Protein AF-0000000074343558 (afdb_homodimer)

Sequence (592 aa):
MAFRFASLVLFLHLLHTLMLVEGDGSNVIRLNTKDDHGHDVRHNDHATQTGHVHSHHGHHSSSSTNPKDPQLMVFYMLPDLIVGKVMPIHFPNRHLSPSQLLSKQEADNIPFSLTELPNLLRMFSFPQGSPQAIAMESTLQECEVKPIKGETKFCATSMQSVHEFARDIFGFDTQYKTMTTTHLKNPPSGRLQNYKVIEISQNIPSPKLVACHTMPYPYAVFYCHSQQSENKVLMVTLEGEDGDMVEALSVCHMDTSHWSRNHVSFGMLGVEPGMTSVCHFFPSDHFVFIPFSATMMAFRFASLVLFLHLLHTLMLVEGDGSNVIRLNTKDDHGHDVRHNDHATQTGHVHSHHGHHSSSSTNPKDPQLMVFYMLPDLIVGKVMPIHFPNRHLSPSQLLSKQEADNIPFSLTELPNLLRMFSFPQGSPQAIAMESTLQECEVKPIKGETKFCATSMQSVHEFARDIFGFDTQYKTMTTTHLKNPPSGRLQNYKVIEISQNIPSPKLVACHTMPYPYAVFYCHSQQSENKVLMVTLEGEDGDMVEALSVCHMDTSHWSRNHVSFGMLGVEPGMTSVCHFFPSDHFVFIPFSATM

Foldseek 3Di:
DVVVPQQAVQLQLQLVLQQVLPPDPPPPPPLPPPDPDDDDPPPDDDPDDDPDDPPPPPPPVPPPPVPPRLSLQFKDFPVQQDAFDKGWHFFAQDDADPVQADDPVVQVPDDQALVCLVVVCVVSVHDPPDSLSSQSNSVRSSQPRDDFPQKDKHKDSHPVVVVVVVCVQQPVPFDKDKDFKDWPDPDDPRDTFMKGWHDWPDKFWAQWKKKWDFGRHPHTIIIIMIGNATKIWIFTWIATPVGITMRWIKMKGAAQQRHRQPNVNCVVHVHGGRPGIMMGIHHGHIIMIGTPVRVD/DVVVPQQAVQLVLQLVLLQVLPPDPPPVPPPPPDDDDDDDPPPDDDDDDDDPDPPPPPPPVPPPPVPPRLSLQFKDFPVQQDAFDKGWHFFAQDDADPVQADDPVVQVPDDQALVCLVVVCVVVVHDPPDSLSSQSNSVRSSQPRDDFPQKDKHKDSHPVVVVVVVCVQQPVPFDKDKDFKDWPDPDDPRDTFMKGWHDWPDKFWAQWKKKWDFGRHPHTIIIIMIGNATKIWIFTWIATPVGITMRWIKMKGAAQQRHRQNNPSCVVHVHGGRPGIMMGIHHGHIIMIGTPVRVD

InterPro domains:
  IPR004873 BURP domain [PF03181] (74-290)
  IPR004873 BURP domain [PS51277] (75-292)
  IPR004873 BURP domain [SM01045] (73-292)
  IPR044816 BURP domain-containing protein [PTHR31236] (50-291)

pLDDT: mean 76.48, std 28.03, range [16.25, 98.25]

Solvent-accessible surface area (backbone atoms only — not comparable to full-atom values): 33300 Å² total; per-residue (Å²): 127,74,80,69,60,70,65,33,61,44,64,29,40,44,62,47,40,58,47,67,42,62,71,68,64,70,64,69,75,68,70,68,80,75,77,78,79,83,73,84,74,76,76,82,76,74,82,71,76,76,76,78,77,80,71,80,68,76,72,70,75,67,77,70,72,64,74,73,59,56,83,61,34,35,62,47,44,65,89,70,71,40,73,68,42,71,44,70,38,40,41,56,73,53,66,52,44,62,58,25,61,39,52,53,70,61,35,70,70,46,90,87,48,62,90,46,43,70,60,49,27,59,74,70,56,44,56,86,82,33,63,66,39,50,26,37,50,39,43,36,50,47,60,66,48,74,64,58,92,70,39,50,67,48,68,22,49,18,67,61,48,44,51,52,51,48,29,70,73,67,32,84,84,56,59,63,42,64,43,42,22,44,66,52,44,85,75,66,84,34,51,73,37,46,26,30,30,69,37,75,79,40,79,32,67,31,51,58,41,38,41,35,37,65,44,65,52,94,40,48,30,31,47,28,34,31,46,80,43,59,27,35,41,31,34,32,33,32,38,33,81,88,64,42,34,31,43,32,24,30,42,32,37,55,68,31,59,85,47,46,77,63,30,57,63,29,70,76,68,72,53,57,60,53,72,52,41,49,23,35,55,42,39,37,53,23,39,35,39,34,45,48,75,50,76,105,125,77,79,70,61,72,64,35,61,43,63,30,40,44,62,47,37,60,48,67,41,61,70,70,65,69,63,69,77,68,78,68,78,75,76,77,79,82,73,84,72,75,76,81,77,82,77,79,79,77,82,79,75,78,71,79,68,75,72,70,75,65,75,68,72,63,76,73,59,55,84,63,32,34,64,46,44,64,89,68,71,40,73,70,42,72,45,69,38,38,42,56,74,55,67,50,44,60,59,24,60,38,52,52,71,60,37,70,71,45,89,86,48,62,89,46,41,70,61,49,28,60,73,69,68,44,55,87,82,34,61,66,39,51,24,37,52,38,42,37,51,44,61,65,50,73,63,57,90,70,38,51,66,47,67,22,49,17,65,61,47,44,52,52,50,48,30,69,73,68,33,85,86,56,58,64,42,64,44,41,22,44,68,55,44,84,73,66,84,32,51,72,38,47,26,31,30,69,38,74,78,39,79,32,66,30,52,59,40,39,40,33,38,66,45,64,51,95,40,47,30,30,47,29,36,30,46,79,43,56,28,34,42,32,34,32,34,31,38,32,80,87,64,43,35,29,42,32,26,29,41,31,37,55,70,32,58,84,48,47,76,63,31,57,64,28,72,76,69,72,54,58,61,51,73,52,41,48,22,34,55,43,39,36,53,22,40,33,40,34,43,48,76,51,75,105

Radius of gyration: 27.79 Å; Cα contacts (8 Å, |Δi|>4): 1117; chains: 2; bounding box: 103×81×72 Å

Nearest PDB structures (foldseek):
  8sy3-assembly1_A  TM=7.308E-01  e=1.582E-12  Arachis hypogaea
  8sy2-assembly1_A  TM=7.641E-01  e=8.097E-12  Arachis hypogaea
  8sy2-assembly1_B  TM=7.601E-01  e=1.832E-11  Arachis hypogaea
  8sy3-assembly1_B  TM=7.556E-01  e=3.909E-11  Arachis hypogaea
  8sy3-assembly1_A  TM=7.307E-01  e=2.747E-12  Arachis hypogaea

Structure (mmCIF, N/CA/C/O backbone):
data_AF-0000000074343558-model_v1
#
loop_
_entity.id
_entity.type
_entity.pdbx_description
1 polymer 'BURP domain-containing protein'
#
loop_
_atom_site.group_PDB
_atom_site.id
_atom_site.type_symbol
_atom_site.label_atom_id
_atom_site.label_alt_id
_atom_site.label_comp_id
_atom_site.label_asym_id
_atom_site.label_entity_id
_atom_site.label_seq_id
_atom_site.pdbx_PDB_ins_code
_atom_site.Cartn_x
_atom_site.Cartn_y
_atom_site.Cartn_z
_atom_site.occupancy
_atom_site.B_iso_or_equiv
_atom_site.auth_seq_id
_atom_site.auth_comp_id
_atom_site.auth_asym_id
_atom_site.auth_atom_id
_atom_site.pdbx_PDB_model_num
ATOM 1 N N . MET A 1 1 ? 15.859 -28.375 -30.906 1 22.69 1 MET A N 1
ATOM 2 C CA . MET A 1 1 ? 15.992 -29.188 -29.703 1 22.69 1 MET A CA 1
ATOM 3 C C . MET A 1 1 ? 16.438 -28.328 -28.516 1 22.69 1 MET A C 1
ATOM 5 O O . MET A 1 1 ? 16.281 -28.734 -27.359 1 22.69 1 MET A O 1
ATOM 9 N N . ALA A 1 2 ? 17.406 -27.406 -28.719 1 26.11 2 ALA A N 1
ATOM 10 C CA . ALA A 1 2 ? 18.078 -26.5 -27.797 1 26.11 2 ALA A CA 1
ATOM 11 C C . ALA A 1 2 ? 17.125 -25.406 -27.297 1 26.11 2 ALA A C 1
ATOM 13 O O . ALA A 1 2 ? 17.422 -24.719 -26.312 1 26.11 2 ALA A O 1
ATOM 14 N N . PHE A 1 3 ? 16.156 -24.984 -28.125 1 28.31 3 PHE A N 1
ATOM 15 C CA . PHE A 1 3 ? 15.281 -23.844 -27.844 1 28.31 3 PHE A CA 1
ATOM 16 C C . PHE A 1 3 ? 14.359 -24.172 -26.672 1 28.31 3 PHE A C 1
ATOM 18 O O . PHE A 1 3 ? 13.555 -23.328 -26.266 1 28.31 3 PHE A O 1
ATOM 25 N N . ARG A 1 4 ? 14.062 -25.484 -26.453 1 28.09 4 ARG A N 1
ATOM 26 C CA . ARG A 1 4 ? 13.133 -25.984 -25.453 1 28.09 4 ARG A CA 1
ATOM 27 C C . ARG A 1 4 ? 13.664 -25.766 -24.047 1 28.09 4 ARG A C 1
ATOM 29 O O . ARG A 1 4 ? 12.953 -25.969 -23.062 1 28.09 4 ARG A O 1
ATOM 36 N N . PHE A 1 5 ? 14.992 -25.781 -23.812 1 28.11 5 PHE A N 1
ATOM 37 C CA . PHE A 1 5 ? 15.578 -25.859 -22.484 1 28.11 5 PHE A CA 1
ATOM 38 C C . PHE A 1 5 ? 15.477 -24.531 -21.766 1 28.11 5 PHE A C 1
ATOM 40 O O . PHE A 1 5 ? 15.539 -24.469 -20.531 1 28.11 5 PHE A O 1
ATOM 47 N N . ALA A 1 6 ? 15.578 -23.406 -22.5 1 29.53 6 ALA A N 1
ATOM 48 C CA . ALA A 1 6 ? 15.781 -22.109 -21.844 1 29.53 6 ALA A CA 1
ATOM 49 C C . ALA A 1 6 ? 14.516 -21.656 -21.141 1 29.53 6 ALA A C 1
ATOM 51 O O . ALA A 1 6 ? 14.555 -20.75 -20.297 1 29.53 6 ALA A O 1
ATOM 52 N N . SER A 1 7 ? 13.367 -22.188 -21.578 1 31.52 7 SER A N 1
ATOM 53 C CA . SER A 1 7 ? 12.117 -21.625 -21.047 1 31.52 7 SER A CA 1
ATOM 54 C C . SER A 1 7 ? 11.898 -22.016 -19.594 1 31.52 7 SER A C 1
ATOM 56 O O . SER A 1 7 ? 11.039 -21.453 -18.922 1 31.52 7 SER A O 1
ATOM 58 N N . LEU A 1 8 ? 12.398 -23.234 -19.25 1 31.05 8 LEU A N 1
ATOM 59 C CA . LEU A 1 8 ? 12.016 -24.031 -18.078 1 31.05 8 LEU A CA 1
ATOM 60 C C . LEU A 1 8 ? 12.539 -23.375 -16.797 1 31.05 8 LEU A C 1
ATOM 62 O O . LEU A 1 8 ? 11.867 -23.391 -15.766 1 31.05 8 LEU A O 1
ATOM 66 N N . VAL A 1 9 ? 13.766 -22.844 -16.812 1 32.81 9 VAL A N 1
ATOM 67 C CA . VAL A 1 9 ? 14.492 -22.406 -15.625 1 32.81 9 VAL A CA 1
ATOM 68 C C . VAL A 1 9 ? 13.844 -21.156 -15.047 1 32.81 9 VAL A C 1
ATOM 70 O O . VAL A 1 9 ? 13.906 -20.922 -13.836 1 32.81 9 VAL A O 1
ATOM 73 N N . LEU A 1 10 ? 13 -20.484 -15.852 1 33.94 10 LEU A N 1
ATOM 74 C CA . LEU A 1 10 ? 12.812 -19.078 -15.523 1 33.94 10 LEU A CA 1
ATOM 75 C C . LEU A 1 10 ? 11.688 -18.891 -14.516 1 33.94 10 LEU A C 1
ATOM 77 O O . LEU A 1 10 ? 11.789 -18.062 -13.602 1 33.94 10 LEU A O 1
ATOM 81 N N . PHE A 1 11 ? 10.609 -19.656 -14.656 1 36.59 11 PHE A N 1
ATOM 82 C CA . PHE A 1 11 ? 9.617 -19.453 -13.609 1 36.59 11 PHE A CA 1
ATOM 83 C C . PHE A 1 11 ? 10.172 -19.875 -12.25 1 36.59 11 PHE A C 1
ATOM 85 O O . PHE A 1 11 ? 9.766 -19.344 -11.219 1 36.59 11 PHE A O 1
ATOM 92 N N . LEU A 1 12 ? 10.977 -20.844 -12.219 1 36.78 12 LEU A N 1
ATOM 93 C CA . LEU A 1 12 ? 11.617 -21.328 -11 1 36.78 12 LEU A CA 1
ATOM 94 C C . LEU A 1 12 ? 12.367 -20.203 -10.297 1 36.78 12 LEU A C 1
ATOM 96 O O . LEU A 1 12 ? 12.375 -20.125 -9.07 1 36.78 12 LEU A O 1
ATOM 100 N N . HIS A 1 13 ? 12.914 -19.406 -11.148 1 39.62 13 HIS A N 1
ATOM 101 C CA . HIS A 1 13 ? 13.703 -18.328 -10.578 1 39.62 13 HIS A CA 1
ATOM 102 C C . HIS A 1 13 ? 12.812 -17.25 -9.953 1 39.62 13 HIS A C 1
ATOM 104 O O . HIS A 1 13 ? 13.234 -16.547 -9.031 1 39.62 13 HIS A O 1
ATOM 110 N N . LEU A 1 14 ? 11.672 -17.188 -10.523 1 41.22 14 LEU A N 1
ATOM 111 C CA . LEU A 1 14 ? 10.844 -16.141 -9.93 1 41.22 14 LEU A CA 1
ATOM 112 C C . LEU A 1 14 ? 10.469 -16.484 -8.5 1 41.22 14 LEU A C 1
ATOM 114 O O . LEU A 1 14 ? 10.57 -15.641 -7.602 1 41.22 14 LEU A O 1
ATOM 118 N N . LEU A 1 15 ? 9.898 -17.734 -8.359 1 40.84 15 LEU A N 1
ATOM 119 C CA . LEU A 1 15 ? 9.586 -18.125 -6.996 1 40.84 15 LEU A CA 1
ATOM 120 C C . LEU A 1 15 ? 10.859 -18.391 -6.199 1 40.84 15 LEU A C 1
ATOM 122 O O . LEU A 1 15 ? 10.922 -18.078 -5.008 1 40.84 15 LEU A O 1
ATOM 126 N N . HIS A 1 16 ? 11.852 -18.969 -6.805 1 40.25 16 HIS A N 1
ATOM 127 C CA . HIS A 1 16 ? 13.133 -19.156 -6.145 1 40.25 16 HIS A CA 1
ATOM 128 C C . HIS A 1 16 ? 13.82 -17.828 -5.848 1 40.25 16 HIS A C 1
ATOM 130 O O . HIS A 1 16 ? 14.438 -17.672 -4.797 1 40.25 16 HIS A O 1
ATOM 136 N N . THR A 1 17 ? 13.852 -17 -6.805 1 36.38 17 THR A N 1
ATOM 137 C CA . THR A 1 17 ? 14.461 -15.695 -6.586 1 36.38 17 THR A CA 1
ATOM 138 C C . THR A 1 17 ? 13.633 -14.875 -5.605 1 36.38 17 THR A C 1
ATOM 140 O O . THR A 1 17 ? 14.172 -14.07 -4.844 1 36.38 17 THR A O 1
ATOM 143 N N . LEU A 1 18 ? 12.438 -15.102 -5.617 1 35.91 18 LEU A N 1
ATOM 144 C CA . LEU A 1 18 ? 11.648 -14.477 -4.562 1 35.91 18 LEU A CA 1
ATOM 145 C C . LEU A 1 18 ? 12.031 -15.023 -3.193 1 35.91 18 LEU A C 1
ATOM 147 O O . LEU A 1 18 ? 11.805 -14.375 -2.174 1 35.91 18 LEU A O 1
ATOM 151 N N . MET A 1 19 ? 12.523 -16.219 -3.131 1 32.34 19 MET A N 1
ATOM 152 C CA . MET A 1 19 ? 12.836 -16.969 -1.915 1 32.34 19 MET A CA 1
ATOM 153 C C . MET A 1 19 ? 14.133 -16.469 -1.29 1 32.34 19 MET A C 1
ATOM 155 O O . MET A 1 19 ? 14.328 -16.594 -0.078 1 32.34 19 MET A O 1
ATOM 159 N N . LEU A 1 20 ? 15.18 -16.328 -2.078 1 31.39 20 LEU A N 1
ATOM 160 C CA . LEU A 1 20 ? 16.484 -16.109 -1.468 1 31.39 20 LEU A CA 1
ATOM 161 C C . LEU A 1 20 ? 16.516 -14.781 -0.721 1 31.39 20 LEU A C 1
ATOM 163 O O . LEU A 1 20 ? 17.375 -14.562 0.132 1 31.39 20 LEU A O 1
ATOM 167 N N . VAL A 1 21 ? 15.805 -13.875 -1.231 1 32.84 21 VAL A N 1
ATOM 168 C CA . VAL A 1 21 ? 16.031 -12.578 -0.603 1 32.84 21 VAL A CA 1
ATOM 169 C C . VAL A 1 21 ? 15.297 -12.516 0.732 1 32.84 21 VAL A C 1
ATOM 171 O O . VAL A 1 21 ? 15.375 -11.508 1.443 1 32.84 21 VAL A O 1
ATOM 174 N N . GLU A 1 22 ? 14.508 -13.445 0.978 1 33.38 22 GLU A N 1
ATOM 175 C CA . GLU A 1 22 ? 13.664 -13.172 2.141 1 33.38 22 GLU A CA 1
ATOM 176 C C . GLU A 1 22 ? 14.461 -13.297 3.438 1 33.38 22 GLU A C 1
ATOM 178 O O . GLU A 1 22 ? 13.898 -13.211 4.527 1 33.38 22 GLU A O 1
ATOM 183 N N . GLY A 1 23 ? 15.648 -13.938 3.447 1 29.22 23 GLY A N 1
ATOM 184 C CA . GLY A 1 23 ? 16.219 -14.055 4.785 1 29.22 23 GLY A CA 1
ATOM 185 C C . GLY A 1 23 ? 16.344 -12.719 5.496 1 29.22 23 GLY A C 1
ATOM 186 O O . GLY A 1 23 ? 16.25 -12.656 6.723 1 29.22 23 GLY A O 1
ATOM 187 N N . ASP A 1 24 ? 17.266 -11.828 4.965 1 27.75 24 ASP A N 1
ATOM 188 C CA . ASP A 1 24 ? 17.688 -10.68 5.762 1 27.75 24 ASP A CA 1
ATOM 189 C C . ASP A 1 24 ? 16.594 -9.625 5.828 1 27.75 24 ASP A C 1
ATOM 191 O O . ASP A 1 24 ? 15.961 -9.305 4.816 1 27.75 24 ASP A O 1
ATOM 195 N N . GLY A 1 25 ? 15.82 -9.477 6.898 1 25.89 25 GLY A N 1
ATOM 196 C CA . GLY A 1 25 ? 14.938 -8.375 7.246 1 25.89 25 GLY A CA 1
ATOM 197 C C . GLY A 1 25 ? 15.25 -7.098 6.496 1 25.89 25 GLY A C 1
ATOM 198 O O . GLY A 1 25 ? 16.344 -6.945 5.953 1 25.89 25 GLY A O 1
ATOM 199 N N . SER A 1 26 ? 14.188 -6.43 6.023 1 27.19 26 SER A N 1
ATOM 200 C CA . SER A 1 26 ? 14.258 -5.137 5.352 1 27.19 26 SER A CA 1
ATOM 201 C C . SER A 1 26 ? 15.375 -4.27 5.934 1 27.19 26 SER A C 1
ATOM 203 O O . SER A 1 26 ? 15.188 -3.621 6.965 1 27.19 26 SER A O 1
ATOM 205 N N . ASN A 1 27 ? 16.547 -4.832 6.152 1 23.62 27 ASN A N 1
ATOM 206 C CA . ASN A 1 27 ? 17.625 -3.889 6.449 1 23.62 27 ASN A CA 1
ATOM 207 C C . ASN A 1 27 ? 17.656 -2.748 5.438 1 23.62 27 ASN A C 1
ATOM 209 O O . ASN A 1 27 ? 17.891 -2.977 4.246 1 23.62 27 ASN A O 1
ATOM 213 N N . VAL A 1 28 ? 16.766 -1.854 5.578 1 24.64 28 VAL A N 1
ATOM 214 C CA . VAL A 1 28 ? 17.078 -0.586 4.93 1 24.64 28 VAL A CA 1
ATOM 215 C C . VAL A 1 28 ? 18.594 -0.382 4.902 1 24.64 28 VAL A C 1
ATOM 217 O O . VAL A 1 28 ? 19.266 -0.501 5.93 1 24.64 28 VAL A O 1
ATOM 220 N N . ILE A 1 29 ? 19.156 -0.759 3.867 1 24.55 29 ILE A N 1
ATOM 221 C CA . ILE A 1 29 ? 20.547 -0.482 3.557 1 24.55 29 ILE A CA 1
ATOM 222 C C . ILE A 1 29 ? 20.938 0.891 4.102 1 24.55 29 ILE A C 1
ATOM 224 O O . ILE A 1 29 ? 20.438 1.916 3.629 1 24.55 29 ILE A O 1
ATOM 228 N N . ARG A 1 30 ? 21 0.976 5.488 1 20.08 30 ARG A N 1
ATOM 229 C CA . ARG A 1 30 ? 21.688 2.182 5.961 1 20.08 30 ARG A CA 1
ATOM 230 C C . ARG A 1 30 ? 23.047 2.336 5.305 1 20.08 30 ARG A C 1
ATOM 232 O O . ARG A 1 30 ? 23.891 1.438 5.395 1 20.08 30 ARG A O 1
ATOM 239 N N . LEU A 1 31 ? 23.109 3.051 4.25 1 20.19 31 LEU A N 1
ATOM 240 C CA . LEU A 1 31 ? 24.344 3.518 3.631 1 20.19 31 LEU A CA 1
ATOM 241 C C . LEU A 1 31 ? 25.328 4 4.684 1 20.19 31 LEU A C 1
ATOM 243 O O . LEU A 1 31 ? 25.125 5.039 5.312 1 20.19 31 LEU A O 1
ATOM 247 N N . ASN A 1 32 ? 25.625 3.105 5.66 1 18.55 32 ASN A N 1
ATOM 248 C CA . ASN A 1 32 ? 26.719 3.6 6.496 1 18.55 32 ASN A CA 1
ATOM 249 C C . ASN A 1 32 ? 27.953 3.918 5.672 1 18.55 32 ASN A C 1
ATOM 251 O O . ASN A 1 32 ? 28.359 3.127 4.816 1 18.55 32 ASN A O 1
ATOM 255 N N . THR A 1 33 ? 28.234 5.148 5.535 1 18.14 33 THR A N 1
ATOM 256 C CA . THR A 1 33 ? 29.453 5.715 4.965 1 18.14 33 THR A CA 1
ATOM 257 C C . THR A 1 33 ? 30.688 5.145 5.656 1 18.14 33 THR A C 1
ATOM 259 O O . THR A 1 33 ? 30.875 5.344 6.855 1 18.14 33 THR A O 1
ATOM 262 N N . LYS A 1 34 ? 31.047 3.873 5.363 1 20.38 34 LYS A N 1
ATOM 263 C CA . LYS A 1 34 ? 32.312 3.283 5.828 1 20.38 34 LYS A CA 1
ATOM 264 C C . LYS A 1 34 ? 33.469 4.242 5.621 1 20.38 34 LYS A C 1
ATOM 266 O O . LYS A 1 34 ? 33.656 4.801 4.535 1 20.38 34 LYS A O 1
ATOM 271 N N . ASP A 1 35 ? 33.906 4.82 6.758 1 18.06 35 ASP A N 1
ATOM 272 C CA . ASP A 1 35 ? 35.219 5.461 6.82 1 18.06 35 ASP A CA 1
ATOM 273 C C . ASP A 1 35 ? 36.312 4.492 6.418 1 18.06 35 ASP A C 1
ATOM 275 O O . ASP A 1 35 ? 36.25 3.299 6.723 1 18.06 35 ASP A O 1
ATOM 279 N N . ASP A 1 36 ? 37.188 4.785 5.48 1 19.11 36 ASP A N 1
ATOM 280 C CA . ASP A 1 36 ? 38.281 4.273 4.656 1 19.11 36 ASP A CA 1
ATOM 281 C C . ASP A 1 36 ? 39.438 3.805 5.52 1 19.11 36 ASP A C 1
ATOM 283 O O . ASP A 1 36 ? 40.562 3.654 5.027 1 19.11 36 ASP A O 1
ATOM 287 N N . HIS A 1 37 ? 39.125 3.273 6.812 1 18.81 37 HIS A N 1
ATOM 288 C CA . HIS A 1 37 ? 40.469 3.199 7.387 1 18.81 37 HIS A CA 1
ATOM 289 C C . HIS A 1 37 ? 41.375 2.236 6.602 1 18.81 37 HIS A C 1
ATOM 291 O O . HIS A 1 37 ? 40.844 1.363 5.895 1 18.81 37 HIS A O 1
ATOM 297 N N . GLY A 1 38 ? 42.75 2.346 6.812 1 18.03 38 GLY A N 1
ATOM 298 C CA . GLY A 1 38 ? 44.094 2.123 6.266 1 18.03 38 GLY A CA 1
ATOM 299 C C . GLY A 1 38 ? 44.438 0.653 6.148 1 18.03 38 GLY A C 1
ATOM 300 O O . GLY A 1 38 ? 43.812 -0.2 6.754 1 18.03 38 GLY A O 1
ATOM 301 N N . HIS A 1 39 ? 45.562 0.283 5.438 1 18.75 39 HIS A N 1
ATOM 302 C CA . HIS A 1 39 ? 46.219 -0.567 4.465 1 18.75 39 HIS A CA 1
ATOM 303 C C . HIS A 1 39 ? 46.875 -1.769 5.145 1 18.75 39 HIS A C 1
ATOM 305 O O . HIS A 1 39 ? 47.406 -2.654 4.469 1 18.75 39 HIS A O 1
ATOM 311 N N . ASP A 1 40 ? 46.844 -1.974 6.523 1 18.48 40 ASP A N 1
ATOM 312 C CA . ASP A 1 40 ? 48.156 -2.582 6.73 1 18.48 40 ASP A CA 1
ATOM 313 C C . ASP A 1 40 ? 48.188 -4.035 6.258 1 18.48 40 ASP A C 1
ATOM 315 O O . ASP A 1 40 ? 47.25 -4.797 6.551 1 18.48 40 ASP A O 1
ATOM 319 N N . VAL A 1 41 ? 48.906 -4.348 5.184 1 20.22 41 VAL A N 1
ATOM 320 C CA . VAL A 1 41 ? 49.188 -5.484 4.312 1 20.22 41 VAL A CA 1
ATOM 321 C C . VAL A 1 41 ? 49.875 -6.594 5.105 1 20.22 41 VAL A C 1
ATOM 323 O O . VAL A 1 41 ? 51.062 -6.5 5.418 1 20.22 41 VAL A O 1
ATOM 326 N N . ARG A 1 42 ? 49.375 -6.906 6.402 1 18.06 42 ARG A N 1
ATOM 327 C CA . ARG A 1 42 ? 50.344 -7.805 6.992 1 18.06 42 ARG A CA 1
ATOM 328 C C . ARG A 1 42 ? 50.469 -9.102 6.199 1 18.06 42 ARG A C 1
ATOM 330 O O . ARG A 1 42 ? 49.469 -9.586 5.656 1 18.06 42 ARG A O 1
ATOM 337 N N . HIS A 1 43 ? 51.625 -9.555 5.762 1 20 43 HIS A N 1
ATOM 338 C CA . HIS A 1 43 ? 52.312 -10.508 4.895 1 20 43 HIS A CA 1
ATOM 339 C C . HIS A 1 43 ? 52.156 -11.938 5.426 1 20 43 HIS A C 1
ATOM 341 O O . HIS A 1 43 ? 52.75 -12.867 4.875 1 20 43 HIS A O 1
ATOM 347 N N . ASN A 1 44 ? 51.156 -12.25 6.309 1 17.19 44 ASN A N 1
ATOM 348 C CA . ASN A 1 44 ? 51.625 -13.398 7.07 1 17.19 44 ASN A CA 1
ATOM 349 C C . ASN A 1 44 ? 51.719 -14.648 6.199 1 17.19 44 ASN A C 1
ATOM 351 O O . ASN A 1 44 ? 50.969 -14.789 5.227 1 17.19 44 ASN A O 1
ATOM 355 N N . ASP A 1 45 ? 52.688 -15.523 6.492 1 19.48 45 ASP A N 1
ATOM 356 C CA . ASP A 1 45 ? 53.594 -16.562 6.008 1 19.48 45 ASP A CA 1
ATOM 357 C C . ASP A 1 45 ? 52.844 -17.906 5.875 1 19.48 45 ASP A C 1
ATOM 359 O O . ASP A 1 45 ? 53.156 -18.703 4.992 1 19.48 45 ASP A O 1
ATOM 363 N N . HIS A 1 46 ? 51.844 -18.281 6.684 1 18.7 46 HIS A N 1
ATOM 364 C CA . HIS A 1 46 ? 52.156 -19.562 7.309 1 18.7 46 HIS A CA 1
ATOM 365 C C . HIS A 1 46 ? 51.594 -20.719 6.48 1 18.7 46 HIS A C 1
ATOM 367 O O . HIS A 1 46 ? 51.625 -21.875 6.93 1 18.7 46 HIS A O 1
ATOM 373 N N . ALA A 1 47 ? 51.344 -20.797 5.215 1 20.3 47 ALA A N 1
ATOM 374 C CA . ALA A 1 47 ? 50.312 -21.781 4.898 1 20.3 47 ALA A CA 1
ATOM 375 C C . ALA A 1 47 ? 50.906 -23.203 4.918 1 20.3 47 ALA A C 1
ATOM 377 O O . ALA A 1 47 ? 51.688 -23.562 4.059 1 20.3 47 ALA A O 1
ATOM 378 N N . THR A 1 48 ? 51.281 -23.703 6.133 1 20.44 48 THR A N 1
ATOM 379 C CA . THR A 1 48 ? 51.844 -25.047 6.062 1 20.44 48 THR A CA 1
ATOM 380 C C . THR A 1 48 ? 50.812 -26.031 5.527 1 20.44 48 THR A C 1
ATOM 382 O O . THR A 1 48 ? 49.625 -25.906 5.809 1 20.44 48 THR A O 1
ATOM 385 N N . GLN A 1 49 ? 51.219 -26.953 4.668 1 19.48 49 GLN A N 1
ATOM 386 C CA . GLN A 1 49 ? 50.688 -27.844 3.645 1 19.48 49 GLN A CA 1
ATOM 387 C C . GLN A 1 49 ? 50.062 -29.094 4.27 1 19.48 49 GLN A C 1
ATOM 389 O O . GLN A 1 49 ? 49.812 -30.078 3.58 1 19.48 49 GLN A O 1
ATOM 394 N N . THR A 1 50 ? 49.469 -28.938 5.523 1 19.72 50 THR A N 1
ATOM 395 C CA . THR A 1 50 ? 49.406 -30.297 6.047 1 19.72 50 THR A CA 1
ATOM 396 C C . THR A 1 50 ? 48.5 -31.172 5.188 1 19.72 50 THR A C 1
ATOM 398 O O . THR A 1 50 ? 47.625 -30.656 4.5 1 19.72 50 THR A O 1
ATOM 401 N N . GLY A 1 51 ? 48.844 -32.469 5.055 1 20.77 51 GLY A N 1
ATOM 402 C CA . GLY A 1 51 ? 48.594 -33.688 4.293 1 20.77 51 GLY A CA 1
ATOM 403 C C . GLY A 1 51 ? 47.219 -34.281 4.57 1 20.77 51 GLY A C 1
ATOM 404 O O . GLY A 1 51 ? 46.938 -35.406 4.148 1 20.77 51 GLY A O 1
ATOM 405 N N . HIS A 1 52 ? 46.156 -33.438 4.645 1 20 52 HIS A N 1
ATOM 406 C CA . HIS A 1 52 ? 44.969 -34.062 5.242 1 20 52 HIS A CA 1
ATOM 407 C C . HIS A 1 52 ? 44.5 -35.25 4.43 1 20 52 HIS A C 1
ATOM 409 O O . HIS A 1 52 ? 44.562 -35.25 3.197 1 20 52 HIS A O 1
ATOM 415 N N . VAL A 1 53 ? 44.469 -36.406 5.129 1 23.19 53 VAL A N 1
ATOM 416 C CA . VAL A 1 53 ? 44.062 -37.781 4.91 1 23.19 53 VAL A CA 1
ATOM 417 C C . VAL A 1 53 ? 42.594 -37.812 4.434 1 23.19 53 VAL A C 1
ATOM 419 O O . VAL A 1 53 ? 41.75 -37.062 4.953 1 23.19 53 VAL A O 1
ATOM 422 N N . HIS A 1 54 ? 42.406 -38.188 3.225 1 19.84 54 HIS A N 1
ATOM 423 C CA . HIS A 1 54 ? 41.188 -38.25 2.414 1 19.84 54 HIS A CA 1
ATOM 424 C C . HIS A 1 54 ? 40.188 -39.219 3.006 1 19.84 54 HIS A C 1
ATOM 426 O O . HIS A 1 54 ? 40.375 -40.438 2.928 1 19.84 54 HIS A O 1
ATOM 432 N N . SER A 1 55 ? 39.875 -39.156 4.363 1 21.03 55 SER A N 1
ATOM 433 C CA . SER A 1 55 ? 38.906 -40.156 4.777 1 21.03 55 SER A CA 1
ATOM 434 C C . SER A 1 55 ? 37.656 -40.094 3.936 1 21.03 55 SER A C 1
ATOM 436 O O . SER A 1 55 ? 37.188 -39 3.57 1 21.03 55 SER A O 1
ATOM 438 N N . HIS A 1 56 ? 37.469 -41.156 3.225 1 20.45 56 HIS A N 1
ATOM 439 C CA . HIS A 1 56 ? 36.312 -41.406 2.385 1 20.45 56 HIS A CA 1
ATOM 440 C C . HIS A 1 56 ? 35 -41.281 3.184 1 20.45 56 HIS A C 1
ATOM 442 O O . HIS A 1 56 ? 34.719 -42.094 4.066 1 20.45 56 HIS A O 1
ATOM 448 N N . HIS A 1 57 ? 34.812 -40.156 3.85 1 24.05 57 HIS A N 1
ATOM 449 C CA . HIS A 1 57 ? 33.5 -40.156 4.527 1 24.05 57 HIS A CA 1
ATOM 450 C C . HIS A 1 57 ? 32.375 -40.469 3.562 1 24.05 57 HIS A C 1
ATOM 452 O O . HIS A 1 57 ? 32.406 -40.031 2.406 1 24.05 57 HIS A O 1
ATOM 458 N N . GLY A 1 58 ? 31.812 -41.625 3.725 1 22.12 58 GLY A N 1
ATOM 459 C CA . GLY A 1 58 ? 30.531 -42.062 3.172 1 22.12 58 GLY A CA 1
ATOM 460 C C . GLY A 1 58 ? 29.469 -41 3.188 1 22.12 58 GLY A C 1
ATOM 461 O O . GLY A 1 58 ? 29.188 -40.406 4.238 1 22.12 58 GLY A O 1
ATOM 462 N N . HIS A 1 59 ? 29.469 -40.312 2.154 1 25.14 59 HIS A N 1
ATOM 463 C CA . HIS A 1 59 ? 28.484 -39.281 1.933 1 25.14 59 HIS A CA 1
ATOM 464 C C . HIS A 1 59 ? 27.062 -39.812 2.125 1 25.14 59 HIS A C 1
ATOM 466 O O . HIS A 1 59 ? 26.594 -40.625 1.343 1 25.14 59 HIS A O 1
ATOM 472 N N . HIS A 1 60 ? 26.75 -40.25 3.361 1 26.55 60 HIS A N 1
ATOM 473 C CA . HIS A 1 60 ? 25.297 -40.281 3.518 1 26.55 60 HIS A CA 1
ATOM 474 C C . HIS A 1 60 ? 24.656 -39.062 2.896 1 26.55 60 HIS A C 1
ATOM 476 O O . HIS A 1 60 ? 25.047 -37.906 3.203 1 26.55 60 HIS A O 1
ATOM 482 N N . SER A 1 61 ? 24.344 -39.188 1.713 1 29.05 61 SER A N 1
ATOM 483 C CA . SER A 1 61 ? 23.422 -38.25 1.117 1 29.05 61 SER A CA 1
ATOM 484 C C . SER A 1 61 ? 22.281 -37.906 2.082 1 29.05 61 SER A C 1
ATOM 486 O O . SER A 1 61 ? 21.391 -38.719 2.32 1 29.05 61 SER A O 1
ATOM 488 N N . SER A 1 62 ? 22.609 -37.469 3.285 1 30.34 62 SER A N 1
ATOM 489 C CA . SER A 1 62 ? 21.516 -36.812 4.004 1 30.34 62 SER A CA 1
ATOM 490 C C . SER A 1 62 ? 20.625 -36.031 3.057 1 30.34 62 SER A C 1
ATOM 492 O O . SER A 1 62 ? 21.094 -35.156 2.336 1 30.34 62 SER A O 1
ATOM 494 N N . SER A 1 63 ? 19.688 -36.656 2.549 1 32.66 63 SER A N 1
ATOM 495 C CA . SER A 1 63 ? 18.531 -35.938 2.031 1 32.66 63 SER A CA 1
ATOM 496 C C . SER A 1 63 ? 18.297 -34.656 2.828 1 32.66 63 SER A C 1
ATOM 498 O O . SER A 1 63 ? 17.828 -34.688 3.973 1 32.66 63 SER A O 1
ATOM 500 N N . SER A 1 64 ? 19.203 -33.781 2.984 1 34.38 64 SER A N 1
ATOM 501 C CA . SER A 1 64 ? 18.938 -32.438 3.496 1 34.38 64 SER A CA 1
ATOM 502 C C . SER A 1 64 ? 17.562 -31.969 3.078 1 34.38 64 SER A C 1
ATOM 504 O O . SER A 1 64 ? 17.312 -31.688 1.901 1 34.38 64 SER A O 1
ATOM 506 N N . THR A 1 65 ? 16.531 -32.531 3.559 1 37.59 65 THR A N 1
ATOM 507 C CA . THR A 1 65 ? 15.234 -31.859 3.52 1 37.59 65 THR A CA 1
ATOM 508 C C . THR A 1 65 ? 15.422 -30.344 3.654 1 37.59 65 THR A C 1
ATOM 510 O O . THR A 1 65 ? 15.68 -29.844 4.75 1 37.59 65 THR A O 1
ATOM 513 N N . ASN A 1 66 ? 16.125 -29.719 2.928 1 42.22 66 ASN A N 1
ATOM 514 C CA . ASN A 1 66 ? 16.109 -28.25 2.893 1 42.22 66 ASN A CA 1
ATOM 515 C C . ASN A 1 66 ? 14.75 -27.703 3.32 1 42.22 66 ASN A C 1
ATOM 517 O O . ASN A 1 66 ? 13.727 -28.016 2.709 1 42.22 66 ASN A O 1
ATOM 521 N N . PRO A 1 67 ? 14.648 -27.391 4.562 1 51.75 67 PRO A N 1
ATOM 522 C CA . PRO A 1 67 ? 13.383 -26.781 4.996 1 51.75 67 PRO A CA 1
ATOM 523 C C . PRO A 1 67 ? 12.742 -25.922 3.914 1 51.75 67 PRO A C 1
ATOM 525 O O . PRO A 1 67 ? 13.422 -25.125 3.27 1 51.75 67 PRO A O 1
ATOM 528 N N . LYS A 1 68 ? 11.664 -26.484 3.408 1 63.97 68 LYS A N 1
ATOM 529 C CA . LYS A 1 68 ? 10.914 -25.797 2.357 1 63.97 68 LYS A CA 1
ATOM 530 C C . LYS A 1 68 ? 10.805 -24.312 2.641 1 63.97 68 LYS A C 1
ATOM 532 O O . LYS A 1 68 ? 10.539 -23.906 3.775 1 63.97 68 LYS A O 1
ATOM 537 N N . ASP A 1 69 ? 11.305 -23.484 1.813 1 79.56 69 ASP A N 1
ATOM 538 C CA . ASP A 1 69 ? 11.117 -22.031 1.846 1 79.56 69 ASP A CA 1
ATOM 539 C C . ASP A 1 69 ? 9.672 -21.672 2.15 1 79.56 69 ASP A C 1
ATOM 541 O O . ASP A 1 69 ? 8.758 -22.031 1.398 1 79.56 69 ASP A O 1
ATOM 545 N N . PRO A 1 70 ? 9.469 -21.125 3.297 1 83 70 PRO A N 1
ATOM 546 C CA . PRO A 1 70 ? 8.094 -20.797 3.674 1 83 70 PRO A CA 1
ATOM 547 C C . PRO A 1 70 ? 7.348 -20.031 2.592 1 83 70 PRO A C 1
ATOM 549 O O . PRO A 1 70 ? 6.121 -20.109 2.502 1 83 70 PRO A O 1
ATOM 552 N N . GLN A 1 71 ? 8.016 -19.328 1.815 1 81.88 71 GLN A N 1
ATOM 553 C CA . GLN A 1 71 ? 7.383 -18.5 0.792 1 81.88 71 GLN A CA 1
ATOM 554 C C . GLN A 1 71 ? 6.691 -19.359 -0.264 1 81.88 71 GLN A C 1
ATOM 556 O O . GLN A 1 71 ? 5.84 -18.875 -1.009 1 81.88 71 GLN A O 1
ATOM 561 N N . LEU A 1 72 ? 7.07 -20.609 -0.212 1 87.75 72 LEU A N 1
ATOM 562 C CA . LEU A 1 72 ? 6.5 -21.516 -1.204 1 87.75 72 LEU A CA 1
ATOM 563 C C . LEU A 1 72 ? 5.266 -22.219 -0.652 1 87.75 72 LEU A C 1
ATOM 565 O O . LEU A 1 72 ? 4.555 -22.906 -1.39 1 87.75 72 LEU A O 1
ATOM 569 N N . MET A 1 73 ? 5.047 -21.984 0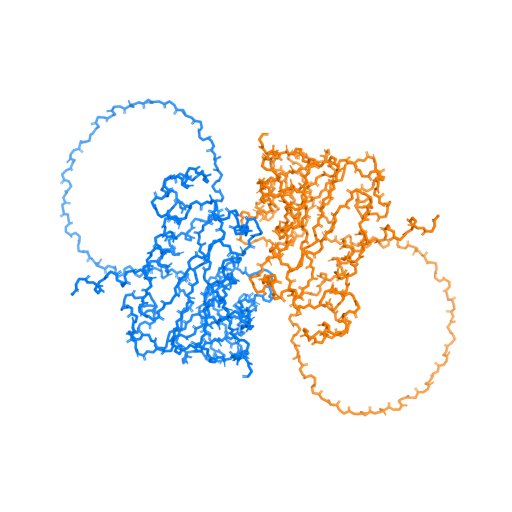.545 1 91.19 73 MET A N 1
ATOM 570 C CA . MET A 1 73 ? 3.928 -22.672 1.19 1 91.19 73 MET A CA 1
ATOM 571 C C . MET A 1 73 ? 2.617 -21.938 0.917 1 91.19 73 MET A C 1
ATOM 573 O O . MET A 1 73 ? 1.954 -21.469 1.846 1 91.19 73 MET A O 1
ATOM 577 N N . VAL A 1 74 ? 2.328 -21.859 -0.368 1 95.5 74 VAL A N 1
ATOM 578 C CA . VAL A 1 74 ? 1.102 -21.203 -0.802 1 95.5 74 VAL A CA 1
ATOM 579 C C . VAL A 1 74 ? 0.366 -22.078 -1.807 1 95.5 74 VAL A C 1
ATOM 581 O O . VAL A 1 74 ? -0.804 -21.844 -2.115 1 95.5 74 VAL A O 1
ATOM 584 N N . PHE A 1 75 ? 0.984 -23.156 -2.295 1 95.94 75 PHE A N 1
ATOM 585 C CA . PHE A 1 75 ? 0.43 -23.984 -3.361 1 95.94 75 PHE A CA 1
ATOM 586 C C . PHE A 1 75 ? -0.472 -25.062 -2.789 1 95.94 75 PHE A C 1
ATOM 588 O O . PHE A 1 75 ? -0.2 -25.609 -1.713 1 95.94 75 PHE A O 1
ATOM 595 N N . TYR A 1 76 ? -1.462 -25.375 -3.527 1 96.38 76 TYR A N 1
ATOM 596 C CA . TYR A 1 76 ? -2.361 -26.469 -3.184 1 96.38 76 TYR A CA 1
ATOM 597 C C . TYR A 1 76 ? -3.098 -26.984 -4.418 1 96.38 76 TYR A C 1
ATOM 599 O O . TYR A 1 76 ? -3.029 -26.359 -5.484 1 96.38 76 TYR A O 1
ATOM 607 N N . MET A 1 77 ? -3.691 -28.125 -4.25 1 95.12 77 MET A N 1
ATOM 608 C CA . MET A 1 77 ? -4.562 -28.656 -5.297 1 95.12 77 MET A CA 1
ATOM 609 C C . MET A 1 77 ? -6.023 -28.328 -5 1 95.12 77 MET A C 1
ATOM 611 O O . MET A 1 77 ? -6.457 -28.391 -3.848 1 95.12 77 MET A O 1
ATOM 615 N N . LEU A 1 78 ? -6.711 -28.031 -6.094 1 95 78 LEU A N 1
ATOM 616 C CA . LEU A 1 78 ? -8.086 -27.578 -5.93 1 95 78 LEU A CA 1
ATOM 617 C C . LEU A 1 78 ? -8.898 -28.594 -5.117 1 95 78 LEU A C 1
ATOM 619 O O . LEU A 1 78 ? -9.648 -28.203 -4.219 1 95 78 LEU A O 1
ATOM 623 N N . PRO A 1 79 ? -8.758 -29.891 -5.297 1 93.88 79 PRO A N 1
ATOM 624 C CA . PRO A 1 79 ? -9.539 -30.859 -4.52 1 93.88 79 PRO A CA 1
ATOM 625 C C . PRO A 1 79 ? -9.211 -30.812 -3.029 1 93.88 79 PRO A C 1
ATOM 627 O O . PRO A 1 79 ? -9.984 -31.328 -2.209 1 93.88 79 PRO A O 1
ATOM 630 N N . ASP A 1 80 ? -8.109 -30.266 -2.688 1 93.88 80 ASP A N 1
ATOM 631 C CA . ASP A 1 80 ? -7.691 -30.203 -1.291 1 93.88 80 ASP A CA 1
ATOM 632 C C . ASP A 1 80 ? -8.336 -29.031 -0.565 1 93.88 80 ASP A C 1
ATOM 634 O O . ASP A 1 80 ? -8.281 -28.953 0.663 1 93.88 80 ASP A O 1
ATOM 638 N N . LEU A 1 81 ? -8.859 -28.141 -1.307 1 97.38 81 LEU A N 1
ATOM 639 C CA . LEU A 1 81 ? -9.531 -27 -0.686 1 97.38 81 LEU A CA 1
ATOM 640 C C . LEU A 1 81 ? -10.93 -27.375 -0.223 1 97.38 81 LEU A C 1
ATOM 642 O O . LEU A 1 81 ? -11.898 -27.266 -0.987 1 97.38 81 LEU A O 1
ATOM 646 N N . ILE A 1 82 ? -11.016 -27.797 0.995 1 97.19 82 ILE A N 1
ATOM 647 C CA . ILE A 1 82 ? -12.266 -28.266 1.593 1 97.19 82 ILE A CA 1
ATOM 648 C C . ILE A 1 82 ? -12.547 -27.484 2.871 1 97.19 82 ILE A C 1
ATOM 650 O O . ILE A 1 82 ? -11.664 -27.312 3.713 1 97.19 82 ILE A O 1
ATOM 654 N N . VAL A 1 83 ? -13.742 -27 2.969 1 97.75 83 VAL A N 1
ATOM 655 C CA . VAL A 1 83 ? -14.141 -26.297 4.18 1 97.75 83 VAL A CA 1
ATOM 656 C C . VAL A 1 83 ? -13.875 -27.172 5.402 1 97.75 83 VAL A C 1
ATOM 658 O O . VAL A 1 83 ? -14.211 -28.359 5.406 1 97.75 83 VAL A O 1
ATOM 661 N N . GLY A 1 84 ? -13.258 -26.578 6.359 1 97.75 84 GLY A N 1
ATOM 662 C CA . GLY A 1 84 ? -12.93 -27.297 7.578 1 97.75 84 GLY A CA 1
ATOM 663 C C . GLY A 1 84 ? -11.516 -27.844 7.586 1 97.75 84 GLY A C 1
ATOM 664 O O . GLY A 1 84 ? -10.961 -28.141 8.648 1 97.75 84 GLY A O 1
ATOM 665 N N . LYS A 1 85 ? -10.922 -28.016 6.5 1 97.62 85 LYS A N 1
ATOM 666 C CA . LYS A 1 85 ? -9.57 -28.547 6.406 1 97.62 85 LYS A CA 1
ATOM 667 C C . LYS A 1 85 ? -8.539 -27.531 6.879 1 97.62 85 LYS A C 1
ATOM 669 O O . LYS A 1 85 ? -8.719 -26.328 6.688 1 97.62 85 LYS A O 1
ATOM 674 N N . VAL A 1 86 ? -7.48 -28.016 7.449 1 97.62 86 VAL A N 1
ATOM 675 C CA . VAL A 1 86 ? -6.375 -27.188 7.93 1 97.62 86 VAL A CA 1
ATOM 676 C C . VAL A 1 86 ? -5.168 -27.359 7.012 1 97.62 86 VAL A C 1
ATOM 678 O O . VAL A 1 86 ? -4.824 -28.484 6.625 1 97.62 86 VAL A O 1
ATOM 681 N N . MET A 1 87 ? -4.535 -26.25 6.613 1 95.94 87 MET A N 1
ATOM 682 C CA . MET A 1 87 ? -3.354 -26.281 5.758 1 95.94 87 MET A CA 1
ATOM 683 C C . MET A 1 87 ? -2.338 -25.234 6.191 1 95.94 87 MET A C 1
ATOM 685 O O . MET A 1 87 ? -2.715 -24.141 6.633 1 95.94 87 MET A O 1
ATOM 689 N N . PRO A 1 88 ? -1.118 -25.609 6.082 1 95.44 88 PRO A N 1
ATOM 690 C CA . PRO A 1 88 ? -0.098 -24.578 6.344 1 95.44 88 PRO A CA 1
ATOM 691 C C . PRO A 1 88 ? 0.03 -23.578 5.203 1 95.44 88 PRO A C 1
ATOM 693 O O . PRO A 1 88 ? 0.182 -23.969 4.043 1 95.44 88 PRO A O 1
ATOM 696 N N . ILE A 1 89 ? -0.098 -22.312 5.516 1 95.44 89 ILE A N 1
ATOM 697 C CA . ILE A 1 89 ? 0.015 -21.25 4.531 1 95.44 89 ILE A CA 1
ATOM 698 C C . ILE A 1 89 ? 0.898 -20.125 5.078 1 95.44 89 ILE A C 1
ATOM 700 O O . ILE A 1 89 ? 0.81 -19.781 6.258 1 95.44 89 ILE A O 1
ATOM 704 N N . HIS A 1 90 ? 1.689 -19.641 4.227 1 93.94 90 HIS A N 1
ATOM 705 C CA . HIS A 1 90 ? 2.51 -18.5 4.59 1 93.94 90 HIS A CA 1
ATOM 706 C C . HIS A 1 90 ? 2 -17.219 3.922 1 93.94 90 HIS A C 1
ATOM 708 O O . HIS A 1 90 ? 2.027 -17.109 2.695 1 93.94 90 HIS A O 1
ATOM 714 N N . PHE A 1 91 ? 1.546 -16.266 4.754 1 91.44 91 PHE A N 1
ATOM 715 C CA . PHE A 1 91 ? 1.24 -14.906 4.316 1 91.44 91 PHE A CA 1
ATOM 716 C C . PHE A 1 91 ? 2.258 -13.922 4.875 1 91.44 91 PHE A C 1
ATOM 718 O O . PHE A 1 91 ? 2.154 -13.5 6.031 1 91.44 91 PHE A O 1
ATOM 725 N N . PRO A 1 92 ? 3.115 -13.578 4.023 1 86.5 92 PRO A N 1
ATOM 726 C CA . PRO A 1 92 ? 4.082 -12.617 4.551 1 86.5 92 PRO A CA 1
ATOM 727 C C . PRO A 1 92 ? 3.441 -11.273 4.898 1 86.5 92 PRO A C 1
ATOM 729 O O . PRO A 1 92 ? 2.42 -10.898 4.316 1 86.5 92 PRO A O 1
ATOM 732 N N . ASN A 1 93 ? 4.012 -10.625 5.879 1 79.94 93 ASN A N 1
ATOM 733 C CA . ASN A 1 93 ? 3.576 -9.281 6.238 1 79.94 93 ASN A CA 1
ATOM 734 C C . ASN A 1 93 ? 4.215 -8.227 5.34 1 79.94 93 ASN A C 1
ATOM 736 O O . ASN A 1 93 ? 5.156 -7.543 5.75 1 79.94 93 ASN A O 1
ATOM 740 N N . ARG A 1 94 ? 3.705 -8.125 4.188 1 79.5 94 ARG A N 1
ATOM 741 C CA . ARG A 1 94 ? 4.195 -7.152 3.215 1 79.5 94 ARG A CA 1
ATOM 742 C C . ARG A 1 94 ? 3.084 -6.203 2.777 1 79.5 94 ARG A C 1
ATOM 744 O O . ARG A 1 94 ? 1.935 -6.621 2.621 1 79.5 94 ARG A O 1
ATOM 751 N N . HIS A 1 95 ? 3.572 -4.941 2.727 1 79.38 95 HIS A N 1
ATOM 752 C CA . HIS A 1 95 ? 2.623 -3.922 2.291 1 79.38 95 HIS A CA 1
ATOM 753 C C . HIS A 1 95 ? 3.281 -2.928 1.341 1 79.38 95 HIS A C 1
ATOM 755 O O . HIS A 1 95 ? 4.504 -2.762 1.357 1 79.38 95 HIS A O 1
ATOM 761 N N . LEU A 1 96 ? 2.459 -2.398 0.561 1 87 96 LEU A N 1
ATOM 762 C CA . LEU A 1 96 ? 2.939 -1.352 -0.333 1 87 96 LEU A CA 1
ATOM 763 C C . LEU A 1 96 ? 3.029 -0.015 0.395 1 87 96 LEU A C 1
ATOM 765 O O . LEU A 1 96 ? 2.115 0.356 1.136 1 87 96 LEU A O 1
ATOM 769 N N . SER A 1 97 ? 4.172 0.568 0.275 1 87.69 97 SER A N 1
ATOM 770 C CA . SER A 1 97 ? 4.344 1.917 0.805 1 87.69 97 SER A CA 1
ATOM 771 C C . SER A 1 97 ? 4.172 2.967 -0.288 1 87.69 97 SER A C 1
ATOM 773 O O . SER A 1 97 ? 4.566 2.746 -1.436 1 87.69 97 SER A O 1
ATOM 775 N N . PRO A 1 98 ? 3.631 4.117 0.092 1 89 98 PRO A N 1
ATOM 776 C CA . PRO A 1 98 ? 3.479 5.176 -0.91 1 89 98 PRO A CA 1
ATOM 777 C C . PRO A 1 98 ? 4.809 5.582 -1.544 1 89 98 PRO A C 1
ATOM 779 O O . PRO A 1 98 ? 4.848 5.938 -2.725 1 89 98 PRO A O 1
ATOM 782 N N . SER A 1 99 ? 5.84 5.531 -0.757 1 87.75 99 SER A N 1
ATOM 783 C CA . SER A 1 99 ? 7.137 5.945 -1.281 1 87.75 99 SER A CA 1
ATOM 784 C C . SER A 1 99 ? 7.629 4.98 -2.357 1 87.75 99 SER A C 1
ATOM 786 O O . SER A 1 99 ? 8.531 5.312 -3.129 1 87.75 99 SER A O 1
ATOM 788 N N . GLN A 1 100 ? 7.023 3.816 -2.406 1 92.31 100 GLN A N 1
ATOM 789 C CA . GLN A 1 100 ? 7.41 2.83 -3.408 1 92.31 100 GLN A CA 1
ATOM 790 C C . GLN A 1 100 ? 6.609 3.008 -4.695 1 92.31 100 GLN A C 1
ATOM 792 O O . GLN A 1 100 ? 6.965 2.453 -5.734 1 92.31 100 GLN A O 1
ATOM 797 N N . LEU A 1 101 ? 5.559 3.695 -4.617 1 93.56 101 LEU A N 1
ATOM 798 C CA . LEU A 1 101 ? 4.652 3.857 -5.746 1 93.56 101 LEU A CA 1
ATOM 799 C C . LEU A 1 101 ? 5.027 5.086 -6.57 1 93.56 101 LEU A C 1
ATOM 801 O O . LEU A 1 101 ? 4.453 6.16 -6.391 1 93.56 101 LEU A O 1
ATOM 805 N N . LEU A 1 102 ? 5.84 4.852 -7.543 1 92.31 102 LEU A N 1
ATOM 806 C CA . LEU A 1 102 ? 6.301 5.934 -8.406 1 92.31 102 LEU A CA 1
ATOM 807 C C . LEU A 1 102 ? 5.266 6.246 -9.484 1 92.31 102 LEU A C 1
ATOM 809 O O . LEU A 1 102 ? 4.504 5.367 -9.891 1 92.31 102 LEU A O 1
ATOM 813 N N . SER A 1 103 ? 5.289 7.555 -9.875 1 88.75 103 SER A N 1
ATOM 814 C CA . SER A 1 103 ? 4.539 7.863 -11.094 1 88.75 103 SER A CA 1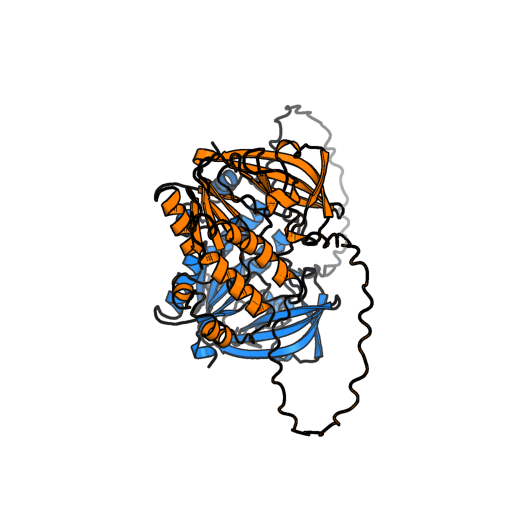
ATOM 815 C C . SER A 1 103 ? 5.148 7.176 -12.305 1 88.75 103 SER A C 1
ATOM 817 O O . SER A 1 103 ? 6.316 6.777 -12.281 1 88.75 103 SER A O 1
ATOM 819 N N . LYS A 1 104 ? 4.379 7.047 -13.297 1 91.56 104 LYS A N 1
ATOM 820 C CA . LYS A 1 104 ? 4.898 6.441 -14.516 1 91.56 104 LYS A CA 1
ATOM 821 C C . LYS A 1 104 ? 6.07 7.246 -15.07 1 91.56 104 LYS A C 1
ATOM 823 O O . LYS A 1 104 ? 7.066 6.672 -15.516 1 91.56 104 LYS A O 1
ATOM 828 N N . GLN A 1 105 ? 5.969 8.508 -15.047 1 87.25 105 GLN A N 1
ATOM 829 C CA . GLN A 1 105 ? 7.02 9.375 -15.562 1 87.25 105 GLN A CA 1
ATOM 830 C C . GLN A 1 105 ? 8.328 9.172 -14.805 1 87.25 105 GLN A C 1
ATOM 832 O O . GLN A 1 105 ? 9.398 9.07 -15.406 1 87.25 105 GLN A O 1
ATOM 837 N N . GLU A 1 106 ? 8.219 9.133 -13.547 1 87.88 106 GLU A N 1
ATOM 838 C CA . GLU A 1 106 ? 9.406 8.922 -12.719 1 87.88 106 GLU A CA 1
ATOM 839 C C . GLU A 1 106 ? 10.008 7.543 -12.969 1 87.88 106 GLU A C 1
ATOM 841 O O . GLU A 1 106 ? 11.227 7.41 -13.094 1 87.88 106 GLU A O 1
ATOM 846 N N . ALA A 1 107 ? 9.141 6.586 -12.945 1 93.31 107 ALA A N 1
ATOM 847 C CA . ALA A 1 107 ? 9.602 5.211 -13.125 1 93.31 107 ALA A CA 1
ATOM 848 C C . ALA A 1 107 ? 10.281 5.031 -14.484 1 93.31 107 ALA A C 1
ATOM 850 O O . ALA A 1 107 ? 11.305 4.355 -14.578 1 93.31 107 ALA A O 1
ATOM 851 N N . ASP A 1 108 ? 9.727 5.672 -15.477 1 92.12 108 ASP A N 1
ATOM 852 C CA . ASP A 1 108 ? 10.258 5.543 -16.828 1 92.12 108 ASP A CA 1
ATOM 853 C C . ASP A 1 108 ? 11.641 6.18 -16.922 1 92.12 108 ASP A C 1
ATOM 855 O O . ASP A 1 108 ? 12.414 5.863 -17.844 1 92.12 108 ASP A O 1
ATOM 859 N N . ASN A 1 109 ? 11.938 7.035 -16.016 1 89.88 109 ASN A N 1
ATOM 860 C CA . ASN A 1 109 ? 13.211 7.734 -16.047 1 89.88 109 ASN A CA 1
ATOM 861 C C . ASN A 1 109 ? 14.312 6.922 -15.375 1 89.88 109 ASN A C 1
ATOM 863 O O . ASN A 1 109 ? 15.492 7.266 -15.477 1 89.88 109 ASN A O 1
ATOM 867 N N . ILE A 1 110 ? 13.984 5.926 -14.727 1 93.69 110 ILE A N 1
ATOM 868 C CA . ILE A 1 110 ? 14.961 5.035 -14.117 1 93.69 110 ILE A CA 1
ATOM 869 C C . ILE A 1 110 ? 15.148 3.795 -14.984 1 93.69 110 ILE A C 1
ATOM 871 O O . ILE A 1 110 ? 14.188 3.074 -15.266 1 93.69 110 ILE A O 1
ATOM 875 N N . PRO A 1 111 ? 16.391 3.516 -15.414 1 96.12 111 PRO A N 1
ATOM 876 C CA . PRO A 1 111 ? 16.578 2.301 -16.203 1 96.12 111 PRO A CA 1
ATOM 877 C C . PRO A 1 111 ? 16.109 1.042 -15.492 1 96.12 111 PRO A C 1
ATOM 879 O O . PRO A 1 111 ? 16.266 0.924 -14.273 1 96.12 111 PRO A O 1
ATOM 882 N N . PHE A 1 112 ? 15.539 0.142 -16.266 1 97.25 112 PHE A N 1
ATOM 883 C CA . PHE A 1 112 ? 15.047 -1.111 -15.703 1 97.25 112 PHE A CA 1
ATOM 884 C C . PHE A 1 112 ? 15.516 -2.297 -16.531 1 97.25 112 PHE A C 1
ATOM 886 O O . PHE A 1 112 ? 14.734 -2.865 -17.312 1 97.25 112 PHE A O 1
ATOM 893 N N . SER A 1 113 ? 16.719 -2.635 -16.375 1 96.62 113 SER A N 1
ATOM 894 C CA . SER A 1 113 ? 17.328 -3.736 -17.109 1 96.62 113 SER A CA 1
ATOM 895 C C . SER A 1 113 ? 18.5 -4.328 -16.344 1 96.62 113 SER A C 1
ATOM 897 O O . SER A 1 113 ? 19.141 -3.639 -15.555 1 96.62 113 SER A O 1
ATOM 899 N N . LEU A 1 114 ? 18.75 -5.562 -16.688 1 96.94 114 LEU A N 1
ATOM 900 C CA . LEU A 1 114 ? 19.844 -6.273 -16.047 1 96.94 114 LEU A CA 1
ATOM 901 C C . LEU A 1 114 ? 21.188 -5.66 -16.438 1 96.94 114 LEU A C 1
ATOM 903 O O . LEU A 1 114 ? 22.109 -5.609 -15.625 1 96.94 114 LEU A O 1
ATOM 907 N N . THR A 1 115 ? 21.266 -5.16 -17.641 1 97.44 115 THR A N 1
ATOM 908 C CA . THR A 1 115 ? 22.516 -4.566 -18.141 1 97.44 115 THR A CA 1
ATOM 909 C C . THR A 1 115 ? 22.859 -3.309 -17.344 1 97.44 115 THR A C 1
ATOM 911 O O . THR A 1 115 ? 24.031 -2.928 -17.266 1 97.44 115 THR A O 1
ATOM 914 N N . GLU A 1 116 ? 21.891 -2.697 -16.797 1 97.75 116 GLU A N 1
ATOM 915 C CA . GLU A 1 116 ? 22.109 -1.447 -16.078 1 97.75 116 GLU A CA 1
ATOM 916 C C . GLU A 1 116 ? 22.266 -1.695 -14.57 1 97.75 116 GLU A C 1
ATOM 918 O O . GLU A 1 116 ? 22.297 -0.75 -13.781 1 97.75 116 GLU A O 1
ATOM 923 N N . LEU A 1 117 ? 22.375 -2.922 -14.094 1 97.25 117 LEU A N 1
ATOM 924 C CA . LEU A 1 117 ? 22.375 -3.271 -12.68 1 97.25 117 LEU A CA 1
ATOM 925 C C . LEU A 1 117 ? 23.5 -2.555 -11.945 1 97.25 117 LEU A C 1
ATOM 927 O O . LEU A 1 117 ? 23.281 -1.985 -10.875 1 97.25 117 LEU A O 1
ATOM 931 N N . PRO A 1 118 ? 24.703 -2.502 -12.523 1 96.62 118 PRO A N 1
ATOM 932 C CA . PRO A 1 118 ? 25.766 -1.795 -11.797 1 96.62 118 PRO A CA 1
ATOM 933 C C . PRO A 1 118 ? 25.438 -0.324 -11.555 1 96.62 118 PRO A C 1
ATOM 935 O O . PRO A 1 118 ? 25.656 0.194 -10.461 1 96.62 118 PRO A O 1
ATOM 938 N N . ASN A 1 119 ? 24.906 0.286 -12.555 1 96.75 119 ASN A N 1
ATOM 939 C CA . ASN A 1 119 ? 24.5 1.682 -12.422 1 96.75 119 ASN A CA 1
ATOM 940 C C . ASN A 1 119 ? 23.359 1.841 -11.414 1 96.75 119 ASN A C 1
ATOM 942 O O . ASN A 1 119 ? 23.344 2.803 -10.641 1 96.75 119 ASN A O 1
ATOM 946 N N . LEU A 1 120 ? 22.469 0.935 -11.422 1 96.94 120 LEU A N 1
ATOM 947 C CA . LEU A 1 120 ? 21.328 0.973 -10.516 1 96.94 120 LEU A CA 1
ATOM 948 C C . LEU A 1 120 ? 21.766 0.796 -9.062 1 96.94 120 LEU A C 1
ATOM 950 O O . LEU A 1 120 ? 21.266 1.475 -8.172 1 96.94 120 LEU A O 1
ATOM 954 N N . LEU A 1 121 ? 22.656 -0.083 -8.859 1 96.88 121 LEU A N 1
ATOM 955 C CA . LEU A 1 121 ? 23.172 -0.314 -7.512 1 96.88 121 LEU A CA 1
ATOM 956 C C . LEU A 1 121 ? 23.828 0.94 -6.957 1 96.88 121 LEU A C 1
ATOM 958 O O . LEU A 1 121 ? 23.672 1.264 -5.777 1 96.88 121 LEU A O 1
ATOM 962 N N . ARG A 1 122 ? 24.547 1.616 -7.797 1 94.81 122 ARG A N 1
ATOM 963 C CA . ARG A 1 122 ? 25.141 2.883 -7.387 1 94.81 122 ARG A CA 1
ATOM 964 C C . ARG A 1 122 ? 24.062 3.92 -7.078 1 94.81 122 ARG A C 1
ATOM 966 O O . ARG A 1 122 ? 24.141 4.621 -6.066 1 94.81 122 ARG A O 1
ATOM 973 N N . MET A 1 123 ? 23.141 3.947 -7.945 1 93.12 123 MET A N 1
ATOM 974 C CA . MET A 1 123 ? 22.062 4.918 -7.801 1 93.12 123 MET A CA 1
ATOM 975 C C . MET A 1 123 ? 21.344 4.734 -6.469 1 93.12 123 MET A C 1
ATOM 977 O O . MET A 1 123 ? 20.984 5.715 -5.809 1 93.12 123 MET A O 1
ATOM 981 N N . PHE A 1 124 ? 21.141 3.508 -6.066 1 91.5 124 PHE A N 1
ATOM 982 C CA . PHE A 1 124 ? 20.391 3.227 -4.852 1 91.5 124 PHE A CA 1
ATOM 983 C C . PHE A 1 124 ? 21.328 2.986 -3.674 1 91.5 124 PHE A C 1
ATOM 985 O O . PHE A 1 124 ? 20.875 2.623 -2.584 1 91.5 124 PHE A O 1
ATOM 992 N N . SER A 1 125 ? 22.547 3.082 -3.92 1 91.81 125 SER A N 1
ATOM 993 C CA . SER A 1 125 ? 23.578 2.98 -2.891 1 91.81 125 SER A CA 1
ATOM 994 C C . SER A 1 125 ? 23.578 1.604 -2.236 1 91.81 125 SER A C 1
ATOM 996 O O . SER A 1 125 ? 23.625 1.495 -1.009 1 91.81 125 SER A O 1
ATOM 998 N N . PHE A 1 126 ? 23.469 0.596 -3.057 1 93.19 126 PHE A N 1
ATOM 999 C CA . PHE A 1 126 ? 23.562 -0.778 -2.582 1 93.19 126 PHE A CA 1
ATOM 1000 C C . PHE A 1 126 ? 24.906 -1.394 -2.99 1 93.19 126 PHE A C 1
ATOM 1002 O O . PHE A 1 126 ? 25.25 -1.403 -4.172 1 93.19 126 PHE A O 1
ATOM 1009 N N . PRO A 1 127 ? 25.578 -1.932 -2.008 1 94.62 127 PRO A N 1
ATOM 1010 C CA . PRO A 1 127 ? 26.828 -2.621 -2.373 1 94.62 127 PRO A CA 1
ATOM 1011 C C . PRO A 1 127 ? 26.578 -3.885 -3.193 1 94.62 127 PRO A C 1
ATOM 1013 O O . PRO A 1 127 ? 25.594 -4.594 -2.961 1 94.62 127 PRO A O 1
ATOM 1016 N N . GLN A 1 128 ? 27.547 -4.094 -4.02 1 93.38 128 GLN A N 1
ATOM 1017 C CA . GLN A 1 128 ? 27.484 -5.332 -4.785 1 93.38 128 GLN A CA 1
ATOM 1018 C C . GLN A 1 128 ? 27.5 -6.551 -3.861 1 93.38 128 GLN A C 1
ATOM 1020 O O . GLN A 1 128 ? 28.266 -6.586 -2.893 1 93.38 128 GLN A O 1
ATOM 1025 N N . GLY A 1 129 ? 26.656 -7.465 -4.129 1 92.38 129 GLY A N 1
ATOM 1026 C CA . GLY A 1 129 ? 26.625 -8.695 -3.352 1 92.38 129 GLY A CA 1
ATOM 1027 C C . GLY A 1 129 ? 25.734 -8.602 -2.129 1 92.38 129 GLY A C 1
ATOM 1028 O O . GLY A 1 129 ? 25.484 -9.609 -1.46 1 92.38 129 GLY A O 1
ATOM 1029 N N . SER A 1 130 ? 25.281 -7.418 -1.791 1 92.69 130 SER A N 1
ATOM 1030 C CA . SER A 1 130 ? 24.344 -7.281 -0.675 1 92.69 130 SER A CA 1
ATOM 1031 C C . SER A 1 130 ? 23.047 -8.016 -0.949 1 92.69 130 SER A C 1
ATOM 1033 O O . SER A 1 130 ? 22.75 -8.367 -2.094 1 92.69 130 SER A O 1
ATOM 1035 N N . PRO A 1 131 ? 22.312 -8.32 0.037 1 91.25 131 PRO A N 1
ATOM 1036 C CA . PRO A 1 131 ? 21 -8.953 -0.165 1 91.25 131 PRO A CA 1
ATOM 1037 C C . PRO A 1 131 ? 20.094 -8.141 -1.082 1 91.25 131 PRO A C 1
ATOM 1039 O O . PRO A 1 131 ? 19.375 -8.711 -1.904 1 91.25 131 PRO A O 1
ATOM 1042 N N . GLN A 1 132 ? 20.156 -6.875 -0.918 1 93.19 132 GLN A N 1
ATOM 1043 C CA . GLN A 1 132 ? 19.344 -6.016 -1.781 1 93.19 132 GLN A CA 1
ATOM 1044 C C . GLN A 1 132 ? 19.781 -6.141 -3.238 1 93.19 132 GLN A C 1
ATOM 1046 O O . GLN A 1 132 ? 18.938 -6.219 -4.137 1 93.19 132 GLN A O 1
ATOM 1051 N N . ALA A 1 133 ? 21.016 -6.168 -3.4 1 95.69 133 ALA A N 1
ATOM 1052 C CA . ALA A 1 133 ? 21.547 -6.293 -4.754 1 95.69 133 ALA A CA 1
ATOM 1053 C C . ALA A 1 133 ? 21.125 -7.613 -5.391 1 95.69 133 ALA A C 1
ATOM 1055 O O . ALA A 1 133 ? 20.734 -7.652 -6.555 1 95.69 133 ALA A O 1
ATOM 1056 N N . ILE A 1 134 ? 21.25 -8.586 -4.633 1 95.69 134 ILE A N 1
ATOM 1057 C CA . ILE A 1 134 ? 20.891 -9.922 -5.109 1 95.69 134 ILE A CA 1
ATOM 1058 C C . ILE A 1 134 ? 19.406 -9.961 -5.465 1 95.69 134 ILE A C 1
ATOM 1060 O O . ILE A 1 134 ? 19.031 -10.508 -6.508 1 95.69 134 ILE A O 1
ATOM 1064 N N . ALA A 1 135 ? 18.625 -9.359 -4.641 1 94.25 135 ALA A N 1
ATOM 1065 C CA . ALA A 1 135 ? 17.188 -9.32 -4.891 1 94.25 135 ALA A CA 1
ATOM 1066 C C . ALA A 1 135 ? 16.859 -8.539 -6.16 1 94.25 135 ALA A C 1
ATOM 1068 O O . ALA A 1 135 ? 16.031 -8.961 -6.969 1 94.25 135 ALA A O 1
ATOM 1069 N N . MET A 1 136 ? 17.5 -7.445 -6.266 1 96.69 136 MET A N 1
ATOM 1070 C CA . MET A 1 136 ? 17.297 -6.637 -7.469 1 96.69 136 MET A CA 1
ATOM 1071 C C . MET A 1 136 ? 17.688 -7.418 -8.719 1 96.69 136 MET A C 1
ATOM 1073 O O . MET A 1 136 ? 16.969 -7.391 -9.719 1 96.69 136 MET A O 1
ATOM 1077 N N . GLU A 1 137 ? 18.812 -8.039 -8.656 1 96.88 137 GLU A N 1
ATOM 1078 C CA . GLU A 1 137 ? 19.297 -8.836 -9.781 1 96.88 137 GLU A CA 1
ATOM 1079 C C . GLU A 1 137 ? 18.281 -9.914 -10.156 1 96.88 137 GLU A C 1
ATOM 1081 O O . GLU A 1 137 ? 17.969 -10.102 -11.336 1 96.88 137 GLU A O 1
ATOM 1086 N N . SER A 1 138 ? 17.812 -10.555 -9.227 1 95.19 138 SER A N 1
ATOM 1087 C CA . SER A 1 138 ? 16.844 -11.617 -9.453 1 95.19 138 SER A CA 1
ATOM 1088 C C . SER A 1 138 ? 15.578 -11.07 -10.109 1 95.19 138 SER A C 1
ATOM 1090 O O . SER A 1 138 ? 15.039 -11.68 -11.031 1 95.19 138 SER A O 1
ATOM 1092 N N . THR A 1 139 ? 15.102 -9.953 -9.594 1 96.75 139 THR A N 1
ATOM 1093 C CA . THR A 1 139 ? 13.914 -9.312 -10.148 1 96.75 139 THR A CA 1
ATOM 1094 C C . THR A 1 139 ? 14.141 -8.953 -11.617 1 96.75 139 THR A C 1
ATOM 1096 O O . THR A 1 139 ? 13.32 -9.273 -12.477 1 96.75 139 THR A O 1
ATOM 1099 N N . LEU A 1 140 ? 15.242 -8.344 -11.875 1 97.62 140 LEU A N 1
ATOM 1100 C CA . LEU A 1 140 ? 15.539 -7.934 -13.242 1 97.62 140 LEU A CA 1
ATOM 1101 C C . LEU A 1 140 ? 15.664 -9.141 -14.164 1 97.62 140 LEU A C 1
ATOM 1103 O O . LEU A 1 140 ? 15.18 -9.125 -15.297 1 97.62 140 LEU A O 1
ATOM 1107 N N . GLN A 1 141 ? 16.281 -10.164 -13.703 1 95.88 141 GLN A N 1
ATOM 1108 C CA . GLN A 1 141 ? 16.422 -11.391 -14.484 1 95.88 141 GLN A CA 1
ATOM 1109 C C . GLN A 1 141 ? 15.055 -11.992 -14.812 1 95.88 141 GLN A C 1
ATOM 1111 O O . GLN A 1 141 ? 14.797 -12.359 -15.961 1 95.88 141 GLN A O 1
ATOM 1116 N N . GLU A 1 142 ? 14.234 -12.039 -13.836 1 93.25 142 GLU A N 1
ATOM 1117 C CA . GLU A 1 142 ? 12.898 -12.594 -14.031 1 93.25 142 GLU A CA 1
ATOM 1118 C C . GLU A 1 142 ? 12.109 -11.789 -15.055 1 93.25 142 GLU A C 1
ATOM 1120 O O . GLU A 1 142 ? 11.383 -12.352 -15.867 1 93.25 142 GLU A O 1
ATOM 1125 N N . CYS A 1 143 ? 12.281 -10.547 -14.977 1 95.62 143 CYS A N 1
ATOM 1126 C CA . CYS A 1 143 ? 11.531 -9.664 -15.844 1 95.62 143 CYS A CA 1
ATOM 1127 C C . CYS A 1 143 ? 12.008 -9.773 -17.297 1 95.62 143 CYS A C 1
ATOM 1129 O O . CYS A 1 143 ? 11.266 -9.461 -18.219 1 95.62 143 CYS A O 1
ATOM 1131 N N . GLU A 1 144 ? 13.133 -10.234 -17.469 1 95.06 144 GLU A N 1
ATOM 1132 C CA . GLU A 1 144 ? 13.688 -10.305 -18.812 1 95.06 144 GLU A CA 1
ATOM 1133 C C . GLU A 1 144 ? 13.477 -11.68 -19.438 1 95.06 144 GLU A C 1
ATOM 1135 O O . GLU A 1 144 ? 13.656 -11.859 -20.641 1 95.06 144 GLU A O 1
ATOM 1140 N N . VAL A 1 145 ? 13.094 -12.578 -18.625 1 89.88 145 VAL A N 1
ATOM 1141 C CA . VAL A 1 145 ? 12.805 -13.906 -19.156 1 89.88 145 VAL A CA 1
ATOM 1142 C C . VAL A 1 145 ? 11.602 -13.844 -20.094 1 89.88 145 VAL A C 1
ATOM 1144 O O . VAL A 1 145 ? 10.594 -13.211 -19.766 1 89.88 145 VAL A O 1
ATOM 1147 N N . LYS A 1 146 ? 11.688 -14.469 -21.188 1 86.38 146 LYS A N 1
ATOM 1148 C CA . LYS A 1 146 ? 10.594 -14.5 -22.141 1 86.38 146 LYS A CA 1
ATOM 1149 C C . LYS A 1 146 ? 9.406 -15.297 -21.609 1 86.38 146 LYS A C 1
ATOM 1151 O O . LYS A 1 146 ? 9.594 -16.328 -20.953 1 86.38 146 LYS A O 1
ATOM 1156 N N . PRO A 1 147 ? 8.25 -14.836 -21.922 1 83.88 147 PRO A N 1
ATOM 1157 C CA . PRO A 1 147 ? 7.078 -15.586 -21.469 1 83.88 147 PRO A CA 1
ATOM 1158 C C . PRO A 1 147 ? 6.941 -16.938 -22.156 1 83.88 147 PRO A C 1
ATOM 1160 O O . PRO A 1 147 ? 7.492 -17.141 -23.25 1 83.88 147 PRO A O 1
ATOM 1163 N N . ILE A 1 148 ? 6.273 -17.828 -21.453 1 76.31 148 ILE A N 1
ATOM 1164 C CA . ILE A 1 148 ? 5.969 -19.125 -22.047 1 76.31 148 ILE A CA 1
ATOM 1165 C C . ILE A 1 148 ? 4.895 -18.953 -23.125 1 76.31 148 ILE A C 1
ATOM 1167 O O . ILE A 1 148 ? 4.27 -17.891 -23.219 1 76.31 148 ILE A O 1
ATOM 1171 N N . LYS A 1 149 ? 4.684 -20.031 -23.859 1 76.19 149 LYS A N 1
ATOM 1172 C CA . LYS A 1 149 ? 3.678 -19.969 -24.922 1 76.19 149 LYS A CA 1
ATOM 1173 C C . LYS A 1 149 ? 2.287 -19.719 -24.344 1 76.19 149 LYS A C 1
ATOM 1175 O O . LYS A 1 149 ? 1.898 -20.328 -23.344 1 76.19 149 LYS A O 1
ATOM 1180 N N . GLY A 1 150 ? 1.572 -18.719 -24.938 1 77.88 150 GLY A N 1
ATOM 1181 C CA . GLY A 1 150 ? 0.207 -18.453 -24.516 1 77.88 150 GLY A CA 1
ATOM 1182 C C . GLY A 1 150 ? 0.125 -17.469 -23.359 1 77.88 150 GLY A C 1
ATOM 1183 O O . GLY A 1 150 ? -0.968 -17.156 -22.891 1 77.88 150 GLY A O 1
ATOM 1184 N N . GLU A 1 151 ? 1.286 -17.094 -22.922 1 85.06 151 GLU A N 1
ATOM 1185 C CA . GLU A 1 151 ? 1.309 -16.156 -21.812 1 85.06 151 GLU A CA 1
ATOM 1186 C C . GLU A 1 151 ? 1.797 -14.781 -22.25 1 85.06 151 GLU A C 1
ATOM 1188 O O . GLU A 1 151 ? 2.676 -14.68 -23.109 1 85.06 151 GLU A O 1
ATOM 1193 N N . THR A 1 152 ? 1.139 -13.789 -21.828 1 92 152 THR A N 1
ATOM 1194 C CA . THR A 1 152 ? 1.64 -12.422 -21.906 1 92 152 THR A CA 1
ATOM 1195 C C . THR A 1 152 ? 2.078 -11.93 -20.547 1 92 152 THR A C 1
ATOM 1197 O O . THR A 1 152 ? 1.385 -12.141 -19.547 1 92 152 THR A O 1
ATOM 1200 N N . LYS A 1 153 ? 3.252 -11.406 -20.516 1 93.81 153 LYS A N 1
ATOM 1201 C CA . LYS A 1 153 ? 3.758 -10.93 -19.219 1 93.81 153 LYS A CA 1
ATOM 1202 C C . LYS A 1 153 ? 4.359 -9.531 -19.359 1 93.81 153 LYS A C 1
ATOM 1204 O O . LYS A 1 153 ? 4.715 -9.102 -20.453 1 93.81 153 LYS A O 1
ATOM 1209 N N . PHE A 1 154 ? 4.414 -8.883 -18.266 1 96.38 154 PHE A N 1
ATOM 1210 C CA . PHE A 1 154 ? 4.922 -7.516 -18.219 1 96.38 154 PHE A CA 1
ATOM 1211 C C . PHE A 1 154 ? 5.344 -7.141 -16.797 1 96.38 154 PHE A C 1
ATOM 1213 O O . PHE A 1 154 ? 4.59 -7.34 -15.844 1 96.38 154 PHE A O 1
ATOM 1220 N N . CYS A 1 155 ? 6.578 -6.688 -16.672 1 97.81 155 CYS A N 1
ATOM 1221 C CA . CYS A 1 155 ? 7 -6.113 -15.398 1 97.81 155 CYS A CA 1
ATOM 1222 C C . CYS A 1 155 ? 6.734 -4.613 -15.367 1 97.81 155 CYS A C 1
ATOM 1224 O O . CYS A 1 155 ? 7.469 -3.834 -15.969 1 97.81 155 CYS A O 1
ATOM 1226 N N . ALA A 1 156 ? 5.73 -4.305 -14.609 1 98 156 ALA A N 1
ATOM 1227 C CA . ALA A 1 156 ? 5.328 -2.904 -14.508 1 98 156 ALA A CA 1
ATOM 1228 C C . ALA A 1 156 ? 6.059 -2.197 -13.375 1 98 156 ALA A C 1
ATOM 1230 O O . ALA A 1 156 ? 6.176 -2.738 -12.273 1 98 156 ALA A O 1
ATOM 1231 N N . THR A 1 157 ? 6.492 -0.964 -13.641 1 97.31 157 THR A N 1
ATOM 1232 C CA . THR A 1 157 ? 7.25 -0.225 -12.641 1 97.31 157 THR A CA 1
ATOM 1233 C C . THR A 1 157 ? 6.402 0.884 -12.023 1 97.31 157 THR A C 1
ATOM 1235 O O . THR A 1 157 ? 6.914 1.729 -11.289 1 97.31 157 THR A O 1
ATOM 1238 N N . SER A 1 158 ? 5.156 0.946 -12.383 1 94.19 158 SER A N 1
ATOM 1239 C CA . SER A 1 158 ? 4.184 1.871 -11.812 1 94.19 158 SER A CA 1
ATOM 1240 C C . SER A 1 158 ? 2.771 1.298 -11.875 1 94.19 158 SER A C 1
ATOM 1242 O O . SER A 1 158 ? 2.492 0.41 -12.688 1 94.19 158 SER A O 1
ATOM 1244 N N . MET A 1 159 ? 1.923 1.836 -11.008 1 93.75 159 MET A N 1
ATOM 1245 C CA . MET A 1 159 ? 0.53 1.398 -11.039 1 93.75 159 MET A CA 1
ATOM 1246 C C . MET A 1 159 ? -0.135 1.784 -12.352 1 93.75 159 MET A C 1
ATOM 1248 O O . MET A 1 159 ? -0.984 1.05 -12.867 1 93.75 159 MET A O 1
ATOM 1252 N N . GLN A 1 160 ? 0.232 2.893 -12.852 1 92.56 160 GLN A N 1
ATOM 1253 C CA . GLN A 1 160 ? -0.316 3.295 -14.141 1 92.56 160 GLN A CA 1
ATOM 1254 C C . GLN A 1 160 ? 0.028 2.277 -15.227 1 92.56 160 GLN A C 1
ATOM 1256 O O . GLN A 1 160 ? -0.826 1.913 -16.031 1 92.56 160 GLN A O 1
ATOM 1261 N N . SER A 1 161 ? 1.232 1.812 -15.25 1 95.88 161 SER A N 1
ATOM 1262 C CA . SER A 1 161 ? 1.658 0.812 -16.219 1 95.88 161 SER A CA 1
ATOM 1263 C C . SER A 1 161 ? 0.918 -0.506 -16.016 1 95.88 161 SER A C 1
ATOM 1265 O O . SER A 1 161 ? 0.641 -1.223 -16.984 1 95.88 161 SER A O 1
ATOM 1267 N N . VAL A 1 162 ? 0.637 -0.835 -14.82 1 96.81 162 VAL A N 1
ATOM 1268 C CA . VAL A 1 162 ? -0.14 -2.035 -14.523 1 96.81 162 VAL A CA 1
ATOM 1269 C C . VAL A 1 162 ? -1.515 -1.936 -15.188 1 96.81 162 VAL A C 1
ATOM 1271 O O . VAL A 1 162 ? -1.954 -2.867 -15.859 1 96.81 162 VAL A O 1
ATOM 1274 N N . HIS A 1 163 ? -2.121 -0.821 -14.984 1 94.06 163 HIS A N 1
ATOM 1275 C CA . HIS A 1 163 ? -3.457 -0.629 -15.539 1 94.06 163 HIS A CA 1
ATOM 1276 C C . HIS A 1 163 ? -3.424 -0.599 -17.062 1 94.06 163 HIS A C 1
ATOM 1278 O O . HIS A 1 163 ? -4.344 -1.09 -17.719 1 94.06 163 HIS A O 1
ATOM 1284 N N . GLU A 1 164 ? -2.451 -0.022 -17.625 1 94.25 164 GLU A N 1
ATOM 1285 C CA . GLU A 1 164 ? -2.305 -0.031 -19.078 1 94.25 164 GLU A CA 1
ATOM 1286 C C . GLU A 1 164 ? -2.172 -1.455 -19.609 1 94.25 164 GLU A C 1
ATOM 1288 O O . GLU A 1 164 ? -2.789 -1.808 -20.609 1 94.25 164 GLU A O 1
ATOM 1293 N N . PHE A 1 165 ? -1.394 -2.223 -18.953 1 96.56 165 PHE A N 1
ATOM 1294 C CA . PHE A 1 165 ? -1.241 -3.623 -19.328 1 96.56 165 PHE A CA 1
ATOM 1295 C C . PHE A 1 165 ? -2.58 -4.348 -19.266 1 96.56 165 PHE A C 1
ATOM 1297 O O . PHE A 1 165 ? -2.928 -5.102 -20.188 1 96.56 165 PHE A O 1
ATOM 1304 N N . ALA A 1 166 ? -3.287 -4.145 -18.203 1 95.38 166 ALA A N 1
ATOM 1305 C CA . ALA A 1 166 ? -4.598 -4.773 -18.047 1 95.38 166 ALA A CA 1
ATOM 1306 C C . ALA A 1 166 ? -5.535 -4.375 -19.188 1 95.38 166 ALA A C 1
ATOM 1308 O O . ALA A 1 166 ? -6.25 -5.219 -19.719 1 95.38 166 ALA A O 1
ATOM 1309 N N . ARG A 1 167 ? -5.465 -3.164 -19.547 1 94.06 167 ARG A N 1
ATOM 1310 C CA . ARG A 1 167 ? -6.32 -2.688 -20.625 1 94.06 167 ARG A CA 1
ATOM 1311 C C . ARG A 1 167 ? -5.93 -3.33 -21.953 1 94.06 167 ARG A C 1
ATOM 1313 O O . ARG A 1 167 ? -6.789 -3.609 -22.781 1 94.06 167 ARG A O 1
ATOM 1320 N N . ASP A 1 168 ? -4.723 -3.504 -22.141 1 94.94 168 ASP A N 1
ATOM 1321 C CA . ASP A 1 168 ? -4.254 -4.18 -23.344 1 94.94 168 ASP A CA 1
ATOM 1322 C C . ASP A 1 168 ? -4.781 -5.609 -23.422 1 94.94 168 ASP A C 1
ATOM 1324 O O . ASP A 1 168 ? -5.066 -6.117 -24.5 1 94.94 168 ASP A O 1
ATOM 1328 N N . ILE A 1 169 ? -4.879 -6.223 -22.312 1 94.56 169 ILE A N 1
ATOM 1329 C CA . ILE A 1 169 ? -5.297 -7.617 -22.25 1 94.56 169 ILE A CA 1
ATOM 1330 C C . ILE A 1 169 ? -6.816 -7.711 -22.375 1 94.56 169 ILE A C 1
ATOM 1332 O O . ILE A 1 169 ? -7.332 -8.523 -23.141 1 94.56 169 ILE A O 1
ATOM 1336 N N . PHE A 1 170 ? -7.492 -6.867 -21.625 1 93.44 170 PHE A N 1
ATOM 1337 C CA . PHE A 1 170 ? -8.945 -6.977 -21.516 1 93.44 170 PHE A CA 1
ATOM 1338 C C . PHE A 1 170 ? -9.625 -6.203 -22.641 1 93.44 170 PHE A C 1
ATOM 1340 O O . PHE A 1 170 ? -10.758 -6.516 -23.016 1 93.44 170 PHE A O 1
ATOM 1347 N N . GLY A 1 171 ? -9.008 -5.211 -23.125 1 91.75 171 GLY A N 1
ATOM 1348 C CA . GLY A 1 171 ? -9.625 -4.23 -24 1 91.75 171 GLY A CA 1
ATOM 1349 C C . GLY A 1 171 ? -9.875 -2.896 -23.328 1 91.75 171 GLY A C 1
ATOM 1350 O O . GLY A 1 171 ? -10.219 -2.85 -22.141 1 91.75 171 GLY A O 1
ATOM 1351 N N . PHE A 1 172 ? -9.805 -1.789 -23.984 1 87.19 172 PHE A N 1
ATOM 1352 C CA . PHE A 1 172 ? -9.781 -0.429 -23.469 1 87.19 172 PHE A CA 1
ATOM 1353 C C . PHE A 1 172 ? -11.109 -0.088 -22.797 1 87.19 172 PHE A C 1
ATOM 1355 O O . PHE A 1 172 ? -11.148 0.667 -21.812 1 87.19 172 PHE A O 1
ATOM 1362 N N . ASP A 1 173 ? -12.141 -0.689 -23.188 1 86.69 173 ASP A N 1
ATOM 1363 C CA . ASP A 1 173 ? -13.461 -0.316 -22.672 1 86.69 173 ASP A CA 1
ATOM 1364 C C . ASP A 1 173 ? -13.93 -1.298 -21.594 1 86.69 173 ASP A C 1
ATOM 1366 O O . ASP A 1 173 ? -15.016 -1.146 -21.047 1 86.69 173 ASP A O 1
ATOM 1370 N N . THR A 1 174 ? -13.055 -2.18 -21.281 1 88.12 174 THR A N 1
ATOM 1371 C CA . THR A 1 174 ? -13.469 -3.209 -20.328 1 88.12 174 THR A CA 1
ATOM 1372 C C . THR A 1 174 ? -13.266 -2.738 -18.891 1 88.12 174 THR A C 1
ATOM 1374 O O . THR A 1 174 ? -12.188 -2.25 -18.547 1 88.12 174 THR A O 1
ATOM 1377 N N . GLN A 1 175 ? -14.32 -2.877 -18.125 1 87.06 175 GLN A N 1
ATOM 1378 C CA . GLN A 1 175 ? -14.203 -2.635 -16.688 1 87.06 175 GLN A CA 1
ATOM 1379 C C . GLN A 1 175 ? -13.766 -3.9 -15.961 1 87.06 175 GLN A C 1
ATOM 1381 O O . GLN A 1 175 ? -14.188 -5.004 -16.312 1 87.06 175 GLN A O 1
ATOM 1386 N N . TYR A 1 176 ? -12.883 -3.664 -15.008 1 90.31 176 TYR A N 1
ATOM 1387 C CA . TYR A 1 176 ? -12.398 -4.816 -14.266 1 90.31 176 TYR A CA 1
ATOM 1388 C C . TYR A 1 176 ? -12.297 -4.504 -12.773 1 90.31 176 TYR A C 1
ATOM 1390 O O . TYR A 1 176 ? -12.312 -3.336 -12.383 1 90.31 176 TYR A O 1
ATOM 1398 N N . LYS A 1 177 ? -12.281 -5.535 -12.031 1 88.12 177 LYS A N 1
ATOM 1399 C CA . LYS A 1 177 ? -12.172 -5.422 -10.586 1 88.12 177 LYS A CA 1
ATOM 1400 C C . LYS A 1 177 ? -10.82 -5.926 -10.094 1 88.12 177 LYS A C 1
ATOM 1402 O O . LYS A 1 177 ? -10.227 -6.824 -10.703 1 88.12 177 LYS A O 1
ATOM 1407 N N . THR A 1 178 ? -10.359 -5.27 -9.023 1 92.38 178 THR A N 1
ATOM 1408 C CA . THR A 1 178 ? -9.133 -5.711 -8.352 1 92.38 178 THR A CA 1
ATOM 1409 C C . THR A 1 178 ? -9.461 -6.594 -7.156 1 92.38 178 THR A C 1
ATOM 1411 O O . THR A 1 178 ? -10.25 -6.207 -6.289 1 92.38 178 THR A O 1
ATOM 1414 N N . MET A 1 179 ? -8.859 -7.742 -7.145 1 94 179 MET A N 1
ATOM 1415 C CA . MET A 1 179 ? -9.023 -8.664 -6.027 1 94 179 MET A CA 1
ATOM 1416 C C . MET A 1 179 ? -7.703 -8.891 -5.305 1 94 179 MET A C 1
ATOM 1418 O O . MET A 1 179 ? -6.664 -9.07 -5.945 1 94 179 MET A O 1
ATOM 1422 N N . THR A 1 180 ? -7.762 -8.812 -3.992 1 94.94 180 THR A N 1
ATOM 1423 C CA . THR A 1 180 ? -6.566 -9 -3.178 1 94.94 180 THR A CA 1
ATOM 1424 C C . THR A 1 180 ? -6.895 -9.773 -1.905 1 94.94 180 THR A C 1
ATOM 1426 O O . THR A 1 180 ? -8.062 -10.008 -1.601 1 94.94 180 THR A O 1
ATOM 1429 N N . THR A 1 181 ? -5.855 -10.273 -1.269 1 94.06 181 THR A N 1
ATOM 1430 C CA . THR A 1 181 ? -5.973 -10.844 0.071 1 94.06 181 THR A CA 1
ATOM 1431 C C . THR A 1 181 ? -6.082 -9.734 1.117 1 94.06 181 THR A C 1
ATOM 1433 O O . THR A 1 181 ? -5.367 -8.734 1.049 1 94.06 181 THR A O 1
ATOM 1436 N N . THR A 1 182 ? -7.031 -9.93 1.999 1 89.62 182 THR A N 1
ATOM 1437 C CA . THR A 1 182 ? -7.227 -8.961 3.07 1 89.62 182 THR A CA 1
ATOM 1438 C C . THR A 1 182 ? -7.211 -9.641 4.434 1 89.62 182 THR A C 1
ATOM 1440 O O . THR A 1 182 ? -7.926 -10.625 4.648 1 89.62 182 THR A O 1
ATOM 1443 N N . HIS A 1 183 ? -6.379 -9.141 5.277 1 87.19 183 HIS A N 1
ATOM 1444 C CA . HIS A 1 183 ? -6.398 -9.586 6.664 1 87.19 183 HIS A CA 1
ATOM 1445 C C . HIS A 1 183 ? -7.398 -8.773 7.484 1 87.19 183 HIS A C 1
ATOM 1447 O O . HIS A 1 183 ? -7.336 -7.543 7.508 1 87.19 183 HIS A O 1
ATOM 1453 N N . LEU A 1 184 ? -8.281 -9.438 8.07 1 78.06 184 LEU A N 1
ATOM 1454 C CA . LEU A 1 184 ? -9.383 -8.766 8.734 1 78.06 184 LEU A CA 1
ATOM 1455 C C . LEU A 1 184 ? -9 -8.367 10.156 1 78.06 184 LEU A C 1
ATOM 1457 O O . LEU A 1 184 ? -9.609 -7.469 10.742 1 78.06 184 LEU A O 1
ATOM 1461 N N . LYS A 1 185 ? -8.156 -9.062 10.75 1 67.38 185 LYS A N 1
ATOM 1462 C CA . LYS A 1 185 ? -7.633 -8.68 12.055 1 67.38 185 LYS A CA 1
ATOM 1463 C C . LYS A 1 185 ? -6.211 -8.148 11.945 1 67.38 185 LYS A C 1
ATOM 1465 O O . LYS A 1 185 ? -5.41 -8.656 11.156 1 67.38 185 LYS A O 1
ATOM 1470 N N . ASN A 1 186 ? -5.957 -6.91 12.32 1 59.12 186 ASN A N 1
ATOM 1471 C CA . ASN A 1 186 ? -4.656 -6.25 12.242 1 59.12 186 ASN A CA 1
ATOM 1472 C C . ASN A 1 186 ? -3.922 -6.301 13.578 1 59.12 186 ASN A C 1
ATOM 1474 O O . ASN A 1 186 ? -4.547 -6.227 14.633 1 59.12 186 ASN A O 1
ATOM 1478 N N . PRO A 1 187 ? -2.551 -6.703 13.492 1 60.94 187 PRO A N 1
ATOM 1479 C CA . PRO A 1 187 ? -1.719 -6.977 12.32 1 60.94 187 PRO A CA 1
ATOM 1480 C C . PRO A 1 187 ? -1.568 -8.469 12.039 1 60.94 187 PRO A C 1
ATOM 1482 O O . PRO A 1 187 ? -1.654 -9.289 12.961 1 60.94 187 PRO A O 1
ATOM 1485 N N . PRO A 1 188 ? -1.36 -8.773 10.633 1 66.56 188 PRO A N 1
ATOM 1486 C CA . PRO A 1 188 ? -1.032 -10.18 10.367 1 66.56 188 PRO A CA 1
ATOM 1487 C C . PRO A 1 188 ? 0.346 -10.57 10.891 1 66.56 188 PRO A C 1
ATOM 1489 O O . PRO A 1 188 ? 1.249 -9.734 10.953 1 66.56 188 PRO A O 1
ATOM 1492 N N . SER A 1 189 ? 0.492 -11.664 11.43 1 67.69 189 SER A N 1
ATOM 1493 C CA . SER A 1 189 ? 1.765 -12.109 11.984 1 67.69 189 SER A CA 1
ATOM 1494 C C . SER A 1 189 ? 2.811 -12.305 10.898 1 67.69 189 SER A C 1
ATOM 1496 O O . SER A 1 189 ? 4.008 -12.148 11.141 1 67.69 189 SER A O 1
ATOM 1498 N N . GLY A 1 190 ? 2.379 -12.578 9.781 1 76.44 190 GLY A N 1
ATOM 1499 C CA . GLY A 1 190 ? 3.309 -12.797 8.688 1 76.44 190 GLY A CA 1
ATOM 1500 C C . GLY A 1 190 ? 4.043 -14.125 8.789 1 76.44 190 GLY A C 1
ATOM 1501 O O . GLY A 1 190 ? 5.004 -14.367 8.055 1 76.44 190 GLY A O 1
ATOM 1502 N N . ARG A 1 191 ? 3.672 -15 9.625 1 82.31 191 ARG A N 1
ATOM 1503 C CA . ARG A 1 191 ? 4.355 -16.266 9.859 1 82.31 191 ARG A CA 1
ATOM 1504 C C . ARG A 1 191 ? 3.645 -17.422 9.156 1 82.31 191 ARG A C 1
ATOM 1506 O O . ARG A 1 191 ? 2.445 -17.344 8.883 1 82.31 191 ARG A O 1
ATOM 1513 N N . LEU A 1 192 ? 4.5 -18.359 8.836 1 92.31 192 LEU A N 1
ATOM 1514 C CA . LEU A 1 192 ? 3.906 -19.625 8.414 1 92.31 192 LEU A CA 1
ATOM 1515 C C . LEU A 1 192 ? 3.074 -20.234 9.531 1 92.31 192 LEU A C 1
ATOM 1517 O O . LEU A 1 192 ? 3.547 -20.375 10.664 1 92.31 192 LEU A O 1
ATOM 1521 N N . GLN A 1 193 ? 1.863 -20.531 9.227 1 93.56 193 GLN A N 1
ATOM 1522 C CA . GLN A 1 193 ? 0.996 -21.156 10.227 1 93.56 193 GLN A CA 1
ATOM 1523 C C . GLN A 1 193 ? -0.129 -21.938 9.555 1 93.56 193 GLN A C 1
ATOM 1525 O O . GLN A 1 193 ? -0.312 -21.859 8.336 1 93.56 193 GLN A O 1
ATOM 1530 N N . ASN A 1 194 ? -0.745 -22.688 10.414 1 95.44 194 ASN A N 1
ATOM 1531 C CA . ASN A 1 194 ? -1.905 -23.422 9.938 1 95.44 194 ASN A CA 1
ATOM 1532 C C . ASN A 1 194 ? -3.141 -22.531 9.836 1 95.44 194 ASN A C 1
ATOM 1534 O O . ASN A 1 194 ? -3.393 -21.719 10.727 1 95.44 194 ASN A O 1
ATOM 1538 N N . TYR A 1 195 ? -3.795 -22.688 8.734 1 96.06 195 TYR A N 1
ATOM 1539 C CA . TYR A 1 195 ? -5.074 -22.016 8.539 1 96.06 195 TYR A CA 1
ATOM 1540 C C . TYR A 1 195 ? -6.195 -23.016 8.32 1 96.06 195 TYR A C 1
ATOM 1542 O O . TYR A 1 195 ? -6.016 -24 7.59 1 96.06 195 TYR A O 1
ATOM 1550 N N . LYS A 1 196 ? -7.242 -22.766 8.977 1 97.62 196 LYS A N 1
ATOM 1551 C CA . LYS A 1 196 ? -8.461 -23.531 8.719 1 97.62 196 LYS A CA 1
ATOM 1552 C C . LYS A 1 196 ? -9.312 -22.859 7.648 1 97.62 196 LYS A C 1
ATOM 1554 O O . LYS A 1 196 ? -9.555 -21.656 7.699 1 97.62 196 LYS A O 1
ATOM 1559 N N . VAL A 1 197 ? -9.766 -23.641 6.719 1 98.25 197 VAL A N 1
ATOM 1560 C CA . VAL A 1 197 ? -10.672 -23.125 5.699 1 98.25 197 VAL A CA 1
ATOM 1561 C C . VAL A 1 197 ? -12.07 -22.984 6.281 1 98.25 197 VAL A C 1
ATOM 1563 O O . VAL A 1 197 ? -12.711 -23.969 6.641 1 98.25 197 VAL A O 1
ATOM 1566 N N . ILE A 1 198 ? -12.539 -21.75 6.32 1 97.81 198 ILE A N 1
ATOM 1567 C CA . ILE A 1 198 ? -13.828 -21.469 6.93 1 97.81 198 ILE A CA 1
ATOM 1568 C C . ILE A 1 198 ? -14.914 -21.438 5.848 1 97.81 198 ILE A C 1
ATOM 1570 O O . ILE A 1 198 ? -16.016 -21.953 6.043 1 97.81 198 ILE A O 1
ATOM 1574 N N . GLU A 1 199 ? -14.578 -20.781 4.762 1 97.62 199 GLU A N 1
ATOM 1575 C CA . GLU A 1 199 ? -15.555 -20.578 3.697 1 97.62 199 GLU A CA 1
ATOM 1576 C C . GLU A 1 199 ? -14.875 -20.281 2.365 1 97.62 199 GLU A C 1
ATOM 1578 O O . GLU A 1 199 ? -13.812 -19.656 2.33 1 97.62 199 GLU A O 1
ATOM 1583 N N . ILE A 1 200 ? -15.422 -20.812 1.375 1 97.19 200 ILE A N 1
ATOM 1584 C CA . ILE A 1 200 ? -15.078 -20.391 0.02 1 97.19 200 ILE A CA 1
ATOM 1585 C C . ILE A 1 200 ? -16.141 -19.438 -0.512 1 97.19 200 ILE A C 1
ATOM 1587 O O . ILE A 1 200 ? -17.172 -19.875 -1.029 1 97.19 200 ILE A O 1
ATOM 1591 N N . SER A 1 201 ? -15.875 -18.188 -0.443 1 93.81 201 SER A N 1
ATOM 1592 C CA . SER A 1 201 ? -16.906 -17.172 -0.647 1 93.81 201 SER A CA 1
ATOM 1593 C C . SER A 1 201 ? -17.094 -16.875 -2.129 1 93.81 201 SER A C 1
ATOM 1595 O O . SER A 1 201 ? -18.156 -16.422 -2.549 1 93.81 201 SER A O 1
ATOM 1597 N N . GLN A 1 202 ? -16.078 -17.047 -2.895 1 94.19 202 GLN A N 1
ATOM 1598 C CA . GLN A 1 202 ? -16.172 -16.844 -4.336 1 94.19 202 GLN A CA 1
ATOM 1599 C C . GLN A 1 202 ? -15.398 -17.906 -5.102 1 94.19 202 GLN A C 1
ATOM 1601 O O . GLN A 1 202 ? -14.344 -18.344 -4.652 1 94.19 202 GLN A O 1
ATOM 1606 N N . ASN A 1 203 ? -15.93 -18.359 -6.113 1 94.31 203 ASN A N 1
ATOM 1607 C CA . ASN A 1 203 ? -15.352 -19.25 -7.105 1 94.31 203 ASN A CA 1
ATOM 1608 C C . ASN A 1 203 ? -15.695 -18.812 -8.523 1 94.31 203 ASN A C 1
ATOM 1610 O O . ASN A 1 203 ? -16.75 -19.188 -9.055 1 94.31 203 ASN A O 1
ATOM 1614 N N . ILE A 1 204 ? -14.727 -18.125 -9.141 1 93.88 204 ILE A N 1
ATOM 1615 C CA . ILE A 1 204 ? -15.023 -17.422 -10.391 1 93.88 204 ILE A CA 1
ATOM 1616 C C . ILE A 1 204 ? -14.195 -18.031 -11.523 1 93.88 204 ILE A C 1
ATOM 1618 O O . ILE A 1 204 ? -12.969 -17.891 -11.547 1 93.88 204 ILE A O 1
ATOM 1622 N N . PRO A 1 205 ? -14.883 -18.734 -12.406 1 91.75 205 PRO A N 1
ATOM 1623 C CA . PRO A 1 205 ? -14.141 -19.078 -13.617 1 91.75 205 PRO A CA 1
ATOM 1624 C C . PRO A 1 205 ? -13.648 -17.844 -14.375 1 91.75 205 PRO A C 1
ATOM 1626 O O . PRO A 1 205 ? -14.422 -16.922 -14.633 1 91.75 205 PRO A O 1
ATOM 1629 N N . SER A 1 206 ? -12.43 -17.797 -14.633 1 88.62 206 SER A N 1
ATOM 1630 C CA . SER A 1 206 ? -11.859 -16.609 -15.273 1 88.62 206 SER A CA 1
ATOM 1631 C C . SER A 1 206 ? -10.922 -17 -16.406 1 88.62 206 SER A C 1
ATOM 1633 O O . SER A 1 206 ? -9.711 -17.125 -16.219 1 88.62 206 SER A O 1
ATOM 1635 N N . PRO A 1 207 ? -11.492 -17.031 -17.594 1 84.88 207 PRO A N 1
ATOM 1636 C CA . PRO A 1 207 ? -10.625 -17.359 -18.734 1 84.88 207 PRO A CA 1
ATOM 1637 C C . PRO A 1 207 ? -9.602 -16.25 -19.016 1 84.88 207 PRO A C 1
ATOM 1639 O O . PRO A 1 207 ? -8.562 -16.531 -19.625 1 84.88 207 PRO A O 1
ATOM 1642 N N . LYS A 1 208 ? -10.055 -15.086 -18.688 1 88.31 208 LYS A N 1
ATOM 1643 C CA . LYS A 1 208 ? -9.117 -13.969 -18.797 1 88.31 208 LYS A CA 1
ATOM 1644 C C . LYS A 1 208 ? -8.883 -13.305 -17.453 1 88.31 208 LYS A C 1
ATOM 1646 O O . LYS A 1 208 ? -9.836 -12.984 -16.734 1 88.31 208 LYS A O 1
ATOM 1651 N N . LEU A 1 209 ? -7.621 -13.25 -17.078 1 94 209 LEU A N 1
ATOM 1652 C CA . LEU A 1 209 ? -7.258 -12.539 -15.859 1 94 209 LEU A CA 1
ATOM 1653 C C . LEU A 1 209 ? -5.848 -11.977 -15.961 1 94 209 LEU A C 1
ATOM 1655 O O . LEU A 1 209 ? -5.059 -12.406 -16.812 1 94 209 LEU A O 1
ATOM 1659 N N . VAL A 1 210 ? -5.645 -10.984 -15.258 1 95.62 210 VAL A N 1
ATOM 1660 C CA . VAL A 1 210 ? -4.297 -10.445 -15.086 1 95.62 210 VAL A CA 1
ATOM 1661 C C . VAL A 1 210 ? -3.854 -10.625 -13.641 1 95.62 210 VAL A C 1
ATOM 1663 O O . VAL A 1 210 ? -4.43 -10.016 -12.727 1 95.62 210 VAL A O 1
ATOM 1666 N N . ALA A 1 211 ? -2.871 -11.492 -13.445 1 96.25 211 ALA A N 1
ATOM 1667 C CA . ALA A 1 211 ? -2.287 -11.688 -12.125 1 96.25 211 ALA A CA 1
ATOM 1668 C C . ALA A 1 211 ? -1.003 -10.875 -11.969 1 96.25 211 ALA A C 1
ATOM 1670 O O . ALA A 1 211 ? -0.158 -10.859 -12.867 1 96.25 211 ALA A O 1
ATOM 1671 N N . CYS A 1 212 ? -0.905 -10.188 -10.852 1 97.31 212 CYS A N 1
ATOM 1672 C CA . CYS A 1 212 ? 0.272 -9.367 -10.609 1 97.31 212 CYS A CA 1
ATOM 1673 C C . CYS A 1 212 ? 0.925 -9.727 -9.281 1 97.31 212 CYS A C 1
ATOM 1675 O O . CYS A 1 212 ? 0.251 -9.797 -8.25 1 97.31 212 CYS A O 1
ATOM 1677 N N . HIS A 1 213 ? 2.227 -9.93 -9.328 1 95.81 213 HIS A N 1
ATOM 1678 C CA . HIS A 1 213 ? 3.047 -10.25 -8.164 1 95.81 213 HIS A CA 1
ATOM 1679 C C . HIS A 1 213 ? 4.039 -9.133 -7.863 1 95.81 213 HIS A C 1
ATOM 1681 O O . HIS A 1 213 ? 4.816 -8.734 -8.734 1 95.81 213 HIS A O 1
ATOM 1687 N N . THR A 1 214 ? 3.965 -8.703 -6.633 1 95.56 214 THR A N 1
ATOM 1688 C CA . THR A 1 214 ? 4.945 -7.703 -6.227 1 95.56 214 THR A CA 1
ATOM 1689 C C . THR A 1 214 ? 6.332 -8.328 -6.098 1 95.56 214 THR A C 1
ATOM 1691 O O . THR A 1 214 ? 6.492 -9.367 -5.461 1 95.56 214 THR A O 1
ATOM 1694 N N . MET A 1 215 ? 7.352 -7.609 -6.695 1 95.88 215 MET A N 1
ATOM 1695 C CA . MET A 1 215 ? 8.719 -8.109 -6.695 1 95.88 215 MET A CA 1
ATOM 1696 C C . MET A 1 215 ? 9.609 -7.285 -5.773 1 95.88 215 MET A C 1
ATOM 1698 O O . MET A 1 215 ? 9.367 -6.09 -5.586 1 95.88 215 MET A O 1
ATOM 1702 N N . PRO A 1 216 ? 10.609 -8 -5.211 1 92.88 216 PRO A N 1
ATOM 1703 C CA . PRO A 1 216 ? 11.555 -7.223 -4.406 1 92.88 216 PRO A CA 1
ATOM 1704 C C . PRO A 1 216 ? 12.359 -6.23 -5.242 1 92.88 216 PRO A C 1
ATOM 1706 O O . PRO A 1 216 ? 13.047 -6.625 -6.188 1 92.88 216 PRO A O 1
ATOM 1709 N N . TYR A 1 217 ? 12.297 -5.004 -4.949 1 95.5 217 TYR A N 1
ATOM 1710 C CA . TYR A 1 217 ? 12.961 -3.902 -5.641 1 95.5 217 TYR A CA 1
ATOM 1711 C C . TYR A 1 217 ? 12.859 -2.613 -4.836 1 95.5 217 TYR A C 1
ATOM 1713 O O . TYR A 1 217 ? 12.055 -2.516 -3.908 1 95.5 217 TYR A O 1
ATOM 1721 N N . PRO A 1 218 ? 13.727 -1.669 -5.074 1 93 218 PRO A N 1
ATOM 1722 C CA . PRO A 1 218 ? 13.703 -0.451 -4.262 1 93 218 PRO A CA 1
ATOM 1723 C C . PRO A 1 218 ? 12.398 0.329 -4.406 1 93 218 PRO A C 1
ATOM 1725 O O . PRO A 1 218 ? 12.047 1.114 -3.523 1 93 218 PRO A O 1
ATOM 1728 N N . TYR A 1 219 ? 11.812 0.213 -5.504 1 93.81 219 TYR A N 1
ATOM 1729 C CA . TYR A 1 219 ? 10.461 0.724 -5.727 1 93.81 219 TYR A CA 1
ATOM 1730 C C . TYR A 1 219 ? 9.539 -0.38 -6.223 1 93.81 219 TYR A C 1
ATOM 1732 O O . TYR A 1 219 ? 9.969 -1.515 -6.434 1 93.81 219 TYR A O 1
ATOM 1740 N N . ALA A 1 220 ? 8.258 -0.059 -6.227 1 95.38 220 ALA A N 1
ATOM 1741 C CA . ALA A 1 220 ? 7.289 -1.102 -6.551 1 95.38 220 ALA A CA 1
ATOM 1742 C C . ALA A 1 220 ? 7.488 -1.605 -7.98 1 95.38 220 ALA A C 1
ATOM 1744 O O . ALA A 1 220 ? 7.512 -0.814 -8.922 1 95.38 220 ALA A O 1
ATOM 1745 N N . VAL A 1 221 ? 7.676 -2.869 -8.102 1 97.56 221 VAL A N 1
ATOM 1746 C CA . VAL A 1 221 ? 7.68 -3.588 -9.375 1 97.56 221 VAL A CA 1
ATOM 1747 C C . VAL A 1 221 ? 6.664 -4.727 -9.328 1 97.56 221 VAL A C 1
ATOM 1749 O O . VAL A 1 221 ? 6.645 -5.512 -8.375 1 97.56 221 VAL A O 1
ATOM 1752 N N . PHE A 1 222 ? 5.844 -4.73 -10.359 1 97.69 222 PHE A N 1
ATOM 1753 C CA . PHE A 1 222 ? 4.801 -5.746 -10.414 1 97.69 222 PHE A CA 1
ATOM 1754 C C . PHE A 1 222 ? 5.02 -6.68 -11.602 1 97.69 222 PHE A C 1
ATOM 1756 O O . PHE A 1 222 ? 4.984 -6.246 -12.758 1 97.69 222 PHE A O 1
ATOM 1763 N N . TYR A 1 223 ? 5.254 -7.918 -11.281 1 97.31 223 TYR A N 1
ATOM 1764 C CA . TYR A 1 223 ? 5.242 -8.938 -12.328 1 97.31 223 TYR A CA 1
ATOM 1765 C C . TYR A 1 223 ? 3.814 -9.359 -12.656 1 97.31 223 TYR A C 1
ATOM 1767 O O . TYR A 1 223 ? 3.182 -10.094 -11.898 1 97.31 223 TYR A O 1
ATOM 1775 N N . CYS A 1 224 ? 3.412 -8.875 -13.805 1 97.31 224 CYS A N 1
ATOM 1776 C CA . CYS A 1 224 ? 2.043 -9.156 -14.227 1 97.31 224 CYS A CA 1
ATOM 1777 C C . CYS A 1 224 ? 2.021 -10.133 -15.398 1 97.31 224 CYS A C 1
ATOM 1779 O O . CYS A 1 224 ? 2.895 -10.086 -16.266 1 97.31 224 CYS A O 1
ATOM 1781 N N . HIS A 1 225 ? 1.015 -11.008 -15.336 1 94.19 225 HIS A N 1
ATOM 1782 C CA . HIS A 1 225 ? 0.89 -11.938 -16.453 1 94.19 225 HIS A CA 1
ATOM 1783 C C . HIS A 1 225 ? -0.557 -12.375 -16.641 1 94.19 225 HIS A C 1
ATOM 1785 O O . HIS A 1 225 ? -1.373 -12.258 -15.727 1 94.19 225 HIS A O 1
ATOM 1791 N N . SER A 1 226 ? -0.811 -12.719 -17.844 1 93.06 226 SER A N 1
ATOM 1792 C CA . SER A 1 226 ? -2.1 -13.258 -18.266 1 93.06 226 SER A CA 1
ATOM 1793 C C . SER A 1 226 ? -1.924 -14.516 -19.109 1 93.06 226 SER A C 1
ATOM 1795 O O . SER A 1 226 ? -0.984 -14.609 -19.906 1 93.06 226 SER A O 1
ATOM 1797 N N . GLN A 1 227 ? -2.754 -15.445 -18.781 1 83.44 227 GLN A N 1
ATOM 1798 C CA . GLN A 1 227 ? -2.746 -16.672 -19.547 1 83.44 227 GLN A CA 1
ATOM 1799 C C . GLN A 1 227 ? -4.105 -16.938 -20.188 1 83.44 227 GLN A C 1
ATOM 1801 O O . GLN A 1 227 ? -5.145 -16.703 -19.578 1 83.44 227 GLN A O 1
ATOM 1806 N N . GLN A 1 228 ? -3.996 -17.266 -21.438 1 78.88 228 GLN A N 1
ATOM 1807 C CA . GLN A 1 228 ? -5.215 -17.656 -22.141 1 78.88 228 GLN A CA 1
ATOM 1808 C C . GLN A 1 228 ? -5.578 -19.109 -21.859 1 78.88 228 GLN A C 1
ATOM 1810 O O . GLN A 1 228 ? -5.406 -19.969 -22.719 1 78.88 228 GLN A O 1
ATOM 1815 N N . SER A 1 229 ? -5.801 -19.453 -20.703 1 77.94 229 SER A N 1
ATOM 1816 C CA . SER A 1 229 ? -6.219 -20.781 -20.281 1 77.94 229 SER A CA 1
ATOM 1817 C C . SER A 1 229 ? -7.309 -20.719 -19.219 1 77.94 229 SER A C 1
ATOM 1819 O O . SER A 1 229 ? -7.645 -19.625 -18.75 1 77.94 229 SER A O 1
ATOM 1821 N N . GLU A 1 230 ? -7.781 -21.906 -19.016 1 87.19 230 GLU A N 1
ATOM 1822 C CA . GLU A 1 230 ? -8.82 -21.953 -17.984 1 87.19 230 GLU A CA 1
ATOM 1823 C C . GLU A 1 230 ? -8.242 -21.719 -16.594 1 87.19 230 GLU A C 1
ATOM 1825 O O . GLU A 1 230 ? -7.332 -22.422 -16.172 1 87.19 230 GLU A O 1
ATOM 1830 N N . ASN A 1 231 ? -8.664 -20.609 -15.969 1 92.19 231 ASN A N 1
ATOM 1831 C CA . ASN A 1 231 ? -8.305 -20.266 -14.594 1 92.19 231 ASN A CA 1
ATOM 1832 C C . ASN A 1 231 ? -9.539 -20.078 -13.719 1 92.19 231 ASN A C 1
ATOM 1834 O O . ASN A 1 231 ? -10.641 -19.875 -14.234 1 92.19 231 ASN A O 1
ATOM 1838 N N . LYS A 1 232 ? -9.289 -20.234 -12.477 1 94.69 232 LYS A N 1
ATOM 1839 C CA . LYS A 1 232 ? -10.289 -19.891 -11.477 1 94.69 232 LYS A CA 1
ATOM 1840 C C . LYS A 1 232 ? -9.719 -18.938 -10.438 1 94.69 232 LYS A C 1
ATOM 1842 O O . LYS A 1 232 ? -8.562 -19.078 -10.023 1 94.69 232 LYS A O 1
ATOM 1847 N N . VAL A 1 233 ? -10.523 -18 -10.117 1 96.38 233 VAL A N 1
ATOM 1848 C CA . VAL A 1 233 ? -10.195 -17.109 -9.016 1 96.38 233 VAL A CA 1
ATOM 1849 C C . VAL A 1 233 ? -11.102 -17.391 -7.824 1 96.38 233 VAL A C 1
ATOM 1851 O O . VAL A 1 233 ? -12.328 -17.422 -7.961 1 96.38 233 VAL A O 1
ATOM 1854 N N . LEU A 1 234 ? -10.438 -17.578 -6.664 1 97.5 234 LEU A N 1
ATOM 1855 C CA . LEU A 1 234 ? -11.203 -17.922 -5.465 1 97.5 234 LEU A CA 1
ATOM 1856 C C . LEU A 1 234 ? -10.953 -16.906 -4.355 1 97.5 234 LEU A C 1
ATOM 1858 O O . LEU A 1 234 ? -9.828 -16.422 -4.199 1 97.5 234 LEU A O 1
ATOM 1862 N N . MET A 1 235 ? -12 -16.625 -3.652 1 97.44 235 MET A N 1
ATOM 1863 C CA . MET A 1 235 ? -11.891 -15.977 -2.346 1 97.44 235 MET A CA 1
ATOM 1864 C C . MET A 1 235 ? -12.211 -16.969 -1.226 1 97.44 235 MET A C 1
ATOM 1866 O O . MET A 1 235 ? -13.273 -17.594 -1.231 1 97.44 235 MET A O 1
ATOM 1870 N N . VAL A 1 236 ? -11.266 -17.047 -0.285 1 97.94 236 VAL A N 1
ATOM 1871 C CA . VAL A 1 236 ? -11.367 -18.047 0.765 1 97.94 236 VAL A CA 1
ATOM 1872 C C . VAL A 1 236 ? -11.211 -17.391 2.133 1 97.94 236 VAL A C 1
ATOM 1874 O O . VAL A 1 236 ? -10.234 -16.672 2.373 1 97.94 236 VAL A O 1
ATOM 1877 N N . THR A 1 237 ? -12.141 -17.609 2.996 1 96.81 237 THR A N 1
ATOM 1878 C CA . THR A 1 237 ? -12 -17.172 4.379 1 96.81 237 THR A CA 1
ATOM 1879 C C . THR A 1 237 ? -11.188 -18.172 5.188 1 96.81 237 THR A C 1
ATOM 1881 O O . THR A 1 237 ? -11.547 -19.359 5.254 1 96.81 237 THR A O 1
ATOM 1884 N N . LEU A 1 238 ? -10.148 -17.703 5.754 1 96.31 238 LEU A N 1
ATOM 1885 C CA . LEU A 1 238 ? -9.242 -18.547 6.527 1 96.31 238 LEU A CA 1
ATOM 1886 C C . LEU A 1 238 ? -9.109 -18.031 7.957 1 96.31 238 LEU A C 1
ATOM 1888 O O . LEU A 1 238 ? -9.125 -16.812 8.195 1 96.31 238 LEU A O 1
ATOM 1892 N N . GLU A 1 239 ? -8.953 -18.984 8.812 1 95.12 239 GLU A N 1
ATOM 1893 C CA . GLU A 1 239 ? -8.656 -18.656 10.211 1 95.12 239 GLU A CA 1
ATOM 1894 C C . GLU A 1 239 ? -7.328 -19.25 10.648 1 95.12 239 GLU A C 1
ATOM 1896 O O . GLU A 1 239 ? -7.152 -20.469 10.641 1 95.12 239 GLU A O 1
ATOM 1901 N N . GLY A 1 240 ? -6.477 -18.391 11.086 1 93.56 240 GLY A N 1
ATOM 1902 C CA . GLY A 1 240 ? -5.168 -18.828 11.531 1 93.56 240 GLY A CA 1
ATOM 1903 C C . GLY A 1 240 ? -5.16 -19.328 12.969 1 93.56 240 GLY A C 1
ATOM 1904 O O . GLY A 1 240 ? -6.051 -18.984 13.75 1 93.56 240 GLY A O 1
ATOM 1905 N N . GLU A 1 241 ? -4.121 -20.078 13.289 1 92.5 241 GLU A N 1
ATOM 1906 C CA . GLU A 1 241 ? -3.945 -20.578 14.648 1 92.5 241 GLU A CA 1
ATOM 1907 C C . GLU A 1 241 ? -3.812 -19.422 15.641 1 92.5 241 GLU A C 1
ATOM 1909 O O . GLU A 1 241 ? -4.211 -19.547 16.797 1 92.5 241 GLU A O 1
ATOM 1914 N N . ASP A 1 242 ? -3.297 -18.406 15.156 1 86.94 242 ASP A N 1
ATOM 1915 C CA . ASP A 1 242 ? -3.076 -17.25 16.031 1 86.94 242 ASP A CA 1
ATOM 1916 C C . ASP A 1 242 ? -4.312 -16.359 16.078 1 86.94 242 ASP A C 1
ATOM 1918 O O . ASP A 1 242 ? -4.27 -15.258 16.641 1 86.94 242 ASP A O 1
ATOM 1922 N N . GLY A 1 243 ? -5.352 -16.703 15.398 1 87.88 243 GLY A N 1
ATOM 1923 C CA . GLY A 1 243 ? -6.59 -15.938 15.414 1 87.88 243 GLY A CA 1
ATOM 1924 C C . GLY A 1 243 ? -6.727 -15 14.234 1 87.88 243 GLY A C 1
ATOM 1925 O O . GLY A 1 243 ? -7.742 -14.32 14.086 1 87.88 243 GLY A O 1
ATOM 1926 N N . ASP A 1 244 ? -5.738 -15.039 13.445 1 88.62 244 ASP A N 1
ATOM 1927 C CA . ASP A 1 244 ? -5.812 -14.242 12.227 1 88.62 244 ASP A CA 1
ATOM 1928 C C . ASP A 1 244 ? -6.984 -14.688 11.344 1 88.62 244 ASP A C 1
ATOM 1930 O O . ASP A 1 244 ? -7.172 -15.883 11.109 1 88.62 244 ASP A O 1
ATOM 1934 N N . MET A 1 245 ? -7.809 -13.758 10.984 1 91.56 245 MET A N 1
ATOM 1935 C CA . MET A 1 245 ? -8.859 -13.992 10 1 91.56 245 MET A CA 1
ATOM 1936 C C . MET A 1 245 ? -8.516 -13.344 8.664 1 91.56 245 MET A C 1
ATOM 1938 O O . MET A 1 245 ? -8.258 -12.141 8.602 1 91.56 245 MET A O 1
ATOM 1942 N N . VAL A 1 246 ? -8.562 -14.156 7.609 1 93.44 246 VAL A N 1
ATOM 1943 C CA . VAL A 1 246 ? -8.086 -13.688 6.312 1 93.44 246 VAL A CA 1
ATOM 1944 C C . VAL A 1 246 ? -9.133 -13.984 5.242 1 93.44 246 VAL A C 1
ATOM 1946 O O . VAL A 1 246 ? -9.719 -15.07 5.223 1 93.44 246 VAL A O 1
ATOM 1949 N N . GLU A 1 247 ? -9.438 -13.023 4.449 1 94.88 247 GLU A N 1
ATOM 1950 C CA . GLU A 1 247 ? -10.055 -13.258 3.145 1 94.88 247 GLU A CA 1
ATOM 1951 C C . GLU A 1 247 ? -8.992 -13.375 2.051 1 94.88 247 GLU A C 1
ATOM 1953 O O . GLU A 1 247 ? -8.531 -12.359 1.521 1 94.88 247 GLU A O 1
ATOM 1958 N N . ALA A 1 248 ? -8.727 -14.578 1.743 1 96.94 248 ALA A N 1
ATOM 1959 C CA . ALA A 1 248 ? -7.551 -14.867 0.927 1 96.94 248 ALA A CA 1
ATOM 1960 C C . ALA A 1 248 ? -7.926 -15.016 -0.544 1 96.94 248 ALA A C 1
ATOM 1962 O O . ALA A 1 248 ? -8.898 -15.703 -0.876 1 96.94 248 ALA A O 1
ATOM 1963 N N . LEU A 1 249 ? -7.141 -14.383 -1.318 1 97.69 249 LEU A N 1
ATOM 1964 C CA . LEU A 1 249 ? -7.207 -14.547 -2.766 1 97.69 249 LEU A CA 1
ATOM 1965 C C . LEU A 1 249 ? -6.391 -15.758 -3.213 1 97.69 249 LEU A C 1
ATOM 1967 O O . LEU A 1 249 ? -5.262 -15.945 -2.76 1 97.69 249 LEU A O 1
ATOM 1971 N N . SER A 1 250 ? -6.941 -16.547 -4.047 1 97.94 250 SER A N 1
ATOM 1972 C CA . SER A 1 250 ? -6.238 -17.672 -4.652 1 97.94 250 SER A CA 1
ATOM 1973 C C . SER A 1 250 ? -6.562 -17.797 -6.137 1 97.94 250 SER A C 1
ATOM 1975 O O . SER A 1 250 ? -7.66 -17.438 -6.57 1 97.94 250 SER A O 1
ATOM 1977 N N . VAL A 1 251 ? -5.602 -18.25 -6.883 1 96.62 251 VAL A N 1
ATOM 1978 C CA . VAL A 1 251 ? -5.773 -18.516 -8.305 1 96.62 251 VAL A CA 1
ATOM 1979 C C . VAL A 1 251 ? -5.43 -19.984 -8.609 1 96.62 251 VAL A C 1
ATOM 1981 O O . VAL A 1 251 ? -4.422 -20.5 -8.117 1 96.62 251 VAL A O 1
ATOM 1984 N N . CYS A 1 252 ? -6.273 -20.609 -9.359 1 95.44 252 CYS A N 1
ATOM 1985 C CA . CYS A 1 252 ? -6.047 -21.969 -9.805 1 95.44 252 CYS A CA 1
ATOM 1986 C C . CYS A 1 252 ? -5.832 -22.031 -11.312 1 95.44 252 CYS A C 1
ATOM 1988 O O . CYS A 1 252 ? -6.691 -21.578 -12.086 1 95.44 252 CYS A O 1
ATOM 1990 N N . HIS A 1 253 ? -4.766 -22.5 -11.641 1 91.81 253 HIS A N 1
ATOM 1991 C CA . HIS A 1 253 ? -4.488 -22.797 -13.039 1 91.81 253 HIS A CA 1
ATOM 1992 C C . HIS A 1 253 ? -4.934 -24.203 -13.398 1 91.81 253 HIS A C 1
ATOM 1994 O O . HIS A 1 253 ? -4.336 -25.188 -12.945 1 91.81 253 HIS A O 1
ATOM 2000 N N . MET A 1 254 ? -5.867 -24.25 -14.297 1 92.19 254 MET A N 1
ATOM 2001 C CA . MET A 1 254 ? -6.562 -25.516 -14.516 1 92.19 254 MET A CA 1
ATOM 2002 C C . MET A 1 254 ? -5.797 -26.391 -15.508 1 92.19 254 MET A C 1
ATOM 2004 O O . MET A 1 254 ? -5.91 -27.609 -15.477 1 92.19 254 MET A O 1
ATOM 2008 N N . ASP A 1 255 ? -5.094 -25.797 -16.375 1 87.44 255 ASP A N 1
ATOM 2009 C CA . ASP A 1 255 ? -4.27 -26.531 -17.328 1 87.44 255 ASP A CA 1
ATOM 2010 C C . ASP A 1 255 ? -2.797 -26.141 -17.188 1 87.44 255 ASP A C 1
ATOM 2012 O O . ASP A 1 255 ? -2.4 -25.031 -17.531 1 87.44 255 ASP A O 1
ATOM 2016 N N . THR A 1 256 ? -2.02 -27.047 -16.719 1 87.5 256 THR A N 1
ATOM 2017 C CA . THR A 1 256 ? -0.602 -26.781 -16.531 1 87.5 256 THR A CA 1
ATOM 2018 C C . THR A 1 256 ? 0.251 -27.609 -17.484 1 87.5 256 THR A C 1
ATOM 2020 O O . THR A 1 256 ? 1.46 -27.734 -17.281 1 87.5 256 THR A O 1
ATOM 2023 N N . SER A 1 257 ? -0.313 -28.156 -18.516 1 86.62 257 SER A N 1
ATOM 2024 C CA . SER A 1 257 ? 0.354 -29.109 -19.391 1 86.62 257 SER A CA 1
ATOM 2025 C C . SER A 1 257 ? 1.517 -28.453 -20.141 1 86.62 257 SER A C 1
ATOM 2027 O O . SER A 1 257 ? 2.467 -29.125 -20.531 1 86.62 257 SER A O 1
ATOM 2029 N N . HIS A 1 258 ? 1.443 -27.188 -20.266 1 81.94 258 HIS A N 1
ATOM 2030 C CA . HIS A 1 258 ? 2.461 -26.5 -21.047 1 81.94 258 HIS A CA 1
ATOM 2031 C C . HIS A 1 258 ? 3.529 -25.891 -20.141 1 81.94 258 HIS A C 1
ATOM 2033 O O . HIS A 1 258 ? 4.43 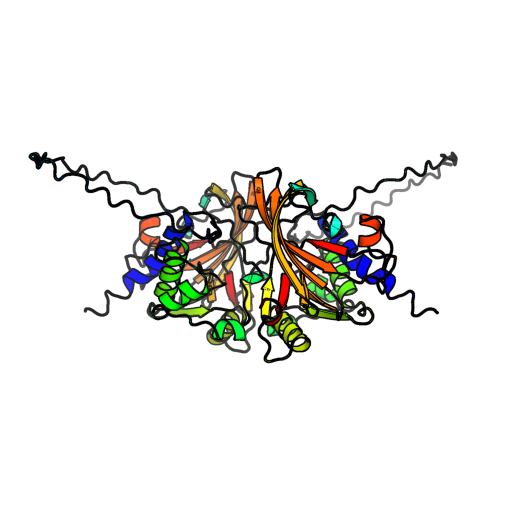-25.188 -20.625 1 81.94 258 HIS A O 1
ATOM 2039 N N . TRP A 1 259 ? 3.438 -26.234 -18.859 1 83.19 259 TRP A N 1
ATOM 2040 C CA . TRP A 1 259 ? 4.402 -25.672 -17.922 1 83.19 259 TRP A CA 1
ATOM 2041 C C . TRP A 1 259 ? 5.684 -26.5 -17.891 1 83.19 259 TRP A C 1
ATOM 2043 O O . TRP A 1 259 ? 5.668 -27.688 -18.219 1 83.19 259 TRP A O 1
ATOM 2053 N N . SER A 1 260 ? 6.656 -25.781 -17.547 1 82.38 260 SER A N 1
ATOM 2054 C CA . SER A 1 260 ? 7.918 -26.5 -17.359 1 82.38 260 SER A CA 1
ATOM 2055 C C . SER A 1 260 ? 7.82 -27.5 -16.203 1 82.38 260 SER A C 1
ATOM 2057 O O . SER A 1 260 ? 7.242 -27.203 -15.164 1 82.38 260 SER A O 1
ATOM 2059 N N . ARG A 1 261 ? 8.43 -28.641 -16.406 1 87.31 261 ARG A N 1
ATOM 2060 C CA . ARG A 1 261 ? 8.438 -29.688 -15.383 1 87.31 261 ARG A CA 1
ATOM 2061 C C . ARG A 1 261 ? 9.172 -29.234 -14.125 1 87.31 261 ARG A C 1
ATOM 2063 O O . ARG A 1 261 ? 8.93 -29.734 -13.031 1 87.31 261 ARG A O 1
ATOM 2070 N N . ASN A 1 262 ? 9.992 -28.266 -14.273 1 84.75 262 ASN A N 1
ATOM 2071 C CA . ASN A 1 262 ? 10.805 -27.797 -13.156 1 84.75 262 ASN A CA 1
ATOM 2072 C C . ASN A 1 262 ? 10.109 -26.672 -12.383 1 84.75 262 ASN A C 1
ATOM 2074 O O . ASN A 1 262 ? 10.672 -26.141 -11.422 1 84.75 262 ASN A O 1
ATOM 2078 N N . HIS A 1 263 ? 8.969 -26.438 -12.797 1 85.25 263 HIS A N 1
ATOM 2079 C CA . HIS A 1 263 ? 8.242 -25.422 -12.031 1 85.25 263 HIS A CA 1
ATOM 2080 C C . HIS A 1 263 ? 8.109 -25.828 -10.57 1 85.25 263 HIS A C 1
ATOM 2082 O O . HIS A 1 263 ? 7.762 -26.984 -10.266 1 85.25 263 HIS A O 1
ATOM 2088 N N . VAL A 1 264 ? 8.289 -24.906 -9.695 1 85.38 264 VAL A N 1
ATOM 2089 C CA . VAL A 1 264 ? 8.445 -25.141 -8.266 1 85.38 264 VAL A CA 1
ATOM 2090 C C . VAL A 1 264 ? 7.176 -25.781 -7.703 1 85.38 264 VAL A C 1
ATOM 2092 O O . VAL A 1 264 ? 7.234 -26.594 -6.777 1 85.38 264 VAL A O 1
ATOM 2095 N N . SER A 1 265 ? 6.105 -25.469 -8.242 1 89.56 265 SER A N 1
ATOM 2096 C CA . SER A 1 265 ? 4.844 -25.969 -7.707 1 89.56 265 SER A CA 1
ATOM 2097 C C . SER A 1 265 ? 4.777 -27.5 -7.797 1 89.56 265 SER A C 1
ATOM 2099 O O . SER A 1 265 ? 4.188 -28.141 -6.93 1 89.56 265 SER A O 1
ATOM 2101 N N . PHE A 1 266 ? 5.336 -28.062 -8.773 1 90.75 266 PHE A N 1
ATOM 2102 C CA . PHE A 1 266 ? 5.246 -29.5 -8.969 1 90.75 266 PHE A CA 1
ATOM 2103 C C . PHE A 1 266 ? 6.062 -30.25 -7.926 1 90.75 266 PHE A C 1
ATOM 2105 O O . PHE A 1 266 ? 5.656 -31.312 -7.449 1 90.75 266 PHE A O 1
ATOM 2112 N N . GLY A 1 267 ? 7.207 -29.672 -7.625 1 89 267 GLY A N 1
ATOM 2113 C CA . GLY A 1 267 ? 7.973 -30.234 -6.527 1 89 267 GLY A CA 1
ATOM 2114 C C . GLY A 1 267 ? 7.27 -30.125 -5.188 1 89 267 GLY A C 1
ATOM 2115 O O . GLY A 1 267 ? 7.289 -31.062 -4.391 1 89 267 GLY A O 1
ATOM 2116 N N . MET A 1 268 ? 6.617 -29.031 -4.949 1 89.88 268 MET A N 1
ATOM 2117 C CA . MET A 1 268 ? 5.922 -28.766 -3.693 1 89.88 268 MET A CA 1
ATOM 2118 C C . MET A 1 268 ? 4.715 -29.688 -3.541 1 89.88 268 MET A C 1
ATOM 2120 O O . MET A 1 268 ? 4.426 -30.172 -2.443 1 89.88 268 MET A O 1
ATOM 2124 N N . LEU A 1 269 ? 4.09 -29.953 -4.609 1 92.75 269 LEU A N 1
ATOM 2125 C CA . LEU A 1 269 ? 2.826 -30.672 -4.57 1 92.75 269 LEU A CA 1
ATOM 2126 C C . LEU A 1 269 ? 3.037 -32.156 -4.883 1 92.75 269 LEU A C 1
ATOM 2128 O O . LEU A 1 269 ? 2.15 -32.969 -4.645 1 92.75 269 LEU A O 1
ATOM 2132 N N . GLY A 1 270 ? 4.156 -32.5 -5.43 1 91.62 270 GLY A N 1
ATOM 2133 C CA . GLY A 1 270 ? 4.445 -33.875 -5.809 1 91.62 270 GLY A CA 1
ATOM 2134 C C . GLY A 1 270 ? 3.668 -34.344 -7.023 1 91.62 270 GLY A C 1
ATOM 2135 O O . GLY A 1 270 ? 3.141 -35.469 -7.043 1 91.62 270 GLY A O 1
ATOM 2136 N N . VAL A 1 271 ? 3.484 -33.438 -7.953 1 92.56 271 VAL A N 1
ATOM 2137 C CA . VAL A 1 271 ? 2.709 -33.75 -9.148 1 92.56 271 VAL A CA 1
ATOM 2138 C C . VAL A 1 271 ? 3.502 -33.375 -10.398 1 92.56 271 VAL A C 1
ATOM 2140 O O . VAL A 1 271 ? 4.586 -32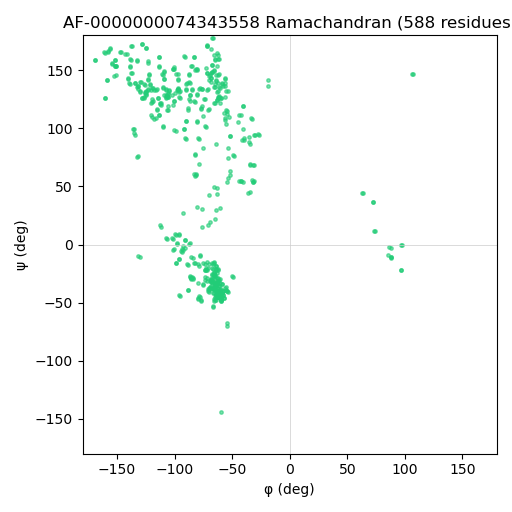.781 -10.297 1 92.56 271 VAL A O 1
ATOM 2143 N N . GLU A 1 272 ? 2.93 -33.781 -11.57 1 92.44 272 GLU A N 1
ATOM 2144 C CA . GLU A 1 272 ? 3.529 -33.5 -12.867 1 92.44 272 GLU A CA 1
ATOM 2145 C C . GLU A 1 272 ? 2.648 -32.531 -13.672 1 92.44 272 GLU A C 1
ATOM 2147 O O . GLU A 1 272 ? 1.453 -32.406 -13.398 1 92.44 272 GLU A O 1
ATOM 2152 N N . PRO A 1 273 ? 3.289 -31.922 -14.664 1 90.06 273 PRO A N 1
ATOM 2153 C CA . PRO A 1 273 ? 2.49 -31.031 -15.516 1 90.06 273 PRO A CA 1
ATOM 2154 C C . PRO A 1 273 ? 1.308 -31.75 -16.172 1 90.06 273 PRO A C 1
ATOM 2156 O O . PRO A 1 273 ? 1.438 -32.906 -16.594 1 90.06 273 PRO A O 1
ATOM 2159 N N . GLY A 1 274 ? 0.191 -31.109 -16.156 1 90.56 274 GLY A N 1
ATOM 2160 C CA . GLY A 1 274 ? -0.978 -31.641 -16.859 1 90.56 274 GLY A CA 1
ATOM 2161 C C . GLY A 1 274 ? -1.795 -32.594 -16 1 90.56 274 GLY A C 1
ATOM 2162 O O . GLY A 1 274 ? -2.918 -32.938 -16.359 1 90.56 274 GLY A O 1
ATOM 2163 N N . MET A 1 275 ? -1.32 -33 -14.891 1 89 275 MET A N 1
ATOM 2164 C CA . MET A 1 275 ? -2.002 -33.969 -14.055 1 89 275 MET A CA 1
ATOM 2165 C C . MET A 1 275 ? -3.133 -33.312 -13.266 1 89 275 MET A C 1
ATOM 2167 O O . MET A 1 275 ? -4.188 -33.938 -13.07 1 89 275 MET A O 1
ATOM 2171 N N . THR A 1 276 ? -2.838 -32.188 -12.734 1 87.12 276 THR A N 1
ATOM 2172 C CA . THR A 1 276 ? -3.818 -31.5 -11.883 1 87.12 276 THR A CA 1
ATOM 2173 C C . THR A 1 276 ? -3.699 -29.984 -12.008 1 87.12 276 THR A C 1
ATOM 2175 O O . THR A 1 276 ? -2.768 -29.484 -12.633 1 87.12 276 THR A O 1
ATOM 2178 N N . SER A 1 277 ? -4.746 -29.391 -11.5 1 89.69 277 SER A N 1
ATOM 2179 C CA . SER A 1 277 ? -4.676 -27.953 -11.367 1 89.69 277 SER A CA 1
ATOM 2180 C C . SER A 1 277 ? -3.693 -27.531 -10.281 1 89.69 277 SER A C 1
ATOM 2182 O O . SER A 1 277 ? -3.473 -28.281 -9.32 1 89.69 277 SER A O 1
ATOM 2184 N N . VAL A 1 278 ? -3.084 -26.484 -10.523 1 93.56 278 VAL A N 1
ATOM 2185 C CA . VAL A 1 278 ? -2.215 -25.891 -9.508 1 93.56 278 VAL A CA 1
ATOM 2186 C C . VAL A 1 278 ? -2.816 -24.578 -9.023 1 93.56 278 VAL A C 1
ATOM 2188 O O . VAL A 1 278 ? -3.096 -23.672 -9.82 1 93.56 278 VAL A O 1
ATOM 2191 N N . CYS A 1 279 ? -3.043 -24.531 -7.73 1 96.62 279 CYS A N 1
ATOM 2192 C CA . CYS A 1 279 ? -3.588 -23.328 -7.113 1 96.62 279 CYS A CA 1
ATOM 2193 C C . CYS A 1 279 ? -2.57 -22.688 -6.176 1 96.62 279 CYS A C 1
ATOM 2195 O O . CYS A 1 279 ? -1.661 -23.359 -5.688 1 96.62 279 CYS A O 1
ATOM 2197 N N . HIS A 1 280 ? -2.709 -21.422 -6.016 1 97 280 HIS A N 1
ATOM 2198 C CA . HIS A 1 280 ? -1.861 -20.781 -5.016 1 97 280 HIS A CA 1
ATOM 2199 C C . HIS A 1 280 ? -2.531 -19.531 -4.438 1 97 280 HIS A C 1
ATOM 2201 O O . HIS A 1 280 ? -3.234 -18.812 -5.148 1 97 280 HIS A O 1
ATOM 2207 N N . PHE A 1 281 ? -2.246 -19.359 -3.137 1 97.62 281 PHE A N 1
ATOM 2208 C CA . PHE A 1 281 ? -2.725 -18.188 -2.43 1 97.62 281 PHE A CA 1
ATOM 2209 C C . PHE A 1 281 ? -1.826 -16.984 -2.705 1 97.62 281 PHE A C 1
ATOM 2211 O O . PHE A 1 281 ? -0.626 -17.141 -2.941 1 97.62 281 PHE A O 1
ATOM 2218 N N . PHE A 1 282 ? -2.445 -15.812 -2.648 1 96.44 282 PHE A N 1
ATOM 2219 C CA . PHE A 1 282 ? -1.74 -14.547 -2.838 1 96.44 282 PHE A CA 1
ATOM 2220 C C . PHE A 1 282 ? -1.552 -13.828 -1.509 1 96.44 282 PHE A C 1
ATOM 2222 O O . PHE A 1 282 ? -2.484 -13.742 -0.707 1 96.44 282 PHE A O 1
ATOM 2229 N N . PRO A 1 283 ? -0.315 -13.375 -1.309 1 93.31 283 PRO A N 1
ATOM 2230 C CA . PRO A 1 283 ? -0.205 -12.445 -0.187 1 93.31 283 PRO A CA 1
ATOM 2231 C C . PRO A 1 283 ? -0.924 -11.117 -0.447 1 93.31 283 PRO A C 1
ATOM 2233 O O . PRO A 1 283 ? -1.438 -10.898 -1.547 1 93.31 283 PRO A O 1
ATOM 2236 N N . SER A 1 284 ? -0.911 -10.219 0.537 1 91.06 284 SER A N 1
ATOM 2237 C CA . SER A 1 284 ? -1.763 -9.039 0.521 1 91.06 284 SER A CA 1
ATOM 2238 C C . SER A 1 284 ? -1.265 -8.008 -0.491 1 91.06 284 SER A C 1
ATOM 2240 O O . SER A 1 284 ? -2.018 -7.129 -0.912 1 91.06 284 SER A O 1
ATOM 2242 N N . ASP A 1 285 ? -0.035 -8.078 -0.842 1 91.94 285 ASP A N 1
ATOM 2243 C CA . ASP A 1 285 ? 0.493 -7.074 -1.764 1 91.94 285 ASP A CA 1
ATOM 2244 C C . ASP A 1 285 ? 0.411 -7.559 -3.209 1 91.94 285 ASP A C 1
ATOM 2246 O O . ASP A 1 285 ? 0.745 -6.82 -4.137 1 91.94 285 ASP A O 1
ATOM 2250 N N . HIS A 1 286 ? -0.036 -8.805 -3.426 1 96.12 286 HIS A N 1
ATOM 2251 C CA . HIS A 1 286 ? -0.357 -9.305 -4.758 1 96.12 286 HIS A CA 1
ATOM 2252 C C . HIS A 1 286 ? -1.828 -9.086 -5.09 1 96.12 286 HIS A C 1
ATOM 2254 O O . HIS A 1 286 ? -2.637 -8.812 -4.199 1 96.12 286 HIS A O 1
ATOM 2260 N N . PHE A 1 287 ? -2.107 -9.164 -6.445 1 96.81 287 PHE A N 1
ATOM 2261 C CA . PHE A 1 287 ? -3.502 -8.914 -6.797 1 96.81 287 PHE A CA 1
ATOM 2262 C C . PHE A 1 287 ? -3.818 -9.469 -8.18 1 96.81 287 PHE A C 1
ATOM 2264 O O . PHE A 1 287 ? -2.912 -9.844 -8.93 1 96.81 287 PHE A O 1
ATOM 2271 N N . VAL A 1 288 ? -5.09 -9.555 -8.43 1 96.88 288 VAL A N 1
ATOM 2272 C CA . VAL A 1 288 ? -5.594 -10.023 -9.711 1 96.88 288 VAL A CA 1
ATOM 2273 C C . VAL A 1 288 ? -6.672 -9.078 -10.227 1 96.88 288 VAL A C 1
ATOM 2275 O O . VAL A 1 288 ? -7.484 -8.57 -9.445 1 96.88 288 VAL A O 1
ATOM 2278 N N . PHE A 1 289 ? -6.543 -8.797 -11.531 1 95.56 289 PHE A N 1
ATOM 2279 C CA . PHE A 1 289 ? -7.641 -8.125 -12.227 1 95.56 289 PHE A CA 1
ATOM 2280 C C . PHE A 1 289 ? -8.523 -9.141 -12.938 1 95.56 289 PHE A C 1
ATOM 2282 O O . PHE A 1 289 ? -8.031 -10.016 -13.648 1 95.56 289 PHE A O 1
ATOM 2289 N N . ILE A 1 290 ? -9.797 -8.953 -12.695 1 93.25 290 ILE A N 1
ATOM 2290 C CA . ILE A 1 290 ? -10.75 -9.758 -13.445 1 93.25 290 ILE A CA 1
ATOM 2291 C C . ILE A 1 290 ? -11.812 -8.852 -14.062 1 93.25 290 ILE A C 1
ATOM 2293 O O . ILE A 1 290 ? -12.25 -7.887 -13.438 1 93.25 290 ILE A O 1
ATOM 2297 N N . PRO A 1 291 ? -12.18 -9.195 -15.312 1 90 291 PRO A N 1
ATOM 2298 C CA . PRO A 1 291 ? -13.273 -8.414 -15.898 1 90 291 PRO A CA 1
ATOM 2299 C C . PRO A 1 291 ? -14.578 -8.547 -15.117 1 90 291 PRO A C 1
ATOM 2301 O O . PRO A 1 291 ? -14.883 -9.617 -14.586 1 90 291 PRO A O 1
ATOM 2304 N N . PHE A 1 292 ? -15.328 -7.469 -15.102 1 85.56 292 PHE A N 1
ATOM 2305 C CA . PHE A 1 292 ? -16.609 -7.477 -14.398 1 85.56 292 PHE A CA 1
ATOM 2306 C C . PHE A 1 292 ? -17.547 -8.516 -14.992 1 85.56 292 PHE A C 1
ATOM 2308 O O . PHE A 1 292 ? -18.391 -9.07 -14.289 1 85.56 292 PHE A O 1
ATOM 2315 N N . SER A 1 293 ? -17.422 -8.695 -16.188 1 77.19 293 SER A N 1
ATOM 2316 C CA . SER A 1 293 ? -18.281 -9.672 -16.859 1 77.19 293 SER A CA 1
ATOM 2317 C C . SER A 1 293 ? -18.047 -11.078 -16.297 1 77.19 293 SER A C 1
ATOM 2319 O O . SER A 1 293 ? -18.922 -11.938 -16.406 1 77.19 293 SER A O 1
ATOM 2321 N N . ALA A 1 294 ? -16.922 -11.227 -15.711 1 71.81 294 ALA A N 1
ATOM 2322 C CA . ALA A 1 294 ? -16.594 -12.539 -15.164 1 71.81 294 ALA A CA 1
ATOM 2323 C C . ALA A 1 294 ? -17.281 -12.75 -13.812 1 71.81 294 ALA A C 1
ATOM 2325 O O . ALA A 1 294 ? -17.359 -13.875 -13.32 1 71.81 294 ALA A O 1
ATOM 2326 N N . THR A 1 295 ? -17.719 -11.68 -13.25 1 65.69 295 THR A N 1
ATOM 2327 C CA . THR A 1 295 ? -18.281 -11.789 -11.906 1 65.69 295 THR A CA 1
ATOM 2328 C C . THR A 1 295 ? -19.797 -11.773 -11.945 1 65.69 295 THR A C 1
ATOM 2330 O O . THR A 1 295 ? -20.453 -11.758 -10.906 1 65.69 295 THR A O 1
ATOM 2333 N N . MET A 1 296 ? -20.438 -11.578 -13.086 1 54.75 296 MET A N 1
ATOM 2334 C CA . MET A 1 296 ? -21.875 -11.609 -13.266 1 54.75 296 MET A CA 1
ATOM 2335 C C . MET A 1 296 ? -22.359 -13.031 -13.57 1 54.75 296 MET A C 1
ATOM 2337 O O . MET A 1 296 ? -21.625 -13.828 -14.164 1 54.75 296 MET A O 1
ATOM 2341 N N . MET B 1 1 ? -18.109 39.688 8.211 1 23.12 1 MET B N 1
ATOM 2342 C CA . MET B 1 1 ? -17.953 39.188 9.57 1 23.12 1 MET B CA 1
ATOM 2343 C C . MET B 1 1 ? -18.266 37.719 9.641 1 23.12 1 MET B C 1
ATOM 2345 O O . MET B 1 1 ? -17.859 37.031 10.586 1 23.12 1 MET B O 1
ATOM 2349 N N . ALA B 1 2 ? -19.359 37.25 9.008 1 27.14 2 ALA B N 1
ATOM 2350 C CA . ALA B 1 2 ? -19.953 35.938 8.953 1 27.14 2 ALA B CA 1
ATOM 2351 C C . ALA B 1 2 ? -19.062 34.969 8.18 1 27.14 2 ALA B C 1
ATOM 2353 O O . ALA B 1 2 ? -19.266 33.75 8.234 1 27.14 2 ALA B O 1
ATOM 2354 N N . PHE B 1 3 ? -18.328 35.469 7.16 1 28.45 3 PHE B N 1
ATOM 2355 C CA . PHE B 1 3 ? -17.578 34.625 6.234 1 28.45 3 PHE B CA 1
ATOM 2356 C C . PHE B 1 3 ? -16.422 33.938 6.949 1 28.45 3 PHE B C 1
ATOM 2358 O O . PHE B 1 3 ? -15.656 33.188 6.332 1 28.45 3 PHE B O 1
ATOM 2365 N N . ARG B 1 4 ? -15.914 34.562 8.078 1 28 4 ARG B N 1
ATOM 2366 C CA . ARG B 1 4 ? -14.75 34.125 8.852 1 28 4 ARG B CA 1
ATOM 2367 C C . ARG B 1 4 ? -15.023 32.812 9.586 1 28 4 ARG B C 1
ATOM 2369 O O . ARG B 1 4 ? -14.125 32.25 10.188 1 28 4 ARG B O 1
ATOM 2376 N N . PHE B 1 5 ? -16.281 32.5 9.984 1 28.12 5 PHE B N 1
ATOM 2377 C CA . PHE B 1 5 ? -16.594 31.438 10.93 1 28.12 5 PHE B CA 1
ATOM 2378 C C . PHE B 1 5 ? -16.469 30.078 10.266 1 28.12 5 PHE B C 1
ATOM 2380 O O . PHE B 1 5 ? -16.266 29.062 10.945 1 28.12 5 PHE B O 1
ATOM 2387 N N . ALA B 1 6 ? -16.812 29.938 8.984 1 29.25 6 ALA B N 1
ATOM 2388 C CA . ALA B 1 6 ? -17.031 28.625 8.391 1 29.25 6 ALA B CA 1
ATOM 2389 C C . ALA B 1 6 ? -15.711 27.891 8.164 1 29.25 6 ALA B C 1
ATOM 2391 O O . ALA B 1 6 ? -15.688 26.688 7.961 1 29.25 6 ALA B O 1
ATOM 2392 N N . SER B 1 7 ? -14.617 28.656 8.086 1 31.45 7 SER B N 1
ATOM 2393 C CA . SER B 1 7 ? -13.383 28 7.664 1 31.45 7 SER B CA 1
ATOM 2394 C C . SER B 1 7 ? -12.82 27.125 8.773 1 31.45 7 SER B C 1
ATOM 2396 O O . SER B 1 7 ? -11.914 26.328 8.539 1 31.45 7 SER B O 1
ATOM 2398 N N . LEU B 1 8 ? -13.086 27.547 10.047 1 31.11 8 LEU B N 1
ATOM 2399 C CA . LEU B 1 8 ? -12.383 27.125 11.266 1 31.11 8 LEU B CA 1
ATOM 2400 C C . LEU B 1 8 ? -12.711 25.672 11.602 1 31.11 8 LEU B C 1
ATOM 2402 O O . LEU B 1 8 ? -11.836 24.938 12.055 1 31.11 8 LEU B O 1
ATOM 2406 N N . VAL B 1 9 ? -13.953 25.234 11.422 1 33.12 9 VAL B N 1
ATOM 2407 C CA . VAL B 1 9 ? -14.461 23.969 11.922 1 33.12 9 VAL B CA 1
ATOM 2408 C C . VAL B 1 9 ? -13.852 22.812 11.125 1 33.12 9 VAL B C 1
ATOM 2410 O O . VAL B 1 9 ? -13.703 21.703 11.641 1 33.12 9 VAL B O 1
ATOM 2413 N N . LEU B 1 10 ? -13.25 23.141 9.969 1 33.91 10 LEU B N 1
ATOM 2414 C CA . LEU B 1 10 ? -13.141 22.062 8.992 1 33.91 10 LEU B CA 1
ATOM 2415 C C . LEU B 1 10 ? -11.859 21.266 9.211 1 33.91 10 LEU B C 1
ATOM 2417 O O . LEU B 1 10 ? -11.867 20.031 9.094 1 33.91 10 LEU B O 1
ATOM 2421 N N . PHE B 1 11 ? -10.758 21.938 9.539 1 36.5 11 PHE B N 1
ATOM 2422 C CA . PHE B 1 11 ? -9.617 21.062 9.773 1 36.5 11 PHE B CA 1
ATOM 2423 C C . PHE B 1 11 ? -9.859 20.172 10.984 1 36.5 11 PHE B C 1
ATOM 2425 O O . PHE B 1 11 ? -9.32 19.062 11.055 1 36.5 11 PHE B O 1
ATOM 2432 N N . LEU B 1 12 ? -10.539 20.656 11.938 1 36.62 12 LEU B N 1
ATOM 2433 C CA . LEU B 1 12 ? -10.883 19.891 13.133 1 36.62 12 LEU B CA 1
ATOM 2434 C C . LEU B 1 12 ? -11.625 18.609 12.766 1 36.62 12 LEU B C 1
ATOM 2436 O O . LEU B 1 12 ? -11.414 17.562 13.391 1 36.62 12 LEU B O 1
ATOM 2440 N N . HIS B 1 13 ? -12.422 18.781 11.773 1 39.56 13 HIS B N 1
ATOM 2441 C CA . HIS B 1 13 ? -13.203 17.625 11.367 1 39.56 13 HIS B CA 1
ATOM 2442 C C . HIS B 1 13 ? -12.328 16.578 10.672 1 39.56 13 HIS B C 1
ATOM 2444 O O . HIS B 1 13 ? -12.648 15.391 10.688 1 39.56 13 HIS B O 1
ATOM 2450 N N . LEU B 1 14 ? -11.328 17.125 10.086 1 41.28 14 LEU B N 1
ATOM 2451 C CA . LEU B 1 14 ? -10.508 16.125 9.414 1 41.28 14 LEU B CA 1
ATOM 2452 C C . LEU B 1 14 ? -9.828 15.203 10.422 1 41.28 14 LEU B C 1
ATOM 2454 O O . LEU B 1 14 ? -9.828 13.984 10.258 1 41.28 14 LEU B O 1
ATOM 2458 N N . LEU B 1 15 ? -9.109 15.875 11.375 1 40.72 15 LEU B N 1
ATOM 2459 C CA . LEU B 1 15 ? -8.5 15.039 12.398 1 40.72 15 LEU B CA 1
ATOM 2460 C C . LEU B 1 15 ? -9.562 14.43 13.305 1 40.72 15 LEU B C 1
ATOM 2462 O O . LEU B 1 15 ? -9.422 13.281 13.742 1 40.72 15 LEU B O 1
ATOM 2466 N N . HIS B 1 16 ? -10.594 15.133 13.633 1 40.38 16 HIS B N 1
ATOM 2467 C CA . HIS B 1 16 ? -11.703 14.602 14.414 1 40.38 16 HIS B CA 1
ATOM 2468 C C . HIS B 1 16 ? -12.445 13.516 13.641 1 40.38 16 HIS B C 1
ATOM 2470 O O . HIS B 1 16 ? -12.875 12.516 14.219 1 40.38 16 HIS B O 1
ATOM 2476 N N . THR B 1 17 ? -12.758 13.789 12.453 1 36.56 17 THR B N 1
ATOM 2477 C CA . THR B 1 17 ? -13.438 12.789 11.641 1 36.56 17 THR B CA 1
ATOM 2478 C C . THR B 1 17 ? -12.523 11.602 11.352 1 36.56 17 THR B C 1
ATOM 2480 O O . THR B 1 17 ? -12.984 10.469 11.234 1 36.56 17 THR B O 1
ATOM 2483 N N . LEU B 1 18 ? -11.352 11.867 11.273 1 36 18 LEU B N 1
ATOM 2484 C CA . LEU B 1 18 ? -10.438 10.734 11.188 1 36 18 LEU B CA 1
ATOM 2485 C C . LEU B 1 18 ? -10.469 9.914 12.469 1 36 18 LEU B C 1
ATOM 2487 O O . LEU B 1 18 ? -10.117 8.727 12.469 1 36 18 LEU B O 1
ATOM 2491 N N . MET B 1 19 ? -10.789 10.516 13.578 1 32.38 19 MET B N 1
ATOM 2492 C CA . MET B 1 19 ? -10.758 9.945 14.922 1 32.38 19 MET B CA 1
ATOM 2493 C C . MET B 1 19 ? -11.953 9.039 15.156 1 32.38 19 MET B C 1
ATOM 2495 O O . MET B 1 19 ? -11.898 8.117 15.977 1 32.38 19 MET B O 1
ATOM 2499 N N . LEU B 1 20 ? -13.164 9.484 14.82 1 31.23 20 LEU B N 1
ATOM 2500 C CA . LEU B 1 20 ? -14.328 8.719 15.242 1 31.23 20 LEU B CA 1
ATOM 2501 C C . LEU B 1 20 ? -14.352 7.344 14.594 1 31.23 20 LEU B C 1
ATOM 2503 O O . LEU B 1 20 ? -15.047 6.441 15.062 1 31.23 20 LEU B O 1
ATOM 2507 N N . VAL B 1 21 ? -13.891 7.312 13.43 1 32.84 21 VAL B N 1
ATOM 2508 C CA . VAL B 1 21 ? -14.141 6.031 12.773 1 32.84 21 VAL B CA 1
ATOM 2509 C C . VAL B 1 21 ? -13.148 4.988 13.289 1 32.84 21 VAL B C 1
ATOM 2511 O O . VAL B 1 21 ? -13.195 3.826 12.875 1 32.84 21 VAL B O 1
ATOM 2514 N N . GLU B 1 22 ? -12.219 5.41 14.016 1 33.72 22 GLU B N 1
ATOM 2515 C CA . GLU B 1 22 ? -11.203 4.383 14.227 1 33.72 22 GLU B CA 1
ATOM 2516 C C . GLU B 1 22 ? -11.68 3.328 15.219 1 33.72 22 GLU B C 1
ATOM 2518 O O . GLU B 1 22 ? -10.914 2.457 15.625 1 33.72 22 GLU B O 1
ATOM 2523 N N . GLY B 1 23 ? -12.758 3.57 16.031 1 28.89 23 GLY B N 1
ATOM 2524 C CA . GLY B 1 23 ? -13 2.51 16.984 1 28.89 23 GLY B CA 1
ATOM 2525 C C . GLY B 1 23 ? -13.141 1.142 16.344 1 28.89 23 GLY B C 1
ATOM 2526 O O . GLY B 1 23 ? -12.773 0.128 16.953 1 28.89 23 GLY B O 1
ATOM 2527 N N . ASP B 1 24 ? -14.281 0.953 15.602 1 27.81 24 ASP B N 1
ATOM 2528 C CA . ASP B 1 24 ? -14.695 -0.407 15.266 1 27.81 24 ASP B CA 1
ATOM 2529 C C . ASP B 1 24 ? -13.781 -1.011 14.203 1 27.81 24 ASP B C 1
ATOM 2531 O O . ASP B 1 24 ? -13.453 -0.356 13.211 1 27.81 24 ASP B O 1
ATOM 2535 N N . GLY B 1 25 ? -12.812 -1.875 14.547 1 25.39 25 GLY B N 1
ATOM 2536 C CA . GLY B 1 25 ? -12.062 -2.773 13.688 1 25.39 25 GLY B CA 1
ATOM 2537 C C . GLY B 1 25 ? -12.742 -3.029 12.352 1 25.39 25 GLY B C 1
ATOM 2538 O O . GLY B 1 25 ? -13.938 -2.773 12.203 1 25.39 25 GLY B O 1
ATOM 2539 N N . SER B 1 26 ? -11.922 -3.109 11.297 1 26.64 26 SER B N 1
ATOM 2540 C CA . SER B 1 26 ? -12.352 -3.455 9.945 1 26.64 26 SER B CA 1
ATOM 2541 C C . SER B 1 26 ? -13.461 -4.504 9.961 1 26.64 26 SER B C 1
ATOM 2543 O O . SER B 1 26 ? -13.188 -5.699 10.102 1 26.64 26 SER B O 1
ATOM 2545 N N . ASN B 1 27 ? -14.438 -4.336 10.828 1 23.28 27 ASN B N 1
ATOM 2546 C CA . ASN B 1 27 ? -15.562 -5.234 10.594 1 23.28 27 ASN B CA 1
ATOM 2547 C C . ASN B 1 27 ? -16 -5.219 9.125 1 23.28 27 ASN B C 1
ATOM 2549 O O . ASN B 1 27 ? -16.438 -4.188 8.617 1 23.28 27 ASN B O 1
ATOM 2553 N N . VAL B 1 28 ? -15.234 -5.883 8.352 1 23.53 28 VAL B N 1
ATOM 2554 C CA . VAL B 1 28 ? -15.852 -6.23 7.082 1 23.53 28 VAL B CA 1
ATOM 2555 C C . VAL B 1 28 ? -17.359 -6.418 7.27 1 23.53 28 VAL B C 1
ATOM 2557 O O . VAL B 1 28 ? -17.781 -7.152 8.164 1 23.53 28 VAL B O 1
ATOM 2560 N N . ILE B 1 29 ? -18.031 -5.43 7.035 1 23.62 29 ILE B N 1
ATOM 2561 C CA . ILE B 1 29 ? -19.484 -5.457 6.945 1 23.62 29 ILE B CA 1
ATOM 2562 C C . ILE B 1 29 ? -19.938 -6.781 6.344 1 23.62 29 ILE B C 1
ATOM 2564 O O . ILE B 1 29 ? -19.688 -7.059 5.168 1 23.62 29 ILE B O 1
ATOM 2568 N N . ARG B 1 30 ? -19.719 -7.902 7.172 1 19.67 30 ARG B N 1
ATOM 2569 C CA . ARG B 1 30 ? -20.438 -9.094 6.727 1 19.67 30 ARG B CA 1
ATOM 2570 C C . ARG B 1 30 ? -21.922 -8.789 6.523 1 19.67 30 ARG B C 1
ATOM 2572 O O . ARG B 1 30 ? -22.594 -8.336 7.445 1 19.67 30 ARG B O 1
ATOM 2579 N N . LEU B 1 31 ? -22.281 -8.453 5.348 1 19.44 31 LEU B N 1
ATOM 2580 C CA . LEU B 1 31 ? -23.672 -8.359 4.891 1 19.44 31 LEU B CA 1
ATOM 2581 C C . LEU B 1 31 ? -24.484 -9.555 5.379 1 19.44 31 LEU B C 1
ATOM 2583 O O . LEU B 1 31 ? -24.281 -10.68 4.914 1 19.44 31 LEU B O 1
ATOM 2587 N N . ASN B 1 32 ? -24.438 -9.734 6.727 1 17.88 32 ASN B N 1
ATOM 2588 C CA . ASN B 1 32 ? -25.391 -10.766 7.105 1 17.88 32 ASN B CA 1
ATOM 2589 C C . ASN B 1 32 ? -26.797 -10.414 6.637 1 17.88 32 ASN B C 1
ATOM 2591 O O . ASN B 1 32 ? -27.25 -9.281 6.797 1 17.88 32 ASN B O 1
ATOM 2595 N N . THR B 1 33 ? -27.203 -11.117 5.648 1 17.25 33 THR B N 1
ATOM 2596 C CA . THR B 1 33 ? -28.578 -11.117 5.156 1 17.25 33 THR B CA 1
ATOM 2597 C C . THR B 1 33 ? -29.562 -11.414 6.285 1 17.25 33 THR B C 1
ATOM 2599 O O . THR B 1 33 ? -29.453 -12.445 6.949 1 17.25 33 THR B O 1
ATOM 2602 N N . LYS B 1 34 ? -29.906 -10.398 7.027 1 20.17 34 LYS B N 1
ATOM 2603 C CA . LYS B 1 34 ? -30.984 -10.438 8.016 1 20.17 34 LYS B CA 1
ATOM 2604 C C . LYS B 1 34 ? -32.188 -11.211 7.488 1 20.17 34 LYS B C 1
ATOM 2606 O O . LYS B 1 34 ? -32.688 -10.914 6.406 1 20.17 34 LYS B O 1
ATOM 2611 N N . ASP B 1 35 ? -32.281 -12.492 7.926 1 17.28 35 ASP B N 1
ATOM 2612 C CA . ASP B 1 35 ? -33.562 -13.133 7.789 1 17.28 35 ASP B CA 1
ATOM 2613 C C . ASP B 1 35 ? -34.656 -12.328 8.5 1 17.28 35 ASP B C 1
ATOM 2615 O O . ASP B 1 35 ? -34.375 -11.664 9.5 1 17.28 35 ASP B O 1
ATOM 2619 N N . ASP B 1 36 ? -35.844 -12.156 7.957 1 18.11 36 ASP B N 1
ATOM 2620 C CA . ASP B 1 36 ? -37.125 -11.43 7.992 1 18.11 36 ASP B CA 1
ATOM 2621 C C . ASP B 1 36 ? -37.906 -11.75 9.266 1 18.11 36 ASP B C 1
ATOM 2623 O O . ASP B 1 36 ? -39.094 -11.422 9.375 1 18.11 36 ASP B O 1
ATOM 2627 N N . HIS B 1 37 ? -37.188 -12.242 10.375 1 18.27 37 HIS B N 1
ATOM 2628 C CA . HIS B 1 37 ? -38.312 -12.797 11.109 1 18.27 37 HIS B CA 1
ATOM 2629 C C . HIS B 1 37 ? -39.25 -11.695 11.578 1 18.27 37 HIS B C 1
ATOM 2631 O O . HIS B 1 37 ? -38.844 -10.531 11.688 1 18.27 37 HIS B O 1
ATOM 2637 N N . GLY B 1 38 ? -40.562 -12.125 11.969 1 17.22 38 GLY B N 1
ATOM 2638 C CA . GLY B 1 38 ? -41.938 -11.734 12.109 1 17.22 38 GLY B CA 1
ATOM 2639 C C . GLY B 1 38 ? -42.188 -10.773 13.258 1 17.22 38 GLY B C 1
ATOM 2640 O O . GLY B 1 38 ? -41.312 -10.609 14.125 1 17.22 38 GLY B O 1
ATOM 2641 N N . HIS B 1 39 ? -43.406 -10.219 13.375 1 17.58 39 HIS B N 1
ATOM 2642 C CA . HIS B 1 39 ? -44.25 -9.055 13.586 1 17.58 39 HIS B CA 1
ATOM 2643 C C . HIS B 1 39 ? -44.562 -8.852 15.062 1 17.58 39 HIS B C 1
ATOM 2645 O O . HIS B 1 39 ? -45.188 -7.852 15.445 1 17.58 39 HIS B O 1
ATOM 2651 N N . ASP B 1 40 ? -44.094 -9.773 16.031 1 17.73 40 ASP B N 1
ATOM 2652 C CA . ASP B 1 40 ? -45.281 -9.719 16.906 1 17.73 40 ASP B CA 1
ATOM 2653 C C . ASP B 1 40 ? -45.281 -8.43 17.734 1 17.73 40 ASP B C 1
ATOM 2655 O O . ASP B 1 40 ? -44.25 -8.008 18.25 1 17.73 40 ASP B O 1
ATOM 2659 N N . VAL B 1 41 ? -46.281 -7.625 17.562 1 18.16 41 VAL B N 1
ATOM 2660 C CA . VAL B 1 41 ? -46.781 -6.301 17.922 1 18.16 41 VAL B CA 1
ATOM 2661 C C . VAL B 1 41 ? -47.031 -6.242 19.438 1 18.16 41 VAL B C 1
ATOM 2663 O O . VAL B 1 41 ? -48.125 -6.551 19.891 1 18.16 41 VAL B O 1
ATOM 2666 N N . ARG B 1 42 ? -46.219 -7.059 20.25 1 16.92 42 ARG B N 1
ATOM 2667 C CA . ARG B 1 42 ? -47.031 -7.062 21.453 1 16.92 42 ARG B CA 1
ATOM 2668 C C . ARG B 1 42 ? -47.125 -5.668 22.062 1 16.92 42 ARG B C 1
ATOM 2670 O O . ARG B 1 42 ? -46.188 -4.867 21.953 1 16.92 42 ARG B O 1
ATOM 2677 N N . HIS B 1 43 ? -48.281 -5.246 22.516 1 18.05 43 HIS B N 1
ATOM 2678 C CA . HIS B 1 43 ? -49.062 -4.09 22.891 1 18.05 43 HIS B CA 1
ATOM 2679 C C . HIS B 1 43 ? -48.625 -3.549 24.25 1 18.05 43 HIS B C 1
ATOM 2681 O O . HIS B 1 43 ? -49.312 -2.686 24.828 1 18.05 43 HIS B O 1
ATOM 2687 N N . ASN B 1 44 ? -47.281 -3.723 24.594 1 16.25 44 ASN B N 1
ATOM 2688 C CA . ASN B 1 44 ? -47.281 -3.533 26.031 1 16.25 44 ASN B CA 1
ATOM 2689 C C . ASN B 1 44 ? -47.719 -2.117 26.422 1 16.25 44 ASN B C 1
ATOM 2691 O O . ASN B 1 44 ? -47.5 -1.177 25.641 1 16.25 44 ASN B O 1
ATOM 2695 N N . ASP B 1 45 ? -48.25 -2.092 27.625 1 18.39 45 ASP B N 1
ATOM 2696 C CA . ASP B 1 45 ? -49.094 -1.255 28.484 1 18.39 45 ASP B CA 1
ATOM 2697 C C . ASP B 1 45 ? -48.312 -0.025 28.969 1 18.39 45 ASP B C 1
ATOM 2699 O O . ASP B 1 45 ? -47.094 -0.035 29.031 1 18.39 45 ASP B O 1
ATOM 2703 N N . HIS B 1 46 ? -49.062 0.996 29.219 1 17.75 46 HIS B N 1
ATOM 2704 C CA . HIS B 1 46 ? -49.094 2.449 29.344 1 17.75 46 HIS B CA 1
ATOM 2705 C C . HIS B 1 46 ? -48.469 2.895 30.672 1 17.75 46 HIS B C 1
ATOM 2707 O O . HIS B 1 46 ? -48.531 4.07 31.031 1 17.75 46 HIS B O 1
ATOM 2713 N N . ALA B 1 47 ? -47.688 1.915 31.391 1 16.25 47 ALA B N 1
ATOM 2714 C CA . ALA B 1 47 ? -47.875 2.352 32.781 1 16.25 47 ALA B CA 1
ATOM 2715 C C . ALA B 1 47 ? -47.375 3.775 32.969 1 16.25 47 ALA B C 1
ATOM 2717 O O . ALA B 1 47 ? -46.625 4.301 32.125 1 16.25 47 ALA B O 1
ATOM 2718 N N . THR B 1 48 ? -46.781 3.957 34.219 1 18.28 48 THR B N 1
ATOM 2719 C CA . THR B 1 48 ? -47 4.859 35.344 1 18.28 48 THR B CA 1
ATOM 2720 C C . THR B 1 48 ? -46 6.016 35.312 1 18.28 48 THR B C 1
ATOM 2722 O O . THR B 1 48 ? -44.844 5.828 34.969 1 18.28 48 THR B O 1
ATOM 2725 N N . GLN B 1 49 ? -46.5 7.188 35.438 1 18.05 49 GLN B N 1
ATOM 2726 C CA . GLN B 1 49 ? -46.125 8.586 35.281 1 18.05 49 GLN B CA 1
ATOM 2727 C C . GLN B 1 49 ? -45.156 9.008 36.375 1 18.05 49 GLN B C 1
ATOM 2729 O O . GLN B 1 49 ? -44.75 10.172 36.438 1 18.05 49 GLN B O 1
ATOM 2734 N N . THR B 1 50 ? -44.5 7.996 37.094 1 19.77 50 THR B N 1
ATOM 2735 C CA . THR B 1 50 ? -44.219 8.648 38.375 1 19.77 50 THR B CA 1
ATOM 2736 C C . THR B 1 50 ? -43.281 9.836 38.156 1 19.77 50 THR B C 1
ATOM 2738 O O . THR B 1 50 ? -42.562 9.914 37.156 1 19.77 50 THR B O 1
ATOM 2741 N N . GLY B 1 51 ? -43.219 10.711 39.25 1 19.31 51 GLY B N 1
ATOM 2742 C CA . GLY B 1 51 ? -42.906 12.062 39.688 1 19.31 51 GLY B CA 1
ATOM 2743 C C . GLY B 1 51 ? -41.406 12.336 39.75 1 19.31 51 GLY B C 1
ATOM 2744 O O . GLY B 1 51 ? -40.656 11.633 40.438 1 19.31 51 GLY B O 1
ATOM 2745 N N . HIS B 1 52 ? -40.844 12.672 38.625 1 20.62 52 HIS B N 1
ATOM 2746 C CA . HIS B 1 52 ? -39.406 12.852 38.5 1 20.62 52 HIS B CA 1
ATOM 2747 C C . HIS B 1 52 ? -38.906 14.008 39.344 1 20.62 52 HIS B C 1
ATOM 2749 O O . HIS B 1 52 ? -39.375 15.141 39.219 1 20.62 52 HIS B O 1
ATOM 2755 N N . VAL B 1 53 ? -38.625 13.672 40.625 1 22.28 53 VAL B N 1
ATOM 2756 C CA . VAL B 1 53 ? -38 14.617 41.531 1 22.28 53 VAL B CA 1
ATOM 2757 C C . VAL B 1 53 ? -36.688 15.141 40.938 1 22.28 53 VAL B C 1
ATOM 2759 O O . VAL B 1 53 ? -35.938 14.375 40.312 1 22.28 53 VAL B O 1
ATOM 2762 N N . HIS B 1 54 ? -36.688 16.375 40.688 1 19.83 54 HIS B N 1
ATOM 2763 C CA . HIS B 1 54 ? -35.656 17.203 40.062 1 19.83 54 HIS B CA 1
ATOM 2764 C C . HIS B 1 54 ? -34.406 17.297 40.906 1 19.83 54 HIS B C 1
ATOM 2766 O O . HIS B 1 54 ? -34.406 17.953 41.969 1 19.83 54 HIS B O 1
ATOM 2772 N N . SER B 1 55 ? -33.844 16.188 41.406 1 20.94 55 SER B N 1
ATOM 2773 C CA . SER B 1 55 ? -32.656 16.453 42.219 1 20.94 55 SER B CA 1
ATOM 2774 C C . SER B 1 55 ? -31.594 17.219 41.406 1 20.94 55 SER B C 1
ATOM 2776 O O . SER B 1 55 ? -31.406 16.969 40.219 1 20.94 55 SER B O 1
ATOM 2778 N N . HIS B 1 56 ? -31.422 18.422 41.875 1 20.75 56 HIS B N 1
ATOM 2779 C CA . HIS B 1 56 ? -30.391 19.328 41.406 1 20.75 56 HIS B CA 1
ATOM 2780 C C . HIS B 1 56 ? -29.016 18.672 41.469 1 20.75 56 HIS B C 1
ATOM 2782 O O . HIS B 1 56 ? -28.484 18.406 42.531 1 20.75 56 HIS B O 1
ATOM 2788 N N . HIS B 1 57 ? -28.812 17.547 40.812 1 23.56 57 HIS B N 1
ATOM 2789 C CA . HIS B 1 57 ? -27.438 17.062 40.875 1 23.56 57 HIS B CA 1
ATOM 2790 C C . HIS B 1 57 ? -26.453 18.109 40.406 1 23.56 57 HIS B C 1
ATOM 2792 O O . HIS B 1 57 ? -26.719 18.812 39.406 1 23.56 57 HIS B O 1
ATOM 2798 N N . GLY B 1 58 ? -25.781 18.719 41.344 1 22.09 58 GLY B N 1
ATOM 2799 C CA . GLY B 1 58 ? -24.562 19.5 41.125 1 22.09 58 GLY B CA 1
ATOM 2800 C C . GLY B 1 58 ? -23.656 18.938 40.031 1 22.09 58 GLY B C 1
ATOM 2801 O O . GLY B 1 58 ? -23.312 17.75 40.094 1 22.09 58 GLY B O 1
ATOM 2802 N N . HIS B 1 59 ? -23.875 19.422 38.906 1 25.02 59 HIS B N 1
ATOM 2803 C CA . HIS B 1 59 ? -23.047 19.094 37.75 1 25.02 59 HIS B CA 1
ATOM 2804 C C . HIS B 1 59 ? -21.562 19.312 38.062 1 25.02 59 HIS B C 1
ATOM 2806 O O . HIS B 1 59 ? -21.125 20.453 38.219 1 25.02 59 HIS B O 1
ATOM 2812 N N . HIS B 1 60 ? -21.016 18.609 39.062 1 26.38 60 HIS B N 1
ATOM 2813 C CA . HIS B 1 60 ? -19.562 18.578 38.906 1 26.38 60 HIS B CA 1
ATOM 2814 C C . HIS B 1 60 ? -19.172 18.406 37.438 1 26.38 60 HIS B C 1
ATOM 2816 O O . HIS B 1 60 ? -19.656 17.484 36.75 1 26.38 60 HIS B O 1
ATOM 2822 N N . SER B 1 61 ? -19 19.469 36.844 1 28.69 61 SER B N 1
ATOM 2823 C CA . SER B 1 61 ? -18.266 19.438 35.562 1 28.69 61 SER B CA 1
ATOM 2824 C C . SER B 1 61 ? -17.062 18.5 35.656 1 28.69 61 SER B C 1
ATOM 2826 O O . SER B 1 61 ? -16.078 18.812 36.312 1 28.69 61 SER B O 1
ATOM 2828 N N . SER B 1 62 ? -17.25 17.266 36.031 1 30.38 62 SER B N 1
ATOM 2829 C CA . SER B 1 62 ? -16.156 16.359 35.719 1 30.38 62 SER B CA 1
ATOM 2830 C C . SER B 1 62 ? -15.477 16.734 34.406 1 30.38 62 SER B C 1
ATOM 2832 O O . SER B 1 62 ? -16.125 16.797 33.375 1 30.38 62 SER B O 1
ATOM 2834 N N . SER B 1 63 ? -14.555 17.594 34.5 1 32.31 63 SER B N 1
ATOM 2835 C CA . SER B 1 63 ? -13.562 17.641 33.438 1 32.31 63 SER B CA 1
ATOM 2836 C C . SER B 1 63 ? -13.328 16.266 32.844 1 32.31 63 SER B C 1
ATOM 2838 O O . SER B 1 63 ? -12.711 15.398 33.469 1 32.31 63 SER B O 1
ATOM 2840 N N . SER B 1 64 ? -14.289 15.57 32.406 1 34.62 64 SER B N 1
ATOM 2841 C CA . SER B 1 64 ? -14.07 14.391 31.562 1 34.62 64 SER B CA 1
ATOM 2842 C C . SER B 1 64 ? -12.82 14.547 30.703 1 34.62 64 SER B C 1
ATOM 2844 O O . SER B 1 64 ? -12.797 15.367 29.781 1 34.62 64 SER B O 1
ATOM 2846 N N . THR B 1 65 ? -11.672 14.555 31.266 1 37.59 65 THR B N 1
ATOM 2847 C CA . THR B 1 65 ? -10.484 14.258 30.469 1 37.59 65 THR B CA 1
ATOM 2848 C C . THR B 1 65 ? -10.812 13.258 29.359 1 37.59 65 THR B C 1
ATOM 2850 O O . THR B 1 65 ? -10.953 12.062 29.625 1 37.59 65 THR B O 1
ATOM 2853 N N . ASN B 1 66 ? -11.695 13.422 28.562 1 42.12 66 ASN B N 1
ATOM 2854 C CA . ASN B 1 66 ? -11.828 12.586 27.375 1 42.12 66 ASN B CA 1
ATOM 2855 C C . ASN B 1 66 ? -10.484 12.039 26.922 1 42.12 66 ASN B C 1
ATOM 2857 O O . ASN B 1 66 ? -9.562 12.805 26.625 1 42.12 66 ASN B O 1
ATOM 2861 N N . PRO B 1 67 ? -10.18 10.867 27.344 1 51.03 67 PRO B N 1
ATOM 2862 C CA . PRO B 1 67 ? -8.922 10.289 26.859 1 51.03 67 PRO B CA 1
ATOM 2863 C C . PRO B 1 67 ? -8.586 10.703 25.438 1 51.03 67 PRO B C 1
ATOM 2865 O O . PRO B 1 67 ? -9.445 10.672 24.547 1 51.03 67 PRO B O 1
ATOM 2868 N N . LYS B 1 68 ? -7.582 11.539 25.375 1 64.06 68 LYS B N 1
ATOM 2869 C CA . LYS B 1 68 ? -7.113 12.055 24.094 1 64.06 68 LYS B CA 1
ATOM 2870 C C . LYS B 1 68 ? -7.098 10.961 23.031 1 64.06 68 LYS B C 1
ATOM 2872 O O . LYS B 1 68 ? -6.656 9.844 23.297 1 64.06 68 LYS B O 1
ATOM 2877 N N . ASP B 1 69 ? -7.812 11.094 21.984 1 79.44 69 ASP B N 1
ATOM 2878 C CA . ASP B 1 69 ? -7.777 10.242 20.797 1 79.44 69 ASP B CA 1
ATOM 2879 C C . ASP B 1 69 ? -6.336 9.93 20.391 1 79.44 69 ASP B C 1
ATOM 2881 O O . ASP B 1 69 ? -5.566 10.844 20.078 1 79.44 69 ASP B O 1
ATOM 2885 N N . PRO B 1 70 ? -5.965 8.711 20.547 1 83.06 70 PRO B N 1
ATOM 2886 C CA . PRO B 1 70 ? -4.578 8.359 20.234 1 83.06 70 PRO B CA 1
ATOM 2887 C C . PRO B 1 70 ? -4.141 8.852 18.859 1 83.06 70 PRO B C 1
ATOM 2889 O O . PRO B 1 70 ? -2.953 9.094 18.641 1 83.06 70 PRO B O 1
ATOM 2892 N N . GLN B 1 71 ? -5.012 8.992 18 1 82.06 71 GLN B N 1
ATOM 2893 C CA . GLN B 1 71 ? -4.688 9.398 16.625 1 82.06 71 GLN B CA 1
ATOM 2894 C C . GLN B 1 71 ? -4.129 10.82 16.594 1 82.06 71 GLN B C 1
ATOM 2896 O O . GLN B 1 71 ? -3.492 11.219 15.617 1 82.06 71 GLN B O 1
ATOM 2901 N N . LEU B 1 72 ? -4.367 11.477 17.688 1 87.5 72 LEU B N 1
ATOM 2902 C CA . LEU B 1 72 ? -3.914 12.859 17.75 1 87.5 72 LEU B CA 1
ATOM 2903 C C . LEU B 1 72 ? -2.531 12.953 18.391 1 87.5 72 LEU B C 1
ATOM 2905 O O . LEU B 1 72 ? -1.913 14.016 18.391 1 87.5 72 LEU B O 1
ATOM 2909 N N . MET B 1 73 ? -2.105 11.875 18.844 1 91.38 73 MET B N 1
ATOM 2910 C CA . MET B 1 73 ? -0.818 11.859 19.531 1 91.38 73 MET B CA 1
ATOM 2911 C C . MET B 1 73 ? 0.333 11.781 18.531 1 91.38 73 MET B C 1
ATOM 2913 O O . MET B 1 73 ? 1.121 10.836 18.562 1 91.38 73 MET B O 1
ATOM 2917 N N . VAL B 1 74 ? 0.351 12.789 17.672 1 95.5 74 VAL B N 1
ATOM 2918 C CA . VAL B 1 74 ? 1.396 12.875 16.656 1 95.5 74 VAL B CA 1
ATOM 2919 C C . VAL B 1 74 ? 2.004 14.273 16.672 1 95.5 74 VAL B C 1
ATOM 2921 O O . VAL B 1 74 ? 3.062 14.5 16.078 1 95.5 74 VAL B O 1
ATOM 2924 N N . PHE B 1 75 ? 1.411 15.234 17.375 1 96 75 PHE B N 1
ATOM 2925 C CA . PHE B 1 75 ? 1.828 16.625 17.328 1 96 75 PHE B CA 1
ATOM 2926 C C . PHE B 1 75 ? 2.924 16.906 18.344 1 96 75 PHE B C 1
ATOM 2928 O O . PHE B 1 75 ? 2.918 16.328 19.438 1 96 75 PHE B O 1
ATOM 2935 N N . TYR B 1 76 ? 3.775 17.766 17.984 1 96.38 76 TYR B N 1
ATOM 2936 C CA . TYR B 1 76 ? 4.828 18.234 18.891 1 96.38 76 TYR B CA 1
ATOM 2937 C C . TYR B 1 76 ? 5.363 19.594 18.469 1 96.38 76 TYR B C 1
ATOM 2939 O O . TYR B 1 76 ? 5.035 20.078 17.375 1 96.38 76 TYR B O 1
ATOM 2947 N N . MET B 1 77 ? 6.07 20.188 19.344 1 95.25 77 MET B N 1
ATOM 2948 C CA . MET B 1 77 ? 6.77 21.422 19.016 1 95.25 77 MET B CA 1
ATOM 2949 C C . MET B 1 77 ? 8.227 21.141 18.656 1 95.25 77 MET B C 1
ATOM 2951 O O . MET B 1 77 ? 8.875 20.297 19.266 1 95.25 77 MET B O 1
ATOM 2955 N N . LEU B 1 78 ? 8.656 21.906 17.656 1 95.19 78 LEU B N 1
ATOM 2956 C CA . LEU B 1 78 ? 9.984 21.641 17.125 1 95.19 78 LEU B CA 1
ATOM 2957 C C . LEU B 1 78 ? 11.039 21.656 18.234 1 95.19 78 LEU B C 1
ATOM 2959 O O . LEU B 1 78 ? 11.906 20.781 18.281 1 95.19 78 LEU B O 1
ATOM 2963 N N . PRO B 1 79 ? 11.008 22.562 19.203 1 94 79 PRO B N 1
ATOM 2964 C CA . PRO B 1 79 ? 12.016 22.594 20.266 1 94 79 PRO B CA 1
ATOM 2965 C C . PRO B 1 79 ? 11.977 21.344 21.141 1 94 79 PRO B C 1
ATOM 2967 O O . PRO B 1 79 ? 12.938 21.047 21.859 1 94 79 PRO B O 1
ATOM 2970 N N . ASP B 1 80 ? 10.898 20.641 21.094 1 94 80 ASP B N 1
ATOM 2971 C CA . ASP B 1 80 ? 10.75 19.438 21.922 1 94 80 ASP B CA 1
ATOM 2972 C C . ASP B 1 80 ? 11.406 18.234 21.266 1 94 80 ASP B C 1
ATOM 2974 O O . ASP B 1 80 ? 11.578 17.188 21.906 1 94 80 ASP B O 1
ATOM 2978 N N . LEU B 1 81 ? 11.68 18.344 20.031 1 97.44 81 LEU B N 1
ATOM 2979 C CA . LEU B 1 81 ? 12.344 17.25 19.328 1 97.44 81 LEU B CA 1
ATOM 2980 C C . LEU B 1 81 ? 13.836 17.25 19.625 1 97.44 81 LEU B C 1
ATOM 2982 O O . LEU B 1 81 ? 14.617 17.891 18.922 1 97.44 81 LEU B O 1
ATOM 2986 N N . ILE B 1 82 ? 14.203 16.531 20.641 1 97.19 82 ILE B N 1
ATOM 2987 C CA . ILE B 1 82 ? 15.586 16.453 21.109 1 97.19 82 ILE B CA 1
ATOM 2988 C C . ILE B 1 82 ? 16.031 14.992 21.141 1 97.19 82 ILE B C 1
ATOM 2990 O O . ILE B 1 82 ? 15.32 14.125 21.656 1 97.19 82 ILE B O 1
ATOM 2994 N N . VAL B 1 83 ? 17.172 14.75 20.594 1 97.75 83 VAL B N 1
ATOM 2995 C CA . VAL B 1 83 ? 17.734 13.406 20.625 1 97.75 83 VAL B CA 1
ATOM 2996 C C . VAL B 1 83 ? 17.812 12.914 22.062 1 97.75 83 VAL B C 1
ATOM 2998 O O . VAL B 1 83 ? 18.25 13.641 22.953 1 97.75 83 VAL B O 1
ATOM 3001 N N . GLY B 1 84 ? 17.344 11.734 22.25 1 97.75 84 GLY B N 1
ATOM 3002 C CA . GLY B 1 84 ? 17.328 11.148 23.578 1 97.75 84 GLY B CA 1
ATOM 3003 C C . GLY B 1 84 ? 16 11.312 24.297 1 97.75 84 GLY B C 1
ATOM 3004 O O . GLY B 1 84 ? 15.703 10.586 25.25 1 97.75 84 GLY B O 1
ATOM 3005 N N . LYS B 1 85 ? 15.227 12.234 23.922 1 97.69 85 LYS B N 1
ATOM 3006 C CA . LYS B 1 85 ? 13.938 12.484 24.562 1 97.69 85 LYS B CA 1
ATOM 3007 C C . LYS B 1 85 ? 12.93 11.391 24.203 1 97.69 85 LYS B C 1
ATOM 3009 O O . LYS B 1 85 ? 12.953 10.844 23.109 1 97.69 85 LYS B O 1
ATOM 3014 N N . VAL B 1 86 ? 12.055 11.117 25.141 1 97.69 86 VAL B N 1
ATOM 3015 C CA . VAL B 1 86 ? 10.984 10.141 24.953 1 97.69 86 VAL B CA 1
ATOM 3016 C C . VAL B 1 86 ? 9.648 10.852 24.812 1 97.69 86 VAL B C 1
ATOM 3018 O O . VAL B 1 86 ? 9.352 11.789 25.562 1 97.69 86 VAL B O 1
ATOM 3021 N N . MET B 1 87 ? 8.836 10.453 23.812 1 96 87 MET B N 1
ATOM 3022 C CA . MET B 1 87 ? 7.52 11.047 23.578 1 96 87 MET B CA 1
ATOM 3023 C C . MET B 1 87 ? 6.508 9.977 23.188 1 96 87 MET B C 1
ATOM 3025 O O . MET B 1 87 ? 6.855 9.023 22.484 1 96 87 MET B O 1
ATOM 3029 N N . PRO B 1 88 ? 5.34 10.164 23.672 1 95.44 88 PRO B N 1
ATOM 3030 C CA . PRO B 1 88 ? 4.293 9.258 23.188 1 95.44 88 PRO B CA 1
ATOM 3031 C C . PRO B 1 88 ? 3.854 9.562 21.766 1 95.44 88 PRO B C 1
ATOM 3033 O O . PRO B 1 88 ? 3.521 10.703 21.438 1 95.44 88 PRO B O 1
ATOM 3036 N N . ILE B 1 89 ? 3.914 8.586 20.891 1 95.5 89 ILE B N 1
ATOM 3037 C CA . ILE B 1 89 ? 3.51 8.742 19.5 1 95.5 89 ILE B CA 1
ATOM 3038 C C . ILE B 1 89 ? 2.643 7.555 19.078 1 95.5 89 ILE B C 1
ATOM 3040 O O . ILE B 1 89 ? 2.924 6.414 19.453 1 95.5 89 ILE B O 1
ATOM 3044 N N . HIS B 1 90 ? 1.662 7.883 18.375 1 94.06 90 HIS B N 1
ATOM 3045 C CA . HIS B 1 90 ? 0.812 6.84 17.812 1 94.06 90 HIS B CA 1
ATOM 3046 C C . HIS B 1 90 ? 1.054 6.676 16.328 1 94.06 90 HIS B C 1
ATOM 3048 O O . HIS B 1 90 ? 0.771 7.59 15.539 1 94.06 90 HIS B O 1
ATOM 3054 N N . PHE B 1 91 ? 1.567 5.492 15.93 1 91.56 91 PHE B N 1
ATOM 3055 C CA . PHE B 1 91 ? 1.644 5.074 14.539 1 91.56 91 PHE B CA 1
ATOM 3056 C C . PHE B 1 91 ? 0.66 3.943 14.258 1 91.56 91 PHE B C 1
ATOM 3058 O O . PHE B 1 91 ? 0.95 2.777 14.531 1 91.56 91 PHE B O 1
ATOM 3065 N N . PRO B 1 92 ? -0.379 4.352 13.68 1 86.56 92 PRO B N 1
ATOM 3066 C CA . PRO B 1 92 ? -1.316 3.264 13.398 1 86.56 92 PRO B CA 1
ATOM 3067 C C . PRO B 1 92 ? -0.766 2.262 12.383 1 86.56 92 PRO B C 1
ATOM 3069 O O . PRO B 1 92 ? 0.065 2.619 11.547 1 86.56 92 PRO B O 1
ATOM 3072 N N . ASN B 1 93 ? -1.194 1.031 12.531 1 80.06 93 ASN B N 1
ATOM 3073 C CA . ASN B 1 93 ? -0.834 -0.005 11.57 1 80.06 93 ASN B CA 1
ATOM 3074 C C . ASN B 1 93 ? -1.737 0.033 10.344 1 80.06 93 ASN B C 1
ATOM 3076 O O . ASN B 1 93 ? -2.643 -0.793 10.203 1 80.06 93 ASN B O 1
ATOM 3080 N N . ARG B 1 94 ? -1.479 0.947 9.5 1 79.62 94 ARG B N 1
ATOM 3081 C CA . ARG B 1 94 ? -2.242 1.107 8.266 1 79.62 94 ARG B CA 1
ATOM 3082 C C . ARG B 1 94 ? -1.336 1.003 7.043 1 79.62 94 ARG B C 1
ATOM 3084 O O . ARG B 1 94 ? -0.198 1.477 7.062 1 79.62 94 ARG B O 1
ATOM 3091 N N . HIS B 1 95 ? -1.946 0.262 6.094 1 79.81 95 HIS B N 1
ATOM 3092 C CA . HIS B 1 95 ? -1.206 0.096 4.852 1 79.81 95 HIS B CA 1
ATOM 3093 C C . HIS B 1 95 ? -2.129 0.21 3.641 1 79.81 95 HIS B C 1
ATOM 3095 O O . HIS B 1 95 ? -3.336 -0.018 3.752 1 79.81 95 HIS B O 1
ATOM 3101 N N . LEU B 1 96 ? -1.527 0.605 2.619 1 87.19 96 LEU B N 1
ATOM 3102 C CA . LEU B 1 96 ? -2.271 0.657 1.366 1 87.19 96 LEU B CA 1
ATOM 3103 C C . LEU B 1 96 ? -2.346 -0.723 0.721 1 87.19 96 LEU B C 1
ATOM 3105 O O . LEU B 1 96 ? -1.349 -1.447 0.678 1 87.19 96 LEU B O 1
ATOM 3109 N N . SER B 1 97 ? -3.541 -1.083 0.375 1 87.88 97 SER B N 1
ATOM 3110 C CA . SER B 1 97 ? -3.736 -2.316 -0.379 1 87.88 97 SER B CA 1
ATOM 3111 C C . SER B 1 97 ? -3.893 -2.035 -1.87 1 87.88 97 SER B C 1
ATOM 3113 O O . SER B 1 97 ? -4.48 -1.024 -2.258 1 87.88 97 SER B O 1
ATOM 3115 N N . PRO B 1 98 ? -3.404 -2.961 -2.684 1 89 98 PRO B N 1
ATOM 3116 C CA . PRO B 1 98 ? -3.559 -2.76 -4.125 1 89 98 PRO B CA 1
ATOM 3117 C C . PRO B 1 98 ? -5.02 -2.625 -4.551 1 89 98 PRO B C 1
ATOM 3119 O O . PRO B 1 98 ? -5.328 -1.886 -5.488 1 89 98 PRO B O 1
ATOM 3122 N N . SER B 1 99 ? -5.859 -3.336 -3.861 1 87.81 99 SER B N 1
ATOM 3123 C CA . SER B 1 99 ? -7.273 -3.283 -4.23 1 87.81 99 SER B CA 1
ATOM 3124 C C . SER B 1 99 ? -7.859 -1.901 -3.967 1 87.81 99 SER B C 1
ATOM 3126 O O . SER B 1 99 ? -8.93 -1.565 -4.488 1 87.81 99 SER B O 1
ATOM 3128 N N . GLN B 1 100 ? -7.164 -1.137 -3.174 1 92.38 100 GLN B N 1
ATOM 3129 C CA . GLN B 1 100 ? -7.633 0.21 -2.867 1 92.38 100 GLN B CA 1
ATOM 3130 C C . GLN B 1 100 ? -7.117 1.219 -3.891 1 92.38 100 GLN B C 1
ATOM 3132 O O . GLN B 1 100 ? -7.609 2.348 -3.959 1 92.38 100 GLN B O 1
ATOM 3137 N N . LEU B 1 101 ? -6.145 0.868 -4.598 1 93.5 101 LEU B N 1
ATOM 3138 C CA . LEU B 1 101 ? -5.496 1.772 -5.543 1 93.5 101 LEU B CA 1
ATOM 3139 C C . LEU B 1 101 ? -6.145 1.675 -6.918 1 93.5 101 LEU B C 1
ATOM 3141 O O . LEU B 1 101 ? -5.645 0.964 -7.793 1 93.5 101 LEU B O 1
ATOM 3145 N N . LEU B 1 102 ? -7.117 2.5 -7.117 1 92.31 102 LEU B N 1
ATOM 3146 C CA . LEU B 1 102 ? -7.844 2.512 -8.383 1 92.31 102 LEU B CA 1
ATOM 3147 C C . LEU B 1 102 ? -7.078 3.291 -9.445 1 92.31 102 LEU B C 1
ATOM 3149 O O . LEU B 1 102 ? -6.32 4.211 -9.117 1 92.31 102 LEU B O 1
ATOM 3153 N N . SER B 1 103 ? -7.312 2.84 -10.703 1 88.62 103 SER B N 1
ATOM 3154 C CA . SER B 1 103 ? -6.852 3.705 -11.789 1 88.62 103 SER B CA 1
ATOM 3155 C C . SER B 1 103 ? -7.613 5.027 -11.805 1 88.62 103 SER B C 1
ATOM 3157 O O . SER B 1 103 ? -8.711 5.125 -11.25 1 88.62 103 SER B O 1
ATOM 3159 N N . LYS B 1 104 ? -7.039 5.969 -12.398 1 91.38 104 LYS B N 1
ATOM 3160 C CA . LYS B 1 104 ? -7.727 7.254 -12.5 1 91.38 104 LYS B CA 1
ATOM 3161 C C . LYS B 1 104 ? -9.055 7.109 -13.227 1 91.38 104 LYS B C 1
ATOM 3163 O O . LYS B 1 104 ? -10.062 7.703 -12.828 1 91.38 104 LYS B O 1
ATOM 3168 N N . GLN B 1 105 ? -9.07 6.363 -14.25 1 86.88 105 GLN B N 1
ATOM 3169 C CA . GLN B 1 105 ? -10.281 6.164 -15.039 1 86.88 105 GLN B CA 1
ATOM 3170 C C . GLN B 1 105 ? -11.383 5.543 -14.195 1 86.88 105 GLN B C 1
ATOM 3172 O O . GLN B 1 105 ? -12.539 5.98 -14.25 1 86.88 105 GLN B O 1
ATOM 3177 N N . GLU B 1 106 ? -11.031 4.559 -13.484 1 87.75 106 GLU B N 1
ATOM 3178 C CA . GLU B 1 106 ? -12.008 3.902 -12.617 1 87.75 106 GLU B CA 1
ATOM 3179 C C . GLU B 1 106 ? -12.508 4.848 -11.531 1 87.75 106 GLU B C 1
ATOM 3181 O O . GLU B 1 106 ? -13.711 4.914 -11.266 1 87.75 106 GLU B O 1
ATOM 3186 N N . ALA B 1 107 ? -11.578 5.488 -10.914 1 93.19 107 ALA B N 1
ATOM 3187 C CA . ALA B 1 107 ? -11.914 6.391 -9.82 1 93.19 107 ALA B CA 1
ATOM 3188 C C . ALA B 1 107 ? -12.82 7.52 -10.297 1 93.19 107 ALA B C 1
ATOM 3190 O O . ALA B 1 107 ? -13.773 7.895 -9.609 1 93.19 107 ALA B O 1
ATOM 3191 N N . ASP B 1 108 ? -12.531 7.996 -11.477 1 92 108 ASP B N 1
ATOM 3192 C CA . ASP B 1 108 ? -13.305 9.109 -12.031 1 92 108 ASP B CA 1
ATOM 3193 C C . ASP B 1 108 ? -14.742 8.68 -12.328 1 92 108 ASP B C 1
ATOM 3195 O O . ASP B 1 108 ? -15.633 9.523 -12.445 1 92 108 ASP B O 1
ATOM 3199 N N . ASN B 1 109 ? -14.93 7.414 -12.461 1 89.5 109 ASN B N 1
ATOM 3200 C CA . ASN B 1 109 ? -16.25 6.898 -12.789 1 89.5 109 ASN B CA 1
ATOM 3201 C C . ASN B 1 109 ? -17.125 6.734 -11.539 1 89.5 109 ASN B C 1
ATOM 3203 O O . ASN B 1 109 ? -18.328 6.492 -11.641 1 89.5 109 ASN B O 1
ATOM 3207 N N . ILE B 1 110 ? -16.562 6.836 -10.43 1 93.56 110 ILE B N 1
ATOM 3208 C CA . ILE B 1 110 ? -17.312 6.77 -9.18 1 93.56 110 ILE B CA 1
ATOM 3209 C C . ILE B 1 110 ? -17.531 8.18 -8.641 1 93.56 110 ILE B C 1
ATOM 3211 O O . ILE B 1 110 ? -16.578 8.922 -8.398 1 93.56 110 ILE B O 1
ATOM 3215 N N . PRO B 1 111 ? -18.797 8.562 -8.422 1 96.06 111 PRO B N 1
ATOM 3216 C CA . PRO B 1 111 ? -19.016 9.891 -7.852 1 96.06 111 PRO B CA 1
ATOM 3217 C C . PRO B 1 111 ? -18.281 10.102 -6.531 1 96.06 111 PRO B C 1
ATOM 3219 O O . PRO B 1 111 ? -18.188 9.18 -5.719 1 96.06 111 PRO B O 1
ATOM 3222 N N . PHE B 1 112 ? -17.797 11.312 -6.355 1 97.19 112 PHE B N 1
ATOM 3223 C CA . PHE B 1 112 ? -17.078 11.648 -5.129 1 97.19 112 PHE B CA 1
ATOM 3224 C C . PHE B 1 112 ? -17.578 12.969 -4.562 1 97.19 112 PHE B C 1
ATOM 3226 O O . PHE B 1 112 ? -16.906 14 -4.688 1 97.19 112 PHE B O 1
ATOM 3233 N N . SER B 1 113 ? -18.688 12.938 -3.984 1 96.5 113 SER B N 1
ATOM 3234 C CA . SER B 1 113 ? -19.312 14.125 -3.395 1 96.5 113 SER B CA 1
ATOM 3235 C C . SER B 1 113 ? -20.266 13.742 -2.258 1 96.5 113 SER B C 1
ATOM 3237 O O . SER B 1 113 ? -20.812 12.633 -2.242 1 96.5 113 SER B O 1
ATOM 3239 N N . LEU B 1 114 ? -20.438 14.711 -1.403 1 96.88 114 LEU B N 1
ATOM 3240 C CA . LEU B 1 114 ? -21.312 14.5 -0.258 1 96.88 114 LEU B CA 1
ATOM 3241 C C . LEU B 1 114 ? -22.766 14.32 -0.707 1 96.88 114 LEU B C 1
ATOM 3243 O O . LEU B 1 114 ? -23.516 13.539 -0.108 1 96.88 114 LEU B O 1
ATOM 3247 N N . THR B 1 115 ? -23.125 14.977 -1.777 1 97.38 115 THR B N 1
ATOM 3248 C CA . THR B 1 115 ? -24.484 14.898 -2.287 1 97.38 115 THR B CA 1
ATOM 3249 C C . THR B 1 115 ? -24.812 13.492 -2.781 1 97.38 115 THR B C 1
ATOM 3251 O O . THR B 1 115 ? -25.969 13.078 -2.799 1 97.38 115 THR B O 1
ATOM 3254 N N . GLU B 1 116 ? -23.812 12.773 -3.145 1 97.69 116 GLU B N 1
ATOM 3255 C CA . GLU B 1 116 ? -24 11.438 -3.701 1 97.69 116 GLU B CA 1
ATOM 3256 C C . GLU B 1 116 ? -23.844 10.367 -2.629 1 97.69 116 GLU B C 1
ATOM 3258 O O . GLU B 1 116 ? -23.812 9.172 -2.938 1 97.69 116 GLU B O 1
ATOM 3263 N N . LEU B 1 117 ? -23.734 10.703 -1.355 1 97.25 117 LEU B N 1
ATOM 3264 C CA . LEU B 1 117 ? -23.422 9.773 -0.276 1 97.25 117 LEU B CA 1
ATOM 3265 C C . LEU B 1 117 ? -24.453 8.648 -0.221 1 97.25 117 LEU B C 1
ATOM 3267 O O . LEU B 1 117 ? -24.094 7.473 -0.121 1 97.25 117 LEU B O 1
ATOM 3271 N N . PRO B 1 118 ? -25.75 8.961 -0.354 1 96.56 118 PRO B N 1
ATOM 3272 C CA . PRO B 1 118 ? -26.703 7.859 -0.306 1 96.56 118 PRO B CA 1
ATOM 3273 C C . PRO B 1 118 ? -26.484 6.836 -1.416 1 96.56 118 PRO B C 1
ATOM 3275 O O . PRO B 1 118 ? -26.547 5.629 -1.168 1 96.56 118 PRO B O 1
ATOM 3278 N N . ASN B 1 119 ? -26.234 7.328 -2.574 1 96.69 119 ASN B N 1
ATOM 3279 C CA . ASN B 1 119 ? -25.953 6.438 -3.697 1 96.69 119 ASN B CA 1
ATOM 3280 C C . ASN B 1 119 ? -24.656 5.645 -3.479 1 96.69 119 ASN B C 1
ATOM 3282 O O . ASN B 1 119 ? -24.594 4.465 -3.822 1 96.69 119 ASN B O 1
ATOM 3286 N N . LEU B 1 120 ? -23.688 6.273 -2.934 1 96.94 120 LEU B N 1
ATOM 3287 C CA . LEU B 1 120 ? -22.406 5.633 -2.676 1 96.94 120 LEU B CA 1
ATOM 3288 C C . LEU B 1 120 ? -22.547 4.531 -1.63 1 96.94 120 LEU B C 1
ATOM 3290 O O . LEU B 1 120 ? -21.953 3.461 -1.768 1 96.94 120 LEU B O 1
ATOM 3294 N N . LEU B 1 121 ? -23.297 4.809 -0.634 1 96.69 121 LEU B N 1
ATOM 3295 C CA . LEU B 1 121 ? -23.5 3.812 0.412 1 96.69 121 LEU B CA 1
ATOM 3296 C C . LEU B 1 121 ? -24.172 2.564 -0.151 1 96.69 121 LEU B C 1
ATOM 3298 O O . LEU B 1 121 ? -23.812 1.442 0.222 1 96.69 121 LEU B O 1
ATOM 3302 N N . ARG B 1 122 ? -25.109 2.752 -1.025 1 94.75 122 ARG B N 1
ATOM 3303 C CA . ARG B 1 122 ? -25.734 1.619 -1.69 1 94.75 122 ARG B CA 1
ATOM 3304 C C . ARG B 1 122 ? -24.734 0.862 -2.559 1 94.75 122 ARG B C 1
ATOM 3306 O O . ARG B 1 122 ? -24.703 -0.37 -2.529 1 94.75 122 ARG B O 1
ATOM 3313 N N . MET B 1 123 ? -23.984 1.647 -3.248 1 93.06 123 MET B N 1
ATOM 3314 C CA . MET B 1 123 ? -23.016 1.058 -4.156 1 93.06 123 MET B CA 1
ATOM 3315 C C . MET B 1 123 ? -22.031 0.168 -3.395 1 93.06 123 MET B C 1
ATOM 3317 O O . MET B 1 123 ? -21.656 -0.907 -3.873 1 93.06 123 MET B O 1
ATOM 3321 N N . PHE B 1 124 ? -21.625 0.569 -2.211 1 91.44 124 PHE B N 1
ATOM 3322 C CA . PHE B 1 124 ? -20.625 -0.165 -1.448 1 91.44 124 PHE B CA 1
ATOM 3323 C C . PHE B 1 124 ? -21.281 -1.06 -0.407 1 91.44 124 PHE B C 1
ATOM 3325 O O . PHE B 1 124 ? -20.594 -1.678 0.412 1 91.44 124 PHE B O 1
ATOM 3332 N N . SER B 1 125 ? -22.562 -1.024 -0.384 1 91.75 125 SER B N 1
ATOM 3333 C CA . SER B 1 125 ? -23.359 -1.892 0.479 1 91.75 125 SER B CA 1
ATOM 3334 C C . SER B 1 125 ? -23.078 -1.605 1.952 1 91.75 125 SER B C 1
ATOM 3336 O O . SER B 1 125 ? -22.875 -2.529 2.742 1 91.75 125 SER B O 1
ATOM 3338 N N . PHE B 1 126 ? -23.031 -0.342 2.279 1 93.31 126 PHE B N 1
ATOM 3339 C CA . PHE B 1 126 ? -22.891 0.077 3.67 1 93.31 126 PHE B CA 1
ATOM 3340 C C . PHE B 1 126 ? -24.203 0.64 4.191 1 93.31 126 PHE B C 1
ATOM 3342 O O . PHE B 1 126 ? -24.781 1.56 3.6 1 93.31 126 PHE B O 1
ATOM 3349 N N . PRO B 1 127 ? -24.641 0.12 5.305 1 94.62 127 PRO B N 1
ATOM 3350 C CA . PRO B 1 127 ? -25.844 0.699 5.895 1 94.62 127 PRO B CA 1
ATOM 3351 C C . PRO B 1 127 ? -25.625 2.125 6.398 1 94.62 127 PRO B C 1
ATOM 3353 O O . PRO B 1 127 ? -24.562 2.449 6.91 1 94.62 127 PRO B O 1
ATOM 3356 N N . GLN B 1 128 ? -26.719 2.801 6.281 1 93.44 128 GLN B N 1
ATOM 3357 C CA . GLN B 1 128 ? -26.672 4.152 6.828 1 93.44 128 GLN B CA 1
ATOM 3358 C C . GLN B 1 128 ? -26.391 4.133 8.328 1 93.44 128 GLN B C 1
ATOM 3360 O O . GLN B 1 128 ? -26.938 3.301 9.055 1 93.44 128 GLN B O 1
ATOM 3365 N N . GLY B 1 129 ? -25.516 4.988 8.742 1 92.56 129 GLY B N 1
ATOM 3366 C CA . GLY B 1 129 ? -25.203 5.094 10.156 1 92.56 129 GLY B CA 1
ATOM 3367 C C . GLY B 1 129 ? -24.109 4.141 10.602 1 92.56 129 GLY B C 1
ATOM 3368 O O . GLY B 1 129 ? -23.641 4.219 11.742 1 92.56 129 GLY B O 1
ATOM 3369 N N . SER B 1 130 ? -23.734 3.199 9.766 1 92.75 130 SER B N 1
ATOM 3370 C CA . SER B 1 130 ? -22.625 2.309 10.102 1 92.75 130 SER B CA 1
ATOM 3371 C C . SER B 1 130 ? -21.328 3.086 10.281 1 92.75 130 SER B C 1
ATOM 3373 O O . SER B 1 130 ? -21.234 4.238 9.852 1 92.75 130 SER B O 1
ATOM 3375 N N . PRO B 1 131 ? -20.391 2.547 10.945 1 91.25 131 PRO B N 1
ATOM 3376 C CA . PRO B 1 131 ? -19.094 3.205 11.078 1 91.25 131 PRO B CA 1
ATOM 3377 C C . PRO B 1 131 ? -18.469 3.555 9.734 1 91.25 131 PRO B C 1
ATOM 3379 O O . PRO B 1 131 ? -17.859 4.621 9.586 1 91.25 131 PRO B O 1
ATOM 3382 N N . GLN B 1 132 ? -18.609 2.672 8.828 1 93.31 132 GLN B N 1
ATOM 3383 C CA . GLN B 1 132 ? -18.078 2.936 7.496 1 93.31 132 GLN B CA 1
ATOM 3384 C C . GLN B 1 132 ? -18.781 4.137 6.855 1 93.31 132 GLN B C 1
ATOM 3386 O O . GLN B 1 132 ? -18.125 4.984 6.246 1 93.31 132 GLN B O 1
ATOM 3391 N N . ALA B 1 133 ? -20.016 4.16 7.023 1 95.75 133 ALA B N 1
ATOM 3392 C CA . ALA B 1 133 ? -20.781 5.266 6.465 1 95.75 133 ALA B CA 1
ATOM 3393 C C . ALA B 1 133 ? -20.359 6.598 7.082 1 95.75 133 ALA B C 1
ATOM 3395 O O . ALA B 1 133 ? -20.203 7.594 6.371 1 95.75 133 ALA B O 1
ATOM 3396 N N . ILE B 1 134 ? -20.234 6.562 8.32 1 95.81 134 ILE B N 1
ATOM 3397 C CA . ILE B 1 134 ? -19.859 7.766 9.047 1 95.81 134 ILE B CA 1
ATOM 3398 C C . ILE B 1 134 ? -18.469 8.227 8.586 1 95.81 134 ILE B C 1
ATOM 3400 O O . ILE B 1 134 ? -18.25 9.414 8.359 1 95.81 134 ILE B O 1
ATOM 3404 N N . ALA B 1 135 ? -17.594 7.277 8.422 1 94.31 135 ALA B N 1
ATOM 3405 C CA . ALA B 1 135 ? -16.234 7.594 7.961 1 94.31 135 ALA B CA 1
ATOM 3406 C C . ALA B 1 135 ? -16.25 8.188 6.555 1 94.31 135 ALA B C 1
ATOM 3408 O O . ALA B 1 135 ? -15.562 9.172 6.277 1 94.31 135 ALA B O 1
ATOM 3409 N N . MET B 1 136 ? -17 7.562 5.742 1 96.69 136 MET B N 1
ATOM 3410 C CA . MET B 1 136 ? -17.125 8.07 4.379 1 96.69 136 MET B CA 1
ATOM 3411 C C . MET B 1 136 ? -17.672 9.492 4.375 1 96.69 136 MET B C 1
ATOM 3413 O O . MET B 1 136 ? -17.172 10.352 3.646 1 96.69 136 MET B O 1
ATOM 3417 N N . GLU B 1 137 ? -18.703 9.695 5.133 1 96.88 137 GLU B N 1
ATOM 3418 C CA . GLU B 1 137 ? -19.297 11.023 5.227 1 96.88 137 GLU B CA 1
ATOM 3419 C C . GLU B 1 137 ? -18.281 12.062 5.684 1 96.88 137 GLU B C 1
ATOM 3421 O O . GLU B 1 137 ? -18.188 13.148 5.105 1 96.88 137 GLU B O 1
ATOM 3426 N N . SER B 1 138 ? -17.578 11.727 6.645 1 95.25 138 SER B N 1
ATOM 3427 C CA . SER B 1 138 ? -16.562 12.633 7.172 1 95.25 138 SER B CA 1
ATOM 3428 C C . SER B 1 138 ? -15.516 12.961 6.117 1 95.25 138 SER B C 1
ATOM 3430 O O . SER B 1 138 ? -15.109 14.117 5.98 1 95.25 138 SER B O 1
ATOM 3432 N N . THR B 1 139 ? -15.062 11.945 5.418 1 96.75 139 THR B N 1
ATOM 3433 C CA . THR B 1 139 ? -14.078 12.141 4.359 1 96.75 139 THR B CA 1
ATOM 3434 C C . THR B 1 139 ? -14.617 13.078 3.283 1 96.75 139 THR B C 1
ATOM 3436 O O . THR B 1 139 ? -13.953 14.039 2.9 1 96.75 139 THR B O 1
ATOM 3439 N N . LEU B 1 140 ? -15.805 12.82 2.861 1 97.62 140 LEU B N 1
ATOM 3440 C CA . LEU B 1 140 ? -16.406 13.648 1.817 1 97.62 140 LEU B CA 1
ATOM 3441 C C . LEU B 1 140 ? -16.578 15.086 2.295 1 97.62 140 LEU B C 1
ATOM 3443 O O . LEU B 1 140 ? -16.328 16.031 1.544 1 97.62 140 LEU B O 1
ATOM 3447 N N . GLN B 1 141 ? -16.984 15.258 3.494 1 95.81 141 GLN B N 1
ATOM 3448 C CA . GLN B 1 141 ? -17.156 16.594 4.066 1 95.81 141 GLN B CA 1
ATOM 3449 C C . GLN B 1 141 ? -15.828 17.344 4.102 1 95.81 141 GLN B C 1
ATOM 3451 O O . GLN B 1 141 ? -15.758 18.5 3.701 1 95.81 141 GLN B O 1
ATOM 3456 N N . GLU B 1 142 ? -14.828 16.656 4.531 1 93.19 142 GLU B N 1
ATOM 3457 C CA . GLU B 1 142 ? -13.508 17.281 4.613 1 93.19 142 GLU B CA 1
ATOM 3458 C C . GLU B 1 142 ? -13.008 17.703 3.232 1 93.19 142 GLU B C 1
ATOM 3460 O O . GLU B 1 142 ? -12.398 18.766 3.086 1 93.19 142 GLU B O 1
ATOM 3465 N N . CYS B 1 143 ? -13.305 16.906 2.316 1 95.44 143 CYS B N 1
ATOM 3466 C CA . CYS B 1 143 ? -12.82 17.156 0.964 1 95.44 143 CYS B CA 1
ATOM 3467 C C . CYS B 1 143 ? -13.562 18.328 0.335 1 95.44 143 CYS B C 1
ATOM 3469 O O . CYS B 1 143 ? -13.055 18.969 -0.594 1 95.44 143 CYS B O 1
ATOM 3471 N N . GLU B 1 144 ? -14.641 18.625 0.825 1 94.81 144 GLU B N 1
ATOM 3472 C CA . GLU B 1 144 ? -15.438 19.703 0.23 1 94.81 144 GLU B CA 1
ATOM 3473 C C . GLU B 1 144 ? -15.203 21.031 0.947 1 94.81 144 GLU B C 1
ATOM 3475 O O . GLU B 1 144 ? -15.594 22.078 0.45 1 94.81 144 GLU B O 1
ATOM 3480 N N . VAL B 1 145 ? -14.586 20.953 2.049 1 89.81 145 VAL B N 1
ATOM 3481 C CA . VAL B 1 145 ? -14.266 22.188 2.768 1 89.81 145 VAL B CA 1
ATOM 3482 C C . VAL B 1 145 ? -13.273 23.016 1.952 1 89.81 145 VAL B C 1
ATOM 3484 O O . VAL B 1 145 ? -12.289 22.484 1.427 1 89.81 145 VAL B O 1
ATOM 3487 N N . LYS B 1 146 ? -13.5 24.234 1.854 1 86.06 146 LYS B N 1
ATOM 3488 C CA . LYS B 1 146 ? -12.609 25.141 1.119 1 86.06 146 LYS B CA 1
ATOM 3489 C C . LYS B 1 146 ? -11.273 25.297 1.834 1 86.06 146 LYS B C 1
ATOM 3491 O O . LYS B 1 146 ? -11.219 25.344 3.064 1 86.06 146 LYS B O 1
ATOM 3496 N N . PRO B 1 147 ? -10.266 25.391 1.054 1 83.69 147 PRO B N 1
ATOM 3497 C CA . PRO B 1 147 ? -8.953 25.578 1.682 1 83.69 147 PRO B CA 1
ATOM 3498 C C . PRO B 1 147 ? -8.82 26.938 2.359 1 83.69 147 PRO B C 1
ATOM 3500 O O . PRO B 1 147 ? -9.547 27.875 2.025 1 83.69 147 PRO B O 1
ATOM 3503 N N . ILE B 1 148 ? -7.934 26.953 3.352 1 76.25 148 ILE B N 1
ATOM 3504 C CA . ILE B 1 148 ? -7.621 28.219 3.996 1 76.25 148 ILE B CA 1
ATOM 3505 C C . ILE B 1 148 ? -6.797 29.094 3.049 1 76.25 148 ILE B C 1
ATOM 3507 O O . ILE B 1 148 ? -6.316 28.609 2.018 1 76.25 148 ILE B O 1
ATOM 3511 N N . LYS B 1 149 ? -6.625 30.312 3.445 1 75.81 149 LYS B N 1
ATOM 3512 C CA . LYS B 1 149 ? -5.855 31.234 2.605 1 75.81 149 LYS B CA 1
ATOM 3513 C C . LYS B 1 149 ? -4.414 30.75 2.451 1 75.81 149 LYS B C 1
ATOM 3515 O O . LYS B 1 149 ? -3.781 30.359 3.43 1 75.81 149 LYS B O 1
ATOM 3520 N N . GLY B 1 150 ? -3.941 30.734 1.192 1 77.94 150 GLY B N 1
ATOM 3521 C CA . GLY B 1 150 ? -2.557 30.375 0.934 1 77.94 150 GLY B CA 1
ATOM 3522 C C . GLY B 1 150 ? -2.348 28.875 0.789 1 77.94 150 GLY B C 1
ATOM 3523 O O . GLY B 1 150 ? -1.222 28.422 0.588 1 77.94 150 GLY B O 1
ATOM 3524 N N . GLU B 1 151 ? -3.436 28.188 0.966 1 85.12 151 GLU B N 1
ATOM 3525 C CA . GLU B 1 151 ? -3.334 26.734 0.839 1 85.12 151 GLU B CA 1
ATOM 3526 C C . GLU B 1 151 ? -4.047 26.25 -0.417 1 85.12 151 GLU B C 1
ATOM 3528 O O . GLU B 1 151 ? -5.086 26.781 -0.802 1 85.12 151 GLU B O 1
ATOM 3533 N N . THR B 1 152 ? -3.416 25.406 -1.101 1 91.88 152 THR B N 1
ATOM 3534 C CA . THR B 1 152 ? -4.062 24.625 -2.148 1 91.88 152 THR B CA 1
ATOM 3535 C C . THR B 1 152 ? -4.277 23.172 -1.694 1 91.88 152 THR B C 1
ATOM 3537 O O . THR B 1 152 ? -3.385 22.562 -1.104 1 91.88 152 THR B O 1
ATOM 3540 N N . LYS B 1 153 ? -5.461 22.734 -1.866 1 93.69 153 LYS B N 1
ATOM 3541 C CA . LYS B 1 153 ? -5.758 21.359 -1.432 1 93.69 153 LYS B CA 1
ATOM 3542 C C . LYS B 1 153 ? -6.504 20.594 -2.514 1 93.69 153 LYS B C 1
ATOM 3544 O O . LYS B 1 153 ? -7.102 21.188 -3.41 1 93.69 153 LYS B O 1
ATOM 3549 N N . PHE B 1 154 ? -6.422 19.328 -2.408 1 96.31 154 PHE B N 1
ATOM 3550 C CA . PHE B 1 154 ? -7.043 18.438 -3.381 1 96.31 154 PHE B CA 1
ATOM 3551 C C . PHE B 1 154 ? -7.223 17.047 -2.801 1 96.31 154 PHE B C 1
ATOM 3553 O O . PHE B 1 154 ? -6.285 16.469 -2.244 1 96.31 154 PHE B O 1
ATOM 3560 N N . CYS B 1 155 ? -8.445 16.547 -2.85 1 97.69 155 CYS B N 1
ATOM 3561 C CA . CYS B 1 155 ? -8.664 15.148 -2.514 1 97.69 155 CYS B CA 1
ATOM 3562 C C . CYS B 1 155 ? -8.547 14.273 -3.752 1 97.69 155 CYS B C 1
ATOM 3564 O O . CYS B 1 155 ? -9.461 14.227 -4.578 1 97.69 155 CYS B O 1
ATOM 3566 N N . ALA B 1 156 ? -7.453 13.594 -3.766 1 97.94 156 ALA B N 1
ATOM 3567 C CA . ALA B 1 156 ? -7.184 12.727 -4.914 1 97.94 156 ALA B CA 1
ATOM 3568 C C . ALA B 1 156 ? -7.75 11.328 -4.691 1 97.94 156 ALA B C 1
ATOM 3570 O O . ALA B 1 156 ? -7.602 10.758 -3.609 1 97.94 156 ALA B O 1
ATOM 3571 N N . THR B 1 157 ? -8.344 10.766 -5.75 1 97.25 157 THR B N 1
ATOM 3572 C CA . THR B 1 157 ? -8.969 9.453 -5.625 1 97.25 157 THR B CA 1
ATOM 3573 C C . THR B 1 157 ? -8.133 8.391 -6.336 1 97.25 157 THR B C 1
ATOM 3575 O O . THR B 1 157 ? -8.578 7.246 -6.488 1 97.25 157 THR B O 1
ATOM 3578 N N . SER B 1 158 ? -7 8.75 -6.828 1 94.19 158 SER B N 1
ATOM 3579 C CA . SER B 1 158 ? -6.035 7.844 -7.441 1 94.19 158 SER B CA 1
ATOM 3580 C C . SER B 1 158 ? -4.609 8.375 -7.297 1 94.19 158 SER B C 1
ATOM 3582 O O . SER B 1 158 ? -4.406 9.57 -7.094 1 94.19 158 SER B O 1
ATOM 3584 N N . MET B 1 159 ? -3.676 7.457 -7.418 1 93.69 159 MET B N 1
ATOM 3585 C CA . MET B 1 159 ? -2.279 7.875 -7.355 1 93.69 159 MET B CA 1
ATOM 3586 C C . MET B 1 159 ? -1.926 8.773 -8.531 1 93.69 159 MET B C 1
ATOM 3588 O O . MET B 1 159 ? -1.123 9.695 -8.398 1 93.69 159 MET B O 1
ATOM 3592 N N . GLN B 1 160 ? -2.49 8.484 -9.633 1 92.38 160 GLN B N 1
ATOM 3593 C CA . GLN B 1 160 ? -2.25 9.336 -10.789 1 92.38 160 GLN B CA 1
ATOM 3594 C C . GLN B 1 160 ? -2.697 10.766 -10.516 1 92.38 160 GLN B C 1
ATOM 3596 O O . GLN B 1 160 ? -1.987 11.719 -10.852 1 92.38 160 GLN B O 1
ATOM 3601 N N . SER B 1 161 ? -3.822 10.938 -9.914 1 95.81 161 SER B N 1
ATOM 3602 C CA . SER B 1 161 ? -4.328 12.266 -9.578 1 95.81 161 SER B CA 1
ATOM 3603 C C . SER B 1 161 ? -3.434 12.953 -8.555 1 95.81 161 SER B C 1
ATOM 3605 O O . SER B 1 161 ? -3.277 14.18 -8.578 1 95.81 161 SER B O 1
ATOM 3607 N N . VAL B 1 162 ? -2.896 12.219 -7.664 1 96.88 162 VAL B N 1
ATOM 3608 C CA . VAL B 1 162 ? -1.959 12.766 -6.688 1 96.88 162 VAL B CA 1
ATOM 3609 C C . VAL B 1 162 ? -0.757 13.367 -7.41 1 96.88 162 VAL B C 1
ATOM 3611 O O . VAL B 1 162 ? -0.367 14.508 -7.133 1 96.88 162 VAL B O 1
ATOM 3614 N N . HIS B 1 163 ? -0.241 12.609 -8.312 1 94.06 163 HIS B N 1
ATOM 3615 C CA . HIS B 1 163 ? 0.936 13.07 -9.039 1 94.06 163 HIS B CA 1
ATOM 3616 C C . HIS B 1 163 ? 0.604 14.273 -9.914 1 94.06 163 HIS B C 1
ATOM 3618 O O . HIS B 1 163 ? 1.428 15.18 -10.07 1 94.06 163 HIS B O 1
ATOM 3624 N N . GLU B 1 164 ? -0.504 14.289 -10.5 1 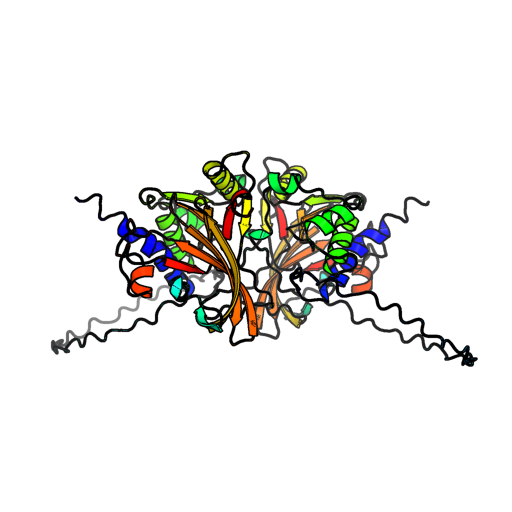94.25 164 GLU B N 1
ATOM 3625 C CA . GLU B 1 164 ? -0.929 15.445 -11.281 1 94.25 164 GLU B CA 1
ATOM 3626 C C . GLU B 1 164 ? -1.02 16.688 -10.414 1 94.25 164 GLU B C 1
ATOM 3628 O O . GLU B 1 164 ? -0.576 17.766 -10.82 1 94.25 164 GLU B O 1
ATOM 3633 N N . PHE B 1 165 ? -1.575 16.531 -9.281 1 96.56 165 PHE B N 1
ATOM 3634 C CA . PHE B 1 165 ? -1.654 17.656 -8.344 1 96.56 165 PHE B CA 1
ATOM 3635 C C . PHE B 1 165 ? -0.262 18.156 -7.984 1 96.56 165 PHE B C 1
ATOM 3637 O O . PHE B 1 165 ? -0.022 19.359 -7.965 1 96.56 165 PHE B O 1
ATOM 3644 N N . ALA B 1 166 ? 0.606 17.25 -7.676 1 95.38 166 ALA B N 1
ATOM 3645 C CA . ALA B 1 166 ? 1.978 17.625 -7.336 1 95.38 166 ALA B CA 1
ATOM 3646 C C . ALA B 1 166 ? 2.637 18.391 -8.484 1 95.38 166 ALA B C 1
ATOM 3648 O O . ALA B 1 166 ? 3.316 19.391 -8.25 1 95.38 166 ALA B O 1
ATOM 3649 N N . ARG B 1 167 ? 2.385 17.969 -9.633 1 94.06 167 ARG B N 1
ATOM 3650 C CA . ARG B 1 167 ? 2.963 18.641 -10.797 1 94.06 167 ARG B CA 1
ATOM 3651 C C . ARG B 1 167 ? 2.391 20.031 -10.961 1 94.06 167 ARG B C 1
ATOM 3653 O O . ARG B 1 167 ? 3.096 20.953 -11.375 1 94.06 167 ARG B O 1
ATOM 3660 N N . ASP B 1 168 ? 1.186 20.172 -10.688 1 94.88 168 ASP B N 1
ATOM 3661 C CA . ASP B 1 168 ? 0.561 21.484 -10.734 1 94.88 168 ASP B CA 1
ATOM 3662 C C . ASP B 1 168 ? 1.205 22.438 -9.734 1 94.88 168 ASP B C 1
ATOM 3664 O O . ASP B 1 168 ? 1.322 23.641 -9.992 1 94.88 168 ASP B O 1
ATOM 3668 N N . ILE B 1 169 ? 1.585 21.922 -8.641 1 94.5 169 ILE B N 1
ATOM 3669 C CA . ILE B 1 169 ? 2.143 22.734 -7.562 1 94.5 169 ILE B CA 1
ATOM 3670 C C . ILE B 1 169 ? 3.609 23.047 -7.855 1 94.5 169 ILE B C 1
ATOM 3672 O O . ILE B 1 169 ? 4.043 24.188 -7.742 1 94.5 169 ILE B O 1
ATOM 3676 N N . PHE B 1 170 ? 4.332 22.016 -8.234 1 93.44 170 PHE B N 1
ATOM 3677 C CA . PHE B 1 170 ? 5.781 22.141 -8.367 1 93.44 170 PHE B CA 1
ATOM 3678 C C . PHE B 1 170 ? 6.16 22.656 -9.75 1 93.44 170 PHE B C 1
ATOM 3680 O O . PHE B 1 170 ? 7.223 23.25 -9.93 1 93.44 170 PHE B O 1
ATOM 3687 N N . GLY B 1 171 ? 5.363 22.406 -10.703 1 91.75 171 GLY B N 1
ATOM 3688 C CA . GLY B 1 171 ? 5.699 22.594 -12.109 1 91.75 171 GLY B CA 1
ATOM 3689 C C . GLY B 1 171 ? 5.938 21.281 -12.844 1 91.75 171 GLY B C 1
ATOM 3690 O O . GLY B 1 171 ? 6.516 20.344 -12.289 1 91.75 171 GLY B O 1
ATOM 3691 N N . PHE B 1 172 ? 5.617 21.156 -14.094 1 87.25 172 PHE B N 1
ATOM 3692 C CA . PHE B 1 172 ? 5.555 19.938 -14.883 1 87.25 172 PHE B CA 1
ATOM 3693 C C . PHE B 1 172 ? 6.945 19.328 -15.047 1 87.25 172 PHE B C 1
ATOM 3695 O O . P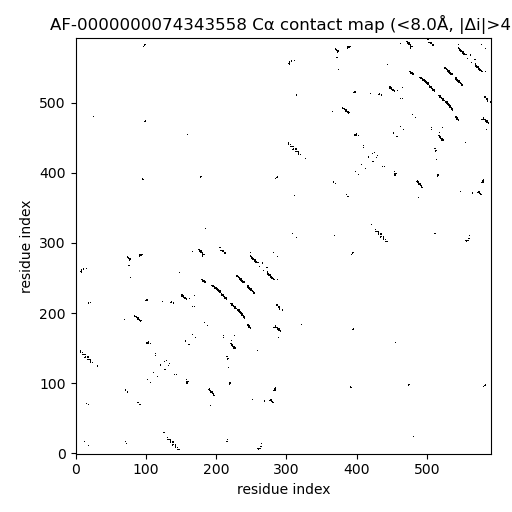HE B 1 172 ? 7.086 18.109 -15.125 1 87.25 172 PHE B O 1
ATOM 3702 N N . ASP B 1 173 ? 7.934 20.094 -14.977 1 86.56 173 ASP B N 1
ATOM 3703 C CA . ASP B 1 173 ? 9.273 19.578 -15.242 1 86.56 173 ASP B CA 1
ATOM 3704 C C . ASP B 1 173 ? 10.039 19.344 -13.945 1 86.56 173 ASP B C 1
ATOM 3706 O O . ASP B 1 173 ? 11.195 18.906 -13.969 1 86.56 173 ASP B O 1
ATOM 3710 N N . THR B 1 174 ? 9.336 19.531 -12.883 1 88.19 174 THR B N 1
ATOM 3711 C CA . THR B 1 174 ? 10.039 19.422 -11.602 1 88.19 174 THR B CA 1
ATOM 3712 C C . THR B 1 174 ? 10.07 17.969 -11.133 1 88.19 174 THR B C 1
ATOM 3714 O O . THR B 1 174 ? 9.039 17.297 -11.117 1 88.19 174 THR B O 1
ATOM 3717 N N . GLN B 1 175 ? 11.266 17.547 -10.805 1 87.31 175 GLN B N 1
ATOM 3718 C CA . GLN B 1 175 ? 11.406 16.25 -10.164 1 87.31 175 GLN B CA 1
ATOM 3719 C C . GLN B 1 175 ? 11.25 16.359 -8.648 1 87.31 175 GLN B C 1
ATOM 3721 O O . GLN B 1 175 ? 11.695 17.328 -8.039 1 87.31 175 GLN B O 1
ATOM 3726 N N . TYR B 1 176 ? 10.531 15.367 -8.125 1 90.38 176 TYR B N 1
ATOM 3727 C CA . TYR B 1 176 ? 10.312 15.398 -6.68 1 90.38 176 TYR B CA 1
ATOM 3728 C C . TYR B 1 176 ? 10.477 14.008 -6.074 1 90.38 176 TYR B C 1
ATOM 3730 O O . TYR B 1 176 ? 10.453 13.008 -6.789 1 90.38 176 TYR B O 1
ATOM 3738 N N . LYS B 1 177 ? 10.719 14.023 -4.832 1 88.19 177 LYS B N 1
ATOM 3739 C CA . LYS B 1 177 ? 10.883 12.789 -4.074 1 88.19 177 LYS B CA 1
ATOM 3740 C C . LYS B 1 177 ? 9.711 12.555 -3.133 1 88.19 177 LYS B C 1
ATOM 3742 O O . LYS B 1 177 ? 9.102 13.508 -2.641 1 88.19 177 LYS B O 1
ATOM 3747 N N . THR B 1 178 ? 9.391 11.25 -2.979 1 92.44 178 THR B N 1
ATOM 3748 C CA . THR B 1 178 ? 8.375 10.852 -2.014 1 92.44 178 THR B CA 1
ATOM 3749 C C . THR B 1 178 ? 9.016 10.445 -0.689 1 92.44 178 THR B C 1
ATOM 3751 O O . THR B 1 178 ? 9.906 9.594 -0.661 1 92.44 178 THR B O 1
ATOM 3754 N N . MET B 1 179 ? 8.555 11.07 0.362 1 94.06 179 MET B N 1
ATOM 3755 C CA . MET B 1 179 ? 9.031 10.734 1.703 1 94.06 179 MET B CA 1
ATOM 3756 C C . MET B 1 179 ? 7.898 10.156 2.549 1 94.06 179 MET B C 1
ATOM 3758 O O . MET B 1 179 ? 6.777 10.672 2.531 1 94.06 179 MET B O 1
ATOM 3762 N N . THR B 1 180 ? 8.211 9.062 3.229 1 94.94 180 THR B N 1
ATOM 3763 C CA . THR B 1 180 ? 7.215 8.398 4.066 1 94.94 180 THR B CA 1
ATOM 3764 C C . THR B 1 180 ? 7.855 7.855 5.34 1 94.94 180 THR B C 1
ATOM 3766 O O . THR B 1 180 ? 9.078 7.871 5.48 1 94.94 180 THR B O 1
ATOM 3769 N N . THR B 1 181 ? 7.012 7.535 6.297 1 94.12 181 THR B N 1
ATOM 3770 C CA . THR B 1 181 ? 7.441 6.805 7.484 1 94.12 181 THR B CA 1
ATOM 3771 C C . THR B 1 181 ? 7.645 5.328 7.164 1 94.12 181 THR B C 1
ATOM 3773 O O . THR B 1 181 ? 6.832 4.723 6.461 1 94.12 181 THR B O 1
ATOM 3776 N N . THR B 1 182 ? 8.758 4.828 7.633 1 89.88 182 THR B N 1
ATOM 3777 C CA . THR B 1 182 ? 9.055 3.414 7.422 1 89.88 182 THR B CA 1
ATOM 3778 C C . THR B 1 182 ? 9.367 2.723 8.742 1 89.88 182 THR B C 1
ATOM 3780 O O . THR B 1 182 ? 10.203 3.195 9.516 1 89.88 182 THR B O 1
ATOM 3783 N N . HIS B 1 183 ? 8.664 1.667 8.969 1 87.38 183 HIS B N 1
ATOM 3784 C CA . HIS B 1 183 ? 8.992 0.812 10.102 1 87.38 183 HIS B CA 1
ATOM 3785 C C . HIS B 1 183 ? 10.039 -0.233 9.719 1 87.38 183 HIS B C 1
ATOM 3787 O O . HIS B 1 183 ? 9.859 -0.967 8.75 1 87.38 183 HIS B O 1
ATOM 3793 N N . LEU B 1 184 ? 11.055 -0.237 10.445 1 78.06 184 LEU B N 1
ATOM 3794 C CA . LEU B 1 184 ? 12.18 -1.088 10.07 1 78.06 184 LEU B CA 1
ATOM 3795 C C . LEU B 1 184 ? 11.992 -2.504 10.609 1 78.06 184 LEU B C 1
ATOM 3797 O O . LEU B 1 184 ? 12.594 -3.449 10.094 1 78.06 184 LEU B O 1
ATOM 3801 N N . LYS B 1 185 ? 11.336 -2.631 11.672 1 67.31 185 LYS B N 1
ATOM 3802 C CA . LYS B 1 185 ? 10.969 -3.947 12.18 1 67.31 185 LYS B CA 1
ATOM 3803 C C . LYS B 1 185 ? 9.508 -4.273 11.859 1 67.31 185 LYS B C 1
ATOM 3805 O O . LYS B 1 185 ? 8.641 -3.406 11.961 1 67.31 185 LYS B O 1
ATOM 3810 N N . ASN B 1 186 ? 9.234 -5.332 11.133 1 59.91 186 ASN B N 1
ATOM 3811 C CA . ASN B 1 186 ? 7.895 -5.762 10.742 1 59.91 186 ASN B CA 1
ATOM 3812 C C . ASN B 1 186 ? 7.41 -6.93 11.602 1 59.91 186 ASN B C 1
ATOM 3814 O O . ASN B 1 186 ? 8.195 -7.812 11.945 1 59.91 186 ASN B O 1
ATOM 3818 N N . PRO B 1 187 ? 6.137 -6.762 12.188 1 61.81 187 PRO B N 1
ATOM 3819 C CA . PRO B 1 187 ? 5.152 -5.703 11.969 1 61.81 187 PRO B CA 1
ATOM 3820 C C . PRO B 1 187 ? 5.156 -4.648 13.07 1 61.81 187 PRO B C 1
ATOM 3822 O O . PRO B 1 187 ? 5.531 -4.941 14.211 1 61.81 187 PRO B O 1
ATOM 3825 N N . PRO B 1 188 ? 4.711 -3.359 12.594 1 67.81 188 PRO B N 1
ATOM 3826 C CA . PRO B 1 188 ? 4.531 -2.373 13.664 1 67.81 188 PRO B CA 1
ATOM 3827 C C . PRO B 1 188 ? 3.334 -2.686 14.562 1 67.81 188 PRO B C 1
ATOM 3829 O O . PRO B 1 188 ? 2.365 -3.305 14.109 1 67.81 188 PRO B O 1
ATOM 3832 N N . SER B 1 189 ? 3.416 -2.494 15.75 1 68.62 189 SER B N 1
ATOM 3833 C CA . SER B 1 189 ? 2.34 -2.799 16.688 1 68.62 189 SER B CA 1
ATOM 3834 C C . SER B 1 189 ? 1.119 -1.92 16.438 1 68.62 189 SER B C 1
ATOM 3836 O O . SER B 1 189 ? -0.015 -2.338 16.672 1 68.62 189 SER B O 1
ATOM 3838 N N . GLY B 1 190 ? 1.348 -0.817 15.953 1 76.75 190 GLY B N 1
ATOM 3839 C CA . GLY B 1 190 ? 0.243 0.093 15.695 1 76.75 190 GLY B CA 1
ATOM 3840 C C . GLY B 1 190 ? -0.323 0.717 16.953 1 76.75 190 GLY B C 1
ATOM 3841 O O . GLY B 1 190 ? -1.387 1.339 16.922 1 76.75 190 GLY B O 1
ATOM 3842 N N . ARG B 1 191 ? 0.296 0.612 18.062 1 82.81 191 ARG B N 1
ATOM 3843 C CA . ARG B 1 191 ? -0.198 1.094 19.344 1 82.81 191 ARG B CA 1
ATOM 3844 C C . ARG B 1 191 ? 0.471 2.41 19.734 1 82.81 191 ARG B C 1
ATOM 3846 O O . ARG B 1 191 ? 1.582 2.701 19.281 1 82.81 191 ARG B O 1
ATOM 3853 N N . LEU B 1 192 ? -0.338 3.139 20.484 1 92.5 192 LEU B N 1
ATOM 3854 C CA . LEU B 1 192 ? 0.288 4.281 21.141 1 92.5 192 LEU B CA 1
ATOM 3855 C C . LEU B 1 192 ? 1.377 3.82 22.109 1 92.5 192 LEU B C 1
ATOM 3857 O O . LEU B 1 192 ? 1.144 2.943 22.938 1 92.5 192 LEU B O 1
ATOM 3861 N N . GLN B 1 193 ? 2.531 4.352 21.938 1 93.81 193 GLN B N 1
ATOM 3862 C CA . GLN B 1 193 ? 3.631 4.004 22.844 1 93.81 193 GLN B CA 1
ATOM 3863 C C . GLN B 1 193 ? 4.676 5.113 22.875 1 93.81 193 GLN B C 1
ATOM 3865 O O . GLN B 1 193 ? 4.613 6.062 22.094 1 93.81 193 GLN B O 1
ATOM 3870 N N . ASN B 1 194 ? 5.516 4.922 23.828 1 95.56 194 ASN B N 1
ATOM 3871 C CA . ASN B 1 194 ? 6.629 5.859 23.938 1 95.56 194 ASN B CA 1
ATOM 3872 C C . ASN B 1 194 ? 7.73 5.539 22.922 1 95.56 194 ASN B C 1
ATOM 3874 O O . ASN B 1 194 ? 8.07 4.375 22.734 1 95.56 194 ASN B O 1
ATOM 3878 N N . TYR B 1 195 ? 8.156 6.574 22.297 1 96.12 195 TYR B N 1
ATOM 3879 C CA . TYR B 1 195 ? 9.297 6.461 21.391 1 96.12 195 TYR B CA 1
ATOM 3880 C C . TYR B 1 195 ? 10.453 7.34 21.859 1 96.12 195 TYR B C 1
ATOM 3882 O O . TYR B 1 195 ? 10.242 8.484 22.281 1 96.12 195 TYR B O 1
ATOM 3890 N N . LYS B 1 196 ? 11.586 6.785 21.828 1 97.69 196 LYS B N 1
ATOM 3891 C CA . LYS B 1 196 ? 12.797 7.555 22.062 1 97.69 196 LYS B CA 1
ATOM 3892 C C . LYS B 1 196 ? 13.359 8.117 20.766 1 97.69 196 LYS B C 1
ATOM 3894 O O . LYS B 1 196 ? 13.477 7.387 19.766 1 97.69 196 LYS B O 1
ATOM 3899 N N . VAL B 1 197 ? 13.688 9.336 20.781 1 98.25 197 VAL B N 1
ATOM 3900 C CA . VAL B 1 197 ? 14.32 9.953 19.609 1 98.25 197 VAL B CA 1
ATOM 3901 C C . VAL B 1 197 ? 15.789 9.539 19.547 1 98.25 197 VAL B C 1
ATOM 3903 O O . VAL B 1 197 ? 16.578 9.898 20.422 1 98.25 197 VAL B O 1
ATOM 3906 N N . ILE B 1 198 ? 16.141 8.844 18.516 1 97.81 198 ILE B N 1
ATOM 3907 C CA . ILE B 1 198 ? 17.5 8.32 18.375 1 97.81 198 ILE B CA 1
ATOM 3908 C C . ILE B 1 198 ? 18.328 9.273 17.516 1 97.81 198 ILE B C 1
ATOM 3910 O O . ILE B 1 198 ? 19.5 9.539 17.844 1 97.81 198 ILE B O 1
ATOM 3914 N N . GLU B 1 199 ? 17.734 9.727 16.453 1 97.62 199 GLU B N 1
ATOM 3915 C CA . GLU B 1 199 ? 18.469 10.57 15.5 1 97.62 199 GLU B CA 1
ATOM 3916 C C . GLU B 1 199 ? 17.5 11.391 14.648 1 97.62 199 GLU B C 1
ATOM 3918 O O . GLU B 1 199 ? 16.406 10.938 14.312 1 97.62 199 GLU B O 1
ATOM 3923 N N . ILE B 1 200 ? 17.875 12.562 14.406 1 97.25 200 ILE B N 1
ATOM 3924 C CA . ILE B 1 200 ? 17.25 13.367 13.367 1 97.25 200 ILE B CA 1
ATOM 3925 C C . ILE B 1 200 ? 18.094 13.328 12.094 1 97.25 200 ILE B C 1
ATOM 3927 O O . ILE B 1 200 ? 19.031 14.109 11.953 1 97.25 200 ILE B O 1
ATOM 3931 N N . SER B 1 201 ? 17.734 12.5 11.188 1 93.94 201 SER B N 1
ATOM 3932 C CA . SER B 1 201 ? 18.594 12.164 10.062 1 93.94 201 SER B CA 1
ATOM 3933 C C . SER B 1 201 ? 18.469 13.188 8.945 1 93.94 201 SER B C 1
ATOM 3935 O O . SER B 1 201 ? 19.391 13.367 8.148 1 93.94 201 SER B O 1
ATOM 3937 N N . GLN B 1 202 ? 17.359 13.797 8.836 1 94.25 202 GLN B N 1
ATOM 3938 C CA . GLN B 1 202 ? 17.156 14.844 7.836 1 94.25 202 GLN B CA 1
ATOM 3939 C C . GLN B 1 202 ? 16.359 16.016 8.406 1 94.25 202 GLN B C 1
ATOM 3941 O O . GLN B 1 202 ? 15.469 15.812 9.227 1 94.25 202 GLN B O 1
ATOM 3946 N N . ASN B 1 203 ? 16.734 17.141 8.102 1 94.38 203 ASN B N 1
ATOM 3947 C CA . ASN B 1 203 ? 16.078 18.406 8.375 1 94.38 203 ASN B CA 1
ATOM 3948 C C . ASN B 1 203 ? 16.078 19.328 7.148 1 94.38 203 ASN B C 1
ATOM 3950 O O . ASN B 1 203 ? 17.047 20.062 6.926 1 94.38 203 ASN B O 1
ATOM 3954 N N . ILE B 1 204 ? 14.953 19.344 6.438 1 93.94 204 ILE B N 1
ATOM 3955 C CA . ILE B 1 204 ? 14.922 19.953 5.117 1 93.94 204 ILE B CA 1
ATOM 3956 C C . ILE B 1 204 ? 13.953 21.125 5.117 1 93.94 204 ILE B C 1
ATOM 3958 O O . ILE B 1 204 ? 12.734 20.938 5.227 1 93.94 204 ILE B O 1
ATOM 3962 N N . PRO B 1 205 ? 14.531 22.312 5.066 1 91.75 205 PRO B N 1
ATOM 3963 C CA . PRO B 1 205 ? 13.609 23.422 4.801 1 91.75 205 PRO B CA 1
ATOM 3964 C C . PRO B 1 205 ? 12.867 23.266 3.475 1 91.75 205 PRO B C 1
ATOM 3966 O O . PRO B 1 205 ? 13.492 23 2.443 1 91.75 205 PRO B O 1
ATOM 3969 N N . SER B 1 206 ? 11.617 23.328 3.504 1 88.5 206 SER B N 1
ATOM 3970 C CA . SER B 1 206 ? 10.828 23.109 2.295 1 88.5 206 SER B CA 1
ATOM 3971 C C . SER B 1 206 ? 9.727 24.156 2.156 1 88.5 206 SER B C 1
ATOM 3973 O O . SER B 1 206 ? 8.602 23.938 2.607 1 88.5 206 SER B O 1
ATOM 3975 N N . PRO B 1 207 ? 10.055 25.156 1.404 1 84.5 207 PRO B N 1
ATOM 3976 C CA . PRO B 1 207 ? 9.016 26.172 1.191 1 84.5 207 PRO B CA 1
ATOM 3977 C C . PRO B 1 207 ? 7.852 25.656 0.354 1 84.5 207 PRO B C 1
ATOM 3979 O O . PRO B 1 207 ? 6.738 26.172 0.442 1 84.5 207 PRO B O 1
ATOM 3982 N N . LYS B 1 208 ? 8.227 24.734 -0.484 1 88.19 208 LYS B N 1
ATOM 3983 C CA . LYS B 1 208 ? 7.176 24.078 -1.255 1 88.19 208 LYS B CA 1
ATOM 3984 C C . LYS B 1 208 ? 7.148 22.578 -0.974 1 88.19 208 LYS B C 1
ATOM 3986 O O . LYS B 1 208 ? 8.188 21.922 -1.013 1 88.19 208 LYS B O 1
ATOM 3991 N N . LEU B 1 209 ? 5.977 22.141 -0.575 1 94.06 209 LEU B N 1
ATOM 3992 C CA . LEU B 1 209 ? 5.785 20.703 -0.382 1 94.06 209 LEU B CA 1
ATOM 3993 C C . LEU B 1 209 ? 4.332 20.312 -0.62 1 94.06 209 LEU B C 1
ATOM 3995 O O . LEU B 1 209 ? 3.441 21.156 -0.589 1 94.06 209 LEU B O 1
ATOM 3999 N N . VAL B 1 210 ? 4.168 19.141 -0.985 1 95.62 210 VAL B N 1
ATOM 4000 C CA . VAL B 1 210 ? 2.834 18.562 -1.06 1 95.62 210 VAL B CA 1
ATOM 4001 C C . VAL B 1 210 ? 2.699 17.453 -0.017 1 95.62 210 VAL B C 1
ATOM 4003 O O . VAL B 1 210 ? 3.365 16.422 -0.11 1 95.62 210 VAL B O 1
ATOM 4006 N N . ALA B 1 211 ? 1.872 17.719 0.988 1 96.25 211 ALA B N 1
ATOM 4007 C CA . ALA B 1 211 ? 1.579 16.703 2 1 96.25 211 ALA B CA 1
ATOM 4008 C C . ALA B 1 211 ? 0.275 15.977 1.688 1 96.25 211 ALA B C 1
ATOM 4010 O O . ALA B 1 211 ? -0.724 16.609 1.33 1 96.25 211 ALA B O 1
ATOM 4011 N N . CYS B 1 212 ? 0.325 14.68 1.791 1 97.38 212 CYS B N 1
ATOM 4012 C CA . CYS B 1 212 ? -0.86 13.875 1.498 1 97.38 212 CYS B CA 1
ATOM 4013 C C . CYS B 1 212 ? -1.203 12.961 2.668 1 97.38 212 CYS B C 1
ATOM 4015 O O . CYS B 1 212 ? -0.34 12.242 3.17 1 97.38 212 CYS B O 1
ATOM 4017 N N . HIS B 1 213 ? -2.445 12.992 3.055 1 95.81 213 HIS B N 1
ATOM 4018 C CA . HIS B 1 213 ? -2.992 12.172 4.129 1 95.81 213 HIS B CA 1
ATOM 4019 C C . HIS B 1 213 ? -4.012 11.172 3.592 1 95.81 213 HIS B C 1
ATOM 4021 O O . HIS B 1 213 ? -4.977 11.562 2.928 1 95.81 213 HIS B O 1
ATOM 4027 N N . THR B 1 214 ? -3.752 9.938 3.93 1 95.62 214 THR B N 1
ATOM 4028 C CA . THR B 1 214 ? -4.73 8.93 3.541 1 95.62 214 THR B CA 1
ATOM 4029 C C . THR B 1 214 ? -6 9.055 4.379 1 95.62 214 THR B C 1
ATOM 4031 O O . THR B 1 214 ? -5.934 9.141 5.609 1 95.62 214 THR B O 1
ATOM 4034 N N . MET B 1 215 ? -7.164 9.016 3.66 1 95.88 215 MET B N 1
ATOM 4035 C CA . MET B 1 215 ? -8.453 9.172 4.324 1 95.88 215 MET B CA 1
ATOM 4036 C C . MET B 1 215 ? -9.227 7.859 4.348 1 95.88 215 MET B C 1
ATOM 4038 O O . MET B 1 215 ? -9.078 7.035 3.443 1 95.88 215 MET B O 1
ATOM 4042 N N . PRO B 1 216 ? -10.031 7.719 5.438 1 93 216 PRO B N 1
ATOM 4043 C CA . PRO B 1 216 ? -10.883 6.523 5.449 1 93 216 PRO B CA 1
ATOM 4044 C C . PRO B 1 216 ? -11.93 6.527 4.34 1 93 216 PRO B C 1
ATOM 4046 O O . PRO B 1 216 ? -12.742 7.453 4.254 1 93 216 PRO B O 1
ATOM 4049 N N . TYR B 1 217 ? -11.922 5.57 3.52 1 95.44 217 TYR B N 1
ATOM 4050 C CA . TYR B 1 217 ? -12.82 5.41 2.381 1 95.44 217 TYR B CA 1
ATOM 4051 C C . TYR B 1 217 ? -12.695 4.016 1.782 1 95.44 217 TYR B C 1
ATOM 4053 O O . TYR B 1 217 ? -11.734 3.291 2.074 1 95.44 217 TYR B O 1
ATOM 4061 N N . PRO B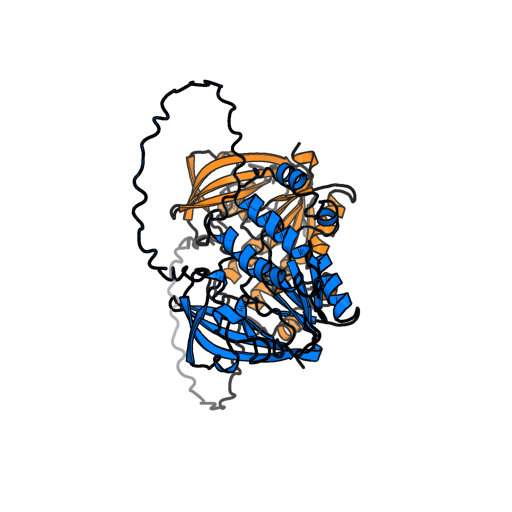 1 218 ? -13.688 3.572 1.051 1 93.06 218 PRO B N 1
ATOM 4062 C CA . PRO B 1 218 ? -13.625 2.205 0.527 1 93.06 218 PRO B CA 1
ATOM 4063 C C . PRO B 1 218 ? -12.453 1.994 -0.435 1 93.06 218 PRO B C 1
ATOM 4065 O O . PRO B 1 218 ? -12.023 0.858 -0.645 1 93.06 218 PRO B O 1
ATOM 4068 N N . TYR B 1 219 ? -12.078 3.006 -1.065 1 93.81 219 TYR B N 1
ATOM 4069 C CA . TYR B 1 219 ? -10.859 3.016 -1.861 1 93.81 219 TYR B CA 1
ATOM 4070 C C . TYR B 1 219 ? -9.938 4.152 -1.433 1 93.81 219 TYR B C 1
ATOM 4072 O O . TYR B 1 219 ? -10.289 4.941 -0.552 1 93.81 219 TYR B O 1
ATOM 4080 N N . ALA B 1 220 ? -8.727 4.098 -1.945 1 95.31 220 ALA B N 1
ATOM 4081 C CA . ALA B 1 220 ? -7.738 5.07 -1.483 1 95.31 220 ALA B CA 1
ATOM 4082 C C . ALA B 1 220 ? -8.156 6.492 -1.848 1 95.31 220 ALA B C 1
ATOM 4084 O O . ALA B 1 220 ? -8.438 6.785 -3.012 1 95.31 220 ALA B O 1
ATOM 4085 N N . VAL B 1 221 ? -8.234 7.324 -0.87 1 97.5 221 VAL B N 1
ATOM 4086 C CA . VAL B 1 221 ? -8.414 8.766 -1.01 1 97.5 221 VAL B CA 1
ATOM 4087 C C . VAL B 1 221 ? -7.301 9.5 -0.27 1 97.5 221 VAL B C 1
ATOM 4089 O O . VAL B 1 221 ? -7.02 9.203 0.893 1 97.5 221 VAL B O 1
ATOM 4092 N N . PHE B 1 222 ? -6.703 10.398 -1.001 1 97.75 222 PHE B N 1
ATOM 4093 C CA . PHE B 1 222 ? -5.594 11.148 -0.424 1 97.75 222 PHE B CA 1
ATOM 4094 C C . PHE B 1 222 ? -5.945 12.625 -0.302 1 97.75 222 PHE B C 1
ATOM 4096 O O . PHE B 1 222 ? -6.199 13.289 -1.307 1 97.75 222 PHE B O 1
ATOM 4103 N N . TYR B 1 223 ? -5.996 13.102 0.914 1 97.25 223 TYR B N 1
ATOM 4104 C CA . TYR B 1 223 ? -6.082 14.539 1.14 1 97.25 223 TYR B CA 1
ATOM 4105 C C . TYR B 1 223 ? -4.711 15.195 1.015 1 97.25 223 TYR B C 1
ATOM 4107 O O . TYR B 1 223 ? -3.879 15.078 1.915 1 97.25 223 TYR B O 1
ATOM 4115 N N . CYS B 1 224 ? -4.582 15.859 -0.111 1 97.25 224 CYS B N 1
ATOM 4116 C CA . CYS B 1 224 ? -3.295 16.484 -0.383 1 97.25 224 CYS B CA 1
ATOM 4117 C C . CYS B 1 224 ? -3.398 18 -0.267 1 97.25 224 CYS B C 1
ATOM 4119 O O . CYS B 1 224 ? -4.422 18.594 -0.628 1 97.25 224 CYS B O 1
ATOM 4121 N N . HIS B 1 225 ? -2.332 18.578 0.278 1 94.19 225 HIS B N 1
ATOM 4122 C CA . HIS B 1 225 ? -2.332 20.031 0.368 1 94.19 225 HIS B CA 1
ATOM 4123 C C . HIS B 1 225 ? -0.913 20.578 0.327 1 94.19 225 HIS B C 1
ATOM 4125 O O . HIS B 1 225 ? 0.05 19.859 0.594 1 94.19 225 HIS B O 1
ATOM 4131 N N . SER B 1 226 ? -0.864 21.766 -0.13 1 93.31 226 SER B N 1
ATOM 4132 C CA . SER B 1 226 ? 0.367 22.547 -0.187 1 93.31 226 SER B CA 1
ATOM 4133 C C . SER B 1 226 ? 0.16 23.953 0.379 1 93.31 226 SER B C 1
ATOM 4135 O O . SER B 1 226 ? -0.89 24.562 0.169 1 93.31 226 SER B O 1
ATOM 4137 N N . GLN B 1 227 ? 1.115 24.297 1.187 1 83.44 227 GLN B N 1
ATOM 4138 C CA . GLN B 1 227 ? 1.081 25.641 1.745 1 83.44 227 GLN B CA 1
ATOM 4139 C C . GLN B 1 227 ? 2.309 26.438 1.322 1 83.44 227 GLN B C 1
ATOM 4141 O O . GLN B 1 227 ? 3.422 25.922 1.291 1 83.44 227 GLN B O 1
ATOM 4146 N N . GLN B 1 228 ? 1.995 27.609 0.902 1 78.69 228 GLN B N 1
ATOM 4147 C CA . GLN B 1 228 ? 3.084 28.531 0.573 1 78.69 228 GLN B CA 1
ATOM 4148 C C . GLN B 1 228 ? 3.637 29.203 1.827 1 78.69 228 GLN B C 1
ATOM 4150 O O . GLN B 1 228 ? 3.4 30.391 2.057 1 78.69 228 GLN B O 1
ATOM 4155 N N . SER B 1 229 ? 4.113 28.5 2.727 1 78.12 229 SER B N 1
ATOM 4156 C CA . SER B 1 229 ? 4.738 28.984 3.951 1 78.12 229 SER B CA 1
ATOM 4157 C C . SER B 1 229 ? 6 28.203 4.281 1 78.12 229 SER B C 1
ATOM 4159 O O . SER B 1 229 ? 6.32 27.219 3.611 1 78.12 229 SER B O 1
ATOM 4161 N N . GLU B 1 230 ? 6.633 28.797 5.262 1 87.25 230 GLU B N 1
ATOM 4162 C CA . GLU B 1 230 ? 7.852 28.094 5.672 1 87.25 230 GLU B CA 1
ATOM 4163 C C . GLU B 1 230 ? 7.531 26.781 6.371 1 87.25 230 GLU B C 1
ATOM 4165 O O . GLU B 1 230 ? 6.797 26.766 7.363 1 87.25 230 GLU B O 1
ATOM 4170 N N . ASN B 1 231 ? 7.941 25.672 5.77 1 92.25 231 ASN B N 1
ATOM 4171 C CA . ASN B 1 231 ? 7.82 24.328 6.332 1 92.25 231 ASN B CA 1
ATOM 4172 C C . ASN B 1 231 ? 9.18 23.641 6.43 1 92.25 231 ASN B C 1
ATOM 4174 O O . ASN B 1 231 ? 10.133 24.047 5.762 1 92.25 231 ASN B O 1
ATOM 4178 N N . LYS B 1 232 ? 9.195 22.719 7.32 1 94.81 232 LYS B N 1
ATOM 4179 C CA . LYS B 1 232 ? 10.336 21.812 7.406 1 94.81 232 LYS B CA 1
ATOM 4180 C C . LYS B 1 232 ? 9.875 20.359 7.34 1 94.81 232 LYS B C 1
ATOM 4182 O O . LYS B 1 232 ? 8.844 20 7.914 1 94.81 232 LYS B O 1
ATOM 4187 N N . VAL B 1 233 ? 10.625 19.641 6.594 1 96.38 233 VAL B N 1
ATOM 4188 C CA . VAL B 1 233 ? 10.43 18.188 6.555 1 96.38 233 VAL B CA 1
ATOM 4189 C C . VAL B 1 233 ? 11.57 17.5 7.289 1 96.38 233 VAL B C 1
ATOM 4191 O O . VAL B 1 233 ? 12.75 17.75 7.004 1 96.38 233 VAL B O 1
ATOM 4194 N N . LEU B 1 234 ? 11.172 16.609 8.227 1 97.56 234 LEU B N 1
ATOM 4195 C CA . LEU B 1 234 ? 12.188 15.93 9.031 1 97.56 234 LEU B CA 1
ATOM 4196 C C . LEU B 1 234 ? 12.055 14.414 8.891 1 97.56 234 LEU B C 1
ATOM 4198 O O . LEU B 1 234 ? 10.938 13.891 8.805 1 97.56 234 LEU B O 1
ATOM 4202 N N . MET B 1 235 ? 13.18 13.789 8.852 1 97.38 235 MET B N 1
ATOM 4203 C CA . MET B 1 235 ? 13.258 12.352 9.094 1 97.38 235 MET B CA 1
ATOM 4204 C C . MET B 1 235 ? 13.883 12.062 10.453 1 97.38 235 MET B C 1
ATOM 4206 O O . MET B 1 235 ? 14.984 12.539 10.75 1 97.38 235 MET B O 1
ATOM 4210 N N . VAL B 1 236 ? 13.141 11.266 11.234 1 97.94 236 VAL B N 1
ATOM 4211 C CA . VAL B 1 236 ? 13.547 11.023 12.617 1 97.94 236 VAL B CA 1
ATOM 4212 C C . VAL B 1 236 ? 13.594 9.523 12.891 1 97.94 236 VAL B C 1
ATOM 4214 O O . VAL B 1 236 ? 12.617 8.812 12.641 1 97.94 236 VAL B O 1
ATOM 4217 N N . THR B 1 237 ? 14.695 9.062 13.375 1 96.88 237 THR B N 1
ATOM 4218 C CA . THR B 1 237 ? 14.789 7.68 13.828 1 96.88 237 THR B CA 1
ATOM 4219 C C . THR B 1 237 ? 14.258 7.543 15.25 1 96.88 237 THR B C 1
ATOM 4221 O O . THR B 1 237 ? 14.734 8.219 16.172 1 96.88 237 THR B O 1
ATOM 4224 N N . LEU B 1 238 ? 13.312 6.699 15.383 1 96.44 238 LEU B N 1
ATOM 4225 C CA . LEU B 1 238 ? 12.656 6.48 16.672 1 96.44 238 LEU B CA 1
ATOM 4226 C C . LEU B 1 238 ? 12.758 5.016 17.094 1 96.44 238 LEU B C 1
ATOM 4228 O O . LEU B 1 238 ? 12.711 4.117 16.25 1 96.44 238 LEU B O 1
ATOM 4232 N N . GLU B 1 239 ? 12.852 4.871 18.375 1 95.25 239 GLU B N 1
ATOM 4233 C CA . GLU B 1 239 ? 12.805 3.529 18.953 1 95.25 239 GLU B CA 1
ATOM 4234 C C . GLU B 1 239 ? 11.648 3.389 19.938 1 95.25 239 GLU B C 1
ATOM 4236 O O . GLU B 1 239 ? 11.586 4.102 20.938 1 95.25 239 GLU B O 1
ATOM 4241 N N . GLY B 1 240 ? 10.812 2.445 19.641 1 93.62 240 GLY B N 1
ATOM 4242 C CA . GLY B 1 240 ? 9.664 2.217 20.5 1 93.62 240 GLY B CA 1
ATOM 4243 C C . GLY B 1 240 ? 9.984 1.356 21.719 1 93.62 240 GLY B C 1
ATOM 4244 O O . GLY B 1 240 ? 10.977 0.62 21.703 1 93.62 240 GLY B O 1
ATOM 4245 N N . GLU B 1 241 ? 9.117 1.43 22.703 1 92.62 241 GLU B N 1
ATOM 4246 C CA . GLU B 1 241 ? 9.258 0.608 23.891 1 92.62 241 GLU B CA 1
ATOM 4247 C C . GLU B 1 241 ? 9.203 -0.878 23.562 1 92.62 241 GLU B C 1
ATOM 4249 O O . GLU B 1 241 ? 9.828 -1.699 24.234 1 92.62 241 GLU B O 1
ATOM 4254 N N . ASP B 1 242 ? 8.5 -1.135 22.562 1 87.25 242 ASP B N 1
ATOM 4255 C CA . ASP B 1 242 ? 8.336 -2.529 22.156 1 87.25 242 ASP B CA 1
ATOM 4256 C C . ASP B 1 242 ? 9.469 -2.973 21.234 1 87.25 242 ASP B C 1
ATOM 4258 O O . ASP B 1 242 ? 9.43 -4.078 20.688 1 87.25 242 ASP B O 1
ATOM 4262 N N . GLY B 1 243 ? 10.398 -2.123 20.953 1 88.19 243 GLY B N 1
ATOM 4263 C CA . GLY B 1 243 ? 11.539 -2.465 20.125 1 88.19 243 GLY B CA 1
ATOM 4264 C C . GLY B 1 243 ? 11.359 -2.059 18.672 1 88.19 243 GLY B C 1
ATOM 4265 O O . GLY B 1 243 ? 12.258 -2.25 17.859 1 88.19 243 GLY B O 1
ATOM 4266 N N . ASP B 1 244 ? 10.242 -1.493 18.438 1 88.81 244 ASP B N 1
ATOM 4267 C CA . ASP B 1 244 ? 10.008 -0.981 17.078 1 88.81 244 ASP B CA 1
ATOM 4268 C C . ASP B 1 244 ? 11.023 0.102 16.719 1 88.81 244 ASP B C 1
ATOM 4270 O O . ASP B 1 244 ? 11.273 1.011 17.516 1 88.81 244 ASP B O 1
ATOM 4274 N N . MET B 1 245 ? 11.664 -0.065 15.617 1 91.62 245 MET B N 1
ATOM 4275 C CA . MET B 1 245 ? 12.516 0.977 15.047 1 91.62 245 MET B CA 1
ATOM 4276 C C . MET B 1 245 ? 11.844 1.634 13.844 1 91.62 245 MET B C 1
ATOM 4278 O O . MET B 1 245 ? 11.461 0.952 12.898 1 91.62 245 MET B O 1
ATOM 4282 N N . VAL B 1 246 ? 11.766 2.963 13.906 1 93.56 246 VAL B N 1
ATOM 4283 C CA . VAL B 1 246 ? 11.008 3.678 12.891 1 93.56 246 VAL B CA 1
ATOM 4284 C C . VAL B 1 246 ? 11.844 4.82 12.32 1 93.56 246 VAL B C 1
ATOM 4286 O O . VAL B 1 246 ? 12.516 5.535 13.07 1 93.56 246 VAL B O 1
ATOM 4289 N N . GLU B 1 247 ? 11.906 4.914 11.039 1 94.94 247 GLU B N 1
ATOM 4290 C CA . GLU B 1 247 ? 12.273 6.16 10.375 1 94.94 247 GLU B CA 1
ATOM 4291 C C . GLU B 1 247 ? 11.039 7 10.047 1 94.94 247 GLU B C 1
ATOM 4293 O O . GLU B 1 247 ? 10.383 6.781 9.031 1 94.94 247 GLU B O 1
ATOM 4298 N N . ALA B 1 248 ? 10.836 7.934 10.891 1 97 248 ALA B N 1
ATOM 4299 C CA . ALA B 1 248 ? 9.555 8.633 10.891 1 97 248 ALA B CA 1
ATOM 4300 C C . ALA B 1 248 ? 9.648 9.945 10.109 1 97 248 ALA B C 1
ATOM 4302 O O . ALA B 1 248 ? 10.602 10.703 10.281 1 97 248 ALA B O 1
ATOM 4303 N N . LEU B 1 249 ? 8.664 10.109 9.32 1 97.75 249 LEU B N 1
ATOM 4304 C CA . LEU B 1 249 ? 8.469 11.375 8.625 1 97.75 249 LEU B CA 1
ATOM 4305 C C . LEU B 1 249 ? 7.703 12.367 9.5 1 97.75 249 LEU B C 1
ATOM 4307 O O . LEU B 1 249 ? 6.711 12 10.133 1 97.75 249 LEU B O 1
ATOM 4311 N N . SER B 1 250 ? 8.164 13.547 9.57 1 97.94 250 SER B N 1
ATOM 4312 C CA . SER B 1 250 ? 7.469 14.633 10.266 1 97.94 250 SER B CA 1
ATOM 4313 C C . SER B 1 250 ? 7.512 15.922 9.461 1 97.94 250 SER B C 1
ATOM 4315 O O . SER B 1 250 ? 8.469 16.172 8.727 1 97.94 250 SER B O 1
ATOM 4317 N N . VAL B 1 251 ? 6.48 16.703 9.586 1 96.69 251 VAL B N 1
ATOM 4318 C CA . VAL B 1 251 ? 6.402 18.016 8.961 1 96.69 251 VAL B CA 1
ATOM 4319 C C . VAL B 1 251 ? 6.152 19.078 10.031 1 96.69 251 VAL B C 1
ATOM 4321 O O . VAL B 1 251 ? 5.312 18.891 10.914 1 96.69 251 VAL B O 1
ATOM 4324 N N . CYS B 1 252 ? 6.906 20.125 9.953 1 95.5 252 CYS B N 1
ATOM 4325 C CA . CYS B 1 252 ? 6.734 21.281 10.844 1 95.5 252 CYS B CA 1
ATOM 4326 C C . CYS B 1 252 ? 6.242 22.5 10.07 1 95.5 252 CYS B C 1
ATOM 4328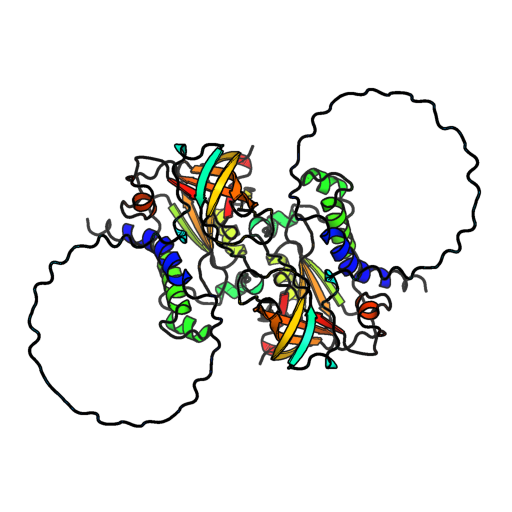 O O . CYS B 1 252 ? 6.895 22.938 9.125 1 95.5 252 CYS B O 1
ATOM 4330 N N . HIS B 1 253 ? 5.164 22.922 10.477 1 91.94 253 HIS B N 1
ATOM 4331 C CA . HIS B 1 253 ? 4.652 24.203 9.977 1 91.94 253 HIS B CA 1
ATOM 4332 C C . HIS B 1 253 ? 5.16 25.359 10.82 1 91.94 253 HIS B C 1
ATOM 4334 O O . HIS B 1 253 ? 4.766 25.516 11.984 1 91.94 253 HIS B O 1
ATOM 4340 N N . MET B 1 254 ? 5.926 26.188 10.18 1 92.31 254 MET B N 1
ATOM 4341 C CA . MET B 1 254 ? 6.688 27.188 10.938 1 92.31 254 MET B CA 1
ATOM 4342 C C . MET B 1 254 ? 5.84 28.406 11.227 1 92.31 254 MET B C 1
ATOM 4344 O O . MET B 1 254 ? 6.082 29.125 12.203 1 92.31 254 MET B O 1
ATOM 4348 N N . ASP B 1 255 ? 4.934 28.688 10.391 1 87.5 255 ASP B N 1
ATOM 4349 C CA . ASP B 1 255 ? 4.016 29.797 10.594 1 87.5 255 ASP B CA 1
ATOM 4350 C C . ASP B 1 255 ? 2.568 29.328 10.648 1 87.5 255 ASP B C 1
ATOM 4352 O O . ASP B 1 255 ? 2.004 28.906 9.633 1 87.5 255 ASP B O 1
ATOM 4356 N N . THR B 1 256 ? 1.973 29.391 11.797 1 87.62 256 THR B N 1
ATOM 4357 C CA . THR B 1 256 ? 0.599 28.938 11.961 1 87.62 256 THR B CA 1
ATOM 4358 C C . THR B 1 256 ? -0.335 30.109 12.25 1 87.62 256 THR B C 1
ATOM 4360 O O . THR B 1 256 ? -1.466 29.906 12.703 1 87.62 256 THR B O 1
ATOM 4363 N N . SER B 1 257 ? 0.076 31.312 12.023 1 86.88 257 SER B N 1
ATOM 4364 C CA . SER B 1 257 ? -0.651 32.531 12.406 1 86.88 257 SER B CA 1
ATOM 4365 C C . SER B 1 257 ? -1.992 32.625 11.688 1 86.88 257 SER B C 1
ATOM 4367 O O . SER B 1 257 ? -2.932 33.219 12.188 1 86.88 257 SER B O 1
ATOM 4369 N N . HIS B 1 258 ? -2.08 31.984 10.578 1 82.25 258 HIS B N 1
ATOM 4370 C CA . HIS B 1 258 ? -3.291 32.125 9.781 1 82.25 258 HIS B CA 1
ATOM 4371 C C . HIS B 1 258 ? -4.223 30.922 10.008 1 82.25 258 HIS B C 1
ATOM 4373 O O . HIS B 1 258 ? -5.27 30.828 9.359 1 82.25 258 HIS B O 1
ATOM 4379 N N . TRP B 1 259 ? -3.848 30.109 10.992 1 83.31 259 TRP B N 1
ATOM 4380 C CA . TRP B 1 259 ? -4.672 28.938 11.25 1 83.31 259 TRP B CA 1
ATOM 4381 C C . TRP B 1 259 ? -5.832 29.281 12.18 1 83.31 259 TRP B C 1
ATOM 4383 O O . TRP B 1 259 ? -5.758 30.25 12.945 1 83.31 259 TRP B O 1
ATOM 4393 N N . SER B 1 260 ? -6.793 28.5 12 1 82.69 260 SER B N 1
ATOM 4394 C CA . SER B 1 260 ? -7.918 28.641 12.922 1 82.69 260 SER B CA 1
ATOM 4395 C C . SER B 1 260 ? -7.5 28.312 14.352 1 82.69 260 SER B C 1
ATOM 4397 O O . SER B 1 260 ? -6.77 27.344 14.594 1 82.69 260 SER B O 1
ATOM 4399 N N . ARG B 1 261 ? -8.031 29.078 15.281 1 87.69 261 ARG B N 1
ATOM 4400 C CA . ARG B 1 261 ? -7.738 28.875 16.703 1 87.69 261 ARG B CA 1
ATOM 4401 C C . ARG B 1 261 ? -8.266 27.516 17.172 1 87.69 261 ARG B C 1
ATOM 4403 O O . ARG B 1 261 ? -7.766 26.969 18.156 1 87.69 261 ARG B O 1
ATOM 4410 N N . ASN B 1 262 ? -9.18 27 16.484 1 85.06 262 ASN B N 1
ATOM 4411 C CA . ASN B 1 262 ? -9.812 25.75 16.891 1 85.06 262 ASN B CA 1
ATOM 4412 C C . ASN B 1 262 ? -9.102 24.547 16.297 1 85.06 262 ASN B C 1
ATOM 4414 O O . ASN B 1 262 ? -9.516 23.406 16.516 1 85.06 262 ASN B O 1
ATOM 4418 N N . HIS B 1 263 ? -8.078 24.844 15.648 1 85.38 263 HIS B N 1
ATOM 4419 C CA . HIS B 1 263 ? -7.32 23.703 15.133 1 85.38 263 HIS B CA 1
ATOM 4420 C C . HIS B 1 263 ? -6.875 22.781 16.266 1 85.38 263 HIS B C 1
ATOM 4422 O O . HIS B 1 263 ? -6.367 23.234 17.281 1 85.38 263 HIS B O 1
ATOM 4428 N N . VAL B 1 264 ? -6.969 21.516 16.031 1 85.62 264 VAL B N 1
ATOM 4429 C CA . VAL B 1 264 ? -6.828 20.484 17.062 1 85.62 264 VAL B CA 1
ATOM 4430 C C . VAL B 1 264 ? -5.414 20.531 17.656 1 85.62 264 VAL B C 1
ATOM 4432 O O . VAL B 1 264 ? -5.215 20.266 18.828 1 85.62 264 VAL B O 1
ATOM 4435 N N . SER B 1 265 ? -4.5 20.891 16.891 1 89.88 265 SER B N 1
ATOM 4436 C CA . SER B 1 265 ? -3.117 20.875 17.344 1 89.88 265 SER B CA 1
ATOM 4437 C C . SER B 1 265 ? -2.918 21.844 18.516 1 89.88 265 SER B C 1
ATOM 4439 O O . SER B 1 265 ? -2.111 21.594 19.406 1 89.88 265 SER B O 1
ATOM 4441 N N . PHE B 1 266 ? -3.619 22.906 18.516 1 91.06 266 PHE B N 1
ATOM 4442 C CA . PHE B 1 266 ? -3.43 23.938 19.547 1 91.06 266 PHE B CA 1
ATOM 4443 C C . PHE B 1 266 ? -3.955 23.438 20.891 1 91.06 266 PHE B C 1
ATOM 4445 O O . PHE B 1 266 ? -3.357 23.719 21.922 1 91.06 266 PHE B O 1
ATOM 4452 N N . GLY B 1 267 ? -5.059 22.766 20.812 1 89.19 267 GLY B N 1
ATOM 4453 C CA . GLY B 1 267 ? -5.543 22.141 22.047 1 89.19 267 GLY B CA 1
ATOM 4454 C C . GLY B 1 267 ? -4.609 21.062 22.578 1 89.19 267 GLY B C 1
ATOM 4455 O O . GLY B 1 267 ? -4.391 20.969 23.781 1 89.19 267 GLY B O 1
ATOM 4456 N N . MET B 1 268 ? -4.031 20.297 21.703 1 90.06 268 MET B N 1
ATOM 4457 C CA . MET B 1 268 ? -3.139 19.203 22.078 1 90.06 268 MET B CA 1
ATOM 4458 C C . MET B 1 268 ? -1.839 19.734 22.656 1 90.06 268 MET B C 1
ATOM 4460 O O . MET B 1 268 ? -1.301 19.156 23.609 1 90.06 268 MET B O 1
ATOM 4464 N N . LEU B 1 269 ? -1.402 20.781 22.141 1 92.94 269 LEU B N 1
ATOM 4465 C CA . LEU B 1 269 ? -0.084 21.297 22.484 1 92.94 269 LEU B CA 1
ATOM 4466 C C . LEU B 1 269 ? -0.195 22.406 23.531 1 92.94 269 LEU B C 1
ATOM 4468 O O . LEU B 1 269 ? 0.802 22.781 24.156 1 92.94 269 LEU B O 1
ATOM 4472 N N . GLY B 1 270 ? -1.36 22.953 23.734 1 91.69 270 GLY B N 1
ATOM 4473 C CA . GLY B 1 270 ? -1.571 24.047 24.688 1 91.69 270 GLY B CA 1
ATOM 4474 C C . GLY B 1 270 ? -0.992 25.359 24.219 1 91.69 270 GLY B C 1
ATOM 4475 O O . GLY B 1 270 ? -0.365 26.078 25 1 91.69 270 GLY B O 1
ATOM 4476 N N . VAL B 1 271 ? -1.083 25.578 22.922 1 92.56 271 VAL B N 1
ATOM 4477 C CA . VAL B 1 271 ? -0.522 26.812 22.359 1 92.56 271 VAL B CA 1
ATOM 4478 C C . VAL B 1 271 ? -1.575 27.516 21.5 1 92.56 271 VAL B C 1
ATOM 4480 O O . VAL B 1 271 ? -2.672 26.984 21.297 1 92.56 271 VAL B O 1
ATOM 4483 N N . GLU B 1 272 ? -1.214 28.75 21.062 1 92.69 272 GLU B N 1
ATOM 4484 C CA . GLU B 1 272 ? -2.082 29.547 20.219 1 92.69 272 GLU B CA 1
ATOM 4485 C C . GLU B 1 272 ? -1.471 29.734 18.828 1 92.69 272 GLU B C 1
ATOM 4487 O O . GLU B 1 272 ? -0.265 29.562 18.641 1 92.69 272 GLU B O 1
ATOM 4492 N N . PRO B 1 273 ? -2.344 30.109 17.891 1 90.25 273 PRO B N 1
ATOM 4493 C CA . PRO B 1 273 ? -1.818 30.359 16.547 1 90.25 273 PRO B CA 1
ATOM 4494 C C . PRO B 1 273 ? -0.712 31.406 16.531 1 90.25 273 PRO B C 1
ATOM 4496 O O . PRO B 1 273 ? -0.804 32.406 17.234 1 90.25 273 PRO B O 1
ATOM 4499 N N . GLY B 1 274 ? 0.318 31.141 15.797 1 90.75 274 GLY B N 1
ATOM 4500 C CA . GLY B 1 274 ? 1.382 32.094 15.602 1 90.75 274 GLY B CA 1
ATOM 4501 C C . GLY B 1 274 ? 2.438 32.062 16.688 1 90.75 274 GLY B C 1
ATOM 4502 O O . GLY B 1 274 ? 3.506 32.656 16.547 1 90.75 274 GLY B O 1
ATOM 4503 N N . MET B 1 275 ? 2.223 31.359 17.734 1 89.19 275 MET B N 1
ATOM 4504 C CA . MET B 1 275 ? 3.148 31.328 18.875 1 89.19 275 MET B CA 1
ATOM 4505 C C . MET B 1 275 ? 4.34 30.438 18.562 1 89.19 275 MET B C 1
ATOM 4507 O O . MET B 1 275 ? 5.473 30.75 18.953 1 89.19 275 MET B O 1
ATOM 4511 N N . THR B 1 276 ? 4.039 29.281 18 1 87.25 276 THR B N 1
ATOM 4512 C CA . THR B 1 276 ? 5.098 28.312 17.75 1 87.25 276 THR B CA 1
ATOM 4513 C C . THR B 1 276 ? 4.801 27.5 16.5 1 87.25 276 THR B C 1
ATOM 4515 O O . THR B 1 276 ? 3.723 27.625 15.914 1 87.25 276 THR B O 1
ATOM 4518 N N . SER B 1 277 ? 5.867 26.859 16.109 1 89.88 277 SER B N 1
ATOM 4519 C CA . SER B 1 277 ? 5.684 25.891 15.023 1 89.88 277 SER B CA 1
ATOM 4520 C C . SER B 1 277 ? 4.879 24.688 15.492 1 89.88 277 SER B C 1
ATOM 4522 O O . SER B 1 277 ? 4.906 24.344 16.672 1 89.88 277 SER B O 1
ATOM 4524 N N . VAL B 1 278 ? 4.137 24.203 14.617 1 93.62 278 VAL B N 1
ATOM 4525 C CA . VAL B 1 278 ? 3.418 22.953 14.875 1 93.62 278 VAL B CA 1
ATOM 4526 C C . VAL B 1 278 ? 3.971 21.844 13.977 1 93.62 278 VAL B C 1
ATOM 4528 O O . VAL B 1 278 ? 3.994 21.984 12.758 1 93.62 278 VAL B O 1
ATOM 4531 N N . CYS B 1 279 ? 4.438 20.812 14.641 1 96.69 279 CYS B N 1
ATOM 4532 C CA . CYS B 1 279 ? 4.973 19.672 13.922 1 96.69 279 CYS B CA 1
ATOM 4533 C C . CYS B 1 279 ? 4.094 18.438 14.125 1 96.69 279 CYS B C 1
ATOM 4535 O O . CYS B 1 279 ? 3.367 18.344 15.117 1 96.69 279 CYS B O 1
ATOM 4537 N N . HIS B 1 280 ? 4.129 17.594 13.164 1 97.06 280 HIS B N 1
ATOM 4538 C CA . HIS B 1 280 ? 3.436 16.328 13.383 1 97.06 280 HIS B CA 1
ATOM 4539 C C . HIS B 1 280 ? 4.078 15.195 12.586 1 97.06 280 HIS B C 1
ATOM 4541 O O . HIS B 1 280 ? 4.559 15.414 11.469 1 97.06 280 HIS B O 1
ATOM 4547 N N . PHE B 1 281 ? 4.023 14.016 13.227 1 97.69 281 PHE B N 1
ATOM 4548 C CA . PHE B 1 281 ? 4.516 12.797 12.586 1 97.69 281 PHE B CA 1
ATOM 4549 C C . PHE B 1 281 ? 3.467 12.227 11.641 1 97.69 281 PHE B C 1
ATOM 4551 O O . PHE B 1 281 ? 2.266 12.391 11.867 1 97.69 281 PHE B O 1
ATOM 4558 N N . PHE B 1 282 ? 3.961 11.555 10.609 1 96.44 282 PHE B N 1
ATOM 4559 C CA . PHE B 1 282 ? 3.113 10.891 9.625 1 96.44 282 PHE B CA 1
ATOM 4560 C C . PHE B 1 282 ? 3.119 9.383 9.828 1 96.44 282 PHE B C 1
ATOM 4562 O O . PHE B 1 282 ? 4.176 8.781 10.031 1 96.44 282 PHE B O 1
ATOM 4569 N N . PRO B 1 283 ? 1.906 8.828 9.836 1 93.5 283 PRO B N 1
ATOM 4570 C CA . PRO B 1 283 ? 1.926 7.363 9.75 1 93.5 283 PRO B CA 1
ATOM 4571 C C . PRO B 1 283 ? 2.443 6.863 8.398 1 93.5 283 PRO B C 1
ATOM 4573 O O . PRO B 1 283 ? 2.707 7.664 7.5 1 93.5 283 PRO B O 1
ATOM 4576 N N . SER B 1 284 ? 2.543 5.547 8.234 1 91.19 284 SER B N 1
ATOM 4577 C CA . SER B 1 284 ? 3.254 4.945 7.113 1 91.19 284 SER B CA 1
ATOM 4578 C C . SER B 1 284 ? 2.471 5.102 5.816 1 91.19 284 SER B C 1
ATOM 4580 O O . SER B 1 284 ? 3.037 4.992 4.727 1 91.19 284 SER B O 1
ATOM 4582 N N . ASP B 1 285 ? 1.205 5.301 5.891 1 92 285 ASP B N 1
ATOM 4583 C CA . ASP B 1 285 ? 0.412 5.402 4.672 1 92 285 ASP B CA 1
ATOM 4584 C C . ASP B 1 285 ? 0.267 6.855 4.227 1 92 285 ASP B C 1
ATOM 4586 O O . ASP B 1 285 ? -0.308 7.137 3.174 1 92 285 ASP B O 1
ATOM 4590 N N . HIS B 1 286 ? 0.769 7.809 5.035 1 96.19 286 HIS B N 1
ATOM 4591 C CA . HIS B 1 286 ? 0.876 9.203 4.625 1 96.19 286 HIS B CA 1
ATOM 4592 C C . HIS B 1 286 ? 2.227 9.484 3.975 1 96.19 286 HIS B C 1
ATOM 4594 O O . HIS B 1 286 ? 3.158 8.688 4.102 1 96.19 286 HIS B O 1
ATOM 4600 N N . PHE B 1 287 ? 2.246 10.633 3.227 1 96.88 287 PHE B N 1
ATOM 4601 C CA . PHE B 1 287 ? 3.514 10.914 2.559 1 96.88 287 PHE B CA 1
ATOM 4602 C C . PHE B 1 287 ? 3.605 12.375 2.16 1 96.88 287 PHE B C 1
ATOM 4604 O O . PHE B 1 287 ? 2.609 13.102 2.203 1 96.88 287 PHE B O 1
ATOM 4611 N N . VAL B 1 288 ? 4.805 12.773 1.835 1 96.94 288 VAL B N 1
ATOM 4612 C CA . VAL B 1 288 ? 5.094 14.133 1.394 1 96.94 288 VAL B CA 1
ATOM 4613 C C . VAL B 1 288 ? 5.953 14.094 0.133 1 96.94 288 VAL B C 1
ATOM 4615 O O . VAL B 1 288 ? 6.852 13.258 0.01 1 96.94 288 VAL B O 1
ATOM 4618 N N . PHE B 1 289 ? 5.551 14.953 -0.813 1 95.62 289 PHE B N 1
ATOM 4619 C CA . PHE B 1 289 ? 6.422 15.227 -1.951 1 95.62 289 PHE B CA 1
ATOM 4620 C C . PHE B 1 289 ? 7.246 16.484 -1.711 1 95.62 289 PHE B C 1
ATOM 4622 O O . PHE B 1 289 ? 6.711 17.516 -1.309 1 95.62 289 PHE B O 1
ATOM 4629 N N . ILE B 1 290 ? 8.508 16.312 -1.974 1 93.38 290 ILE B N 1
ATOM 4630 C CA . ILE B 1 290 ? 9.375 17.484 -1.937 1 93.38 290 ILE B CA 1
ATOM 4631 C C . ILE B 1 290 ? 10.211 17.547 -3.215 1 93.38 290 ILE B C 1
ATOM 4633 O O . ILE B 1 290 ? 10.664 16.516 -3.725 1 93.38 290 ILE B O 1
ATOM 4637 N N . PRO B 1 291 ? 10.359 18.781 -3.715 1 90.12 291 PRO B N 1
ATOM 4638 C CA . PRO B 1 291 ? 11.234 18.906 -4.883 1 90.12 291 PRO B CA 1
ATOM 4639 C C . PRO B 1 291 ? 12.672 18.484 -4.59 1 90.12 291 PRO B C 1
ATOM 4641 O O . PRO B 1 291 ? 13.172 18.719 -3.49 1 90.12 291 PRO B O 1
ATOM 4644 N N . PHE B 1 292 ? 13.297 17.922 -5.605 1 85.88 292 PHE B N 1
ATOM 4645 C CA . PHE B 1 292 ? 14.68 17.484 -5.449 1 85.88 292 PHE B CA 1
ATOM 4646 C C . PHE B 1 292 ? 15.594 18.672 -5.133 1 85.88 292 PHE B C 1
ATOM 4648 O O . PHE B 1 292 ? 16.609 18.516 -4.449 1 85.88 292 PHE B O 1
ATOM 4655 N N . SER B 1 293 ? 15.25 19.719 -5.633 1 77.81 293 SER B N 1
ATOM 4656 C CA . SER B 1 293 ? 16.047 20.906 -5.391 1 77.81 293 SER B CA 1
ATOM 4657 C C . SER B 1 293 ? 16.078 21.266 -3.906 1 77.81 293 SER B C 1
ATOM 4659 O O . SER B 1 293 ? 17 21.938 -3.438 1 77.81 293 SER B O 1
ATOM 4661 N N . ALA B 1 294 ? 15.094 20.781 -3.23 1 73.12 294 ALA B N 1
ATOM 4662 C CA . ALA B 1 294 ? 15.016 21.078 -1.803 1 73.12 294 ALA B CA 1
ATOM 4663 C C . ALA B 1 294 ? 15.969 20.188 -1.006 1 73.12 294 ALA B C 1
ATOM 4665 O O . ALA B 1 294 ? 16.234 20.453 0.167 1 73.12 294 ALA B O 1
ATOM 4666 N N . THR B 1 295 ? 16.375 19.125 -1.617 1 66.19 295 THR B N 1
ATOM 4667 C CA . THR B 1 295 ? 17.188 18.172 -0.876 1 66.19 295 THR B CA 1
ATOM 4668 C C . THR B 1 295 ? 18.672 18.344 -1.207 1 66.19 295 THR B C 1
ATOM 4670 O O . THR B 1 295 ? 19.516 17.547 -0.763 1 66.19 295 THR B O 1
ATOM 4673 N N . MET B 1 296 ? 19.062 19.203 -2.109 1 55.59 296 MET B N 1
ATOM 4674 C CA . MET B 1 296 ? 20.438 19.5 -2.469 1 55.59 296 MET B CA 1
ATOM 4675 C C . MET B 1 296 ? 21 20.609 -1.584 1 55.59 296 MET B C 1
ATOM 4677 O O . MET B 1 296 ? 20.266 21.469 -1.115 1 55.59 296 MET B O 1
#

Organism: Artemisia annua (NCBI:txid35608)

Secondary structure (DSSP, 8-state):
--TTSTTHHHHHHHHHHHHHTTSS---------------------------------------------GGGTTEE-GGG--TT-EEEEE-----B-GGG---HHHHHTS--SGGGHHHHHHHTT--TTSHHHHHHHHHHHHHHSPPPTTEEEEEESSHHHHHHHHHHHH-TT--EEEEE-EESSSSP--SEEEEEEEEEEEEEE-SS-EEEEEE-SSS-EEEEEEESS-EEEEEEEEEETTS-EEEEEEEEES--TTS-TT-HHHHHHT--TTTS-EEEE--TT-EEEEEGGGG-/--TTSTTHHHHHHHHHHHHHTTSS---------------------------------------------GGGTTEE-GGG--TT-EEEEE-----B-GGG---HHHHHTS--SGGGHHHHHHHTT--TTSHHHHHHHHHHHHHHSPPPTTEEEEEESSHHHHHHHHHHHH-TT--EEEEE-EESSSSP---EEEEEEEEEEEEEE-SS-EEEEEE-SSS-EEEEEEESS-EEEEEEEEEETTS-EEEEEEEEES--TTS-TT-HHHHHHT--TTTS-EEEE--TT-EEEEEGGGG-